Protein AF-A0A940CXB2-F1 (afdb_monomer)

Structure (mmCIF, N/CA/C/O backbone):
data_AF-A0A940CXB2-F1
#
_entry.id   AF-A0A940CXB2-F1
#
loop_
_atom_site.group_PDB
_atom_site.id
_atom_site.type_symbol
_atom_site.label_atom_id
_atom_site.label_alt_id
_atom_site.label_comp_id
_atom_site.label_asym_id
_atom_site.label_entity_id
_atom_site.label_seq_id
_atom_site.pdbx_PDB_ins_code
_atom_site.Cartn_x
_atom_site.Cartn_y
_atom_site.Cartn_z
_atom_site.occupancy
_atom_site.B_iso_or_equiv
_atom_site.auth_seq_id
_atom_site.auth_comp_id
_atom_site.auth_asym_id
_atom_site.auth_atom_id
_atom_site.pdbx_PDB_model_num
ATOM 1 N N . MET A 1 1 ? -5.722 -6.955 66.204 1.00 62.66 1 MET A N 1
ATOM 2 C CA . MET A 1 1 ? -5.801 -5.580 65.653 1.00 62.66 1 MET A CA 1
ATOM 3 C C . MET A 1 1 ? -4.793 -5.291 64.531 1.00 62.66 1 MET A C 1
ATOM 5 O O . MET A 1 1 ? -5.230 -4.769 63.517 1.00 62.66 1 MET A O 1
ATOM 9 N N . ARG A 1 2 ? -3.502 -5.668 64.618 1.00 74.69 2 ARG A N 1
ATOM 10 C CA . ARG A 1 2 ? -2.506 -5.392 63.546 1.00 74.69 2 ARG A CA 1
ATOM 11 C C . ARG A 1 2 ? -2.869 -5.951 62.154 1.00 74.69 2 ARG A C 1
ATOM 13 O O . ARG A 1 2 ? -2.711 -5.250 61.165 1.00 74.69 2 ARG A O 1
ATOM 20 N N . HIS A 1 3 ? -3.425 -7.162 62.069 1.00 78.12 3 HIS A N 1
ATOM 21 C CA . HIS A 1 3 ? -3.799 -7.771 60.779 1.00 78.12 3 HIS A CA 1
ATOM 22 C C . HIS A 1 3 ? -4.937 -7.045 60.042 1.00 78.12 3 HIS A C 1
ATOM 24 O O . HIS A 1 3 ? -4.891 -6.946 58.821 1.00 78.12 3 HIS A O 1
ATOM 30 N N . LEU A 1 4 ? -5.921 -6.492 60.763 1.00 83.00 4 LEU A N 1
ATOM 31 C CA . LEU A 1 4 ? -7.011 -5.709 60.159 1.00 83.00 4 LEU A CA 1
ATOM 32 C C . LEU A 1 4 ? -6.478 -4.431 59.501 1.00 83.00 4 LEU A C 1
ATOM 34 O O . LEU A 1 4 ? -6.892 -4.098 58.396 1.00 83.00 4 LEU A O 1
ATOM 38 N N . PHE A 1 5 ? -5.505 -3.775 60.137 1.00 85.31 5 PHE A N 1
ATOM 39 C CA . PHE A 1 5 ? -4.831 -2.605 59.576 1.00 85.31 5 PHE A CA 1
ATOM 40 C C . PHE A 1 5 ? -4.071 -2.938 58.280 1.00 85.31 5 PHE A C 1
ATOM 42 O O . PHE A 1 5 ? -4.180 -2.205 57.299 1.00 85.31 5 PHE A O 1
ATOM 49 N N . TYR A 1 6 ? -3.345 -4.065 58.235 1.00 89.94 6 TYR A N 1
ATOM 50 C CA . TYR A 1 6 ? -2.649 -4.500 57.016 1.00 89.94 6 TYR A CA 1
ATOM 51 C C . TYR A 1 6 ? -3.613 -4.865 55.881 1.00 89.94 6 TYR A C 1
ATOM 53 O O . TYR A 1 6 ? -3.378 -4.472 54.741 1.00 89.94 6 TYR A O 1
ATOM 61 N N . LEU A 1 7 ? -4.712 -5.563 56.184 1.00 87.81 7 LEU A N 1
ATOM 62 C CA . LEU A 1 7 ? -5.734 -5.904 55.189 1.00 87.81 7 LEU A CA 1
ATOM 63 C C . LEU A 1 7 ? -6.426 -4.655 54.641 1.00 87.81 7 LEU A C 1
ATOM 65 O O . LEU A 1 7 ? -6.597 -4.541 53.431 1.00 87.81 7 LEU A O 1
ATOM 69 N N . GLN A 1 8 ? -6.761 -3.694 55.503 1.00 86.00 8 GLN A N 1
ATOM 70 C CA . GLN A 1 8 ? -7.335 -2.423 55.073 1.00 86.00 8 GLN A CA 1
ATOM 71 C C . GLN A 1 8 ? -6.387 -1.683 54.122 1.00 86.00 8 GLN A C 1
ATOM 73 O O . GLN A 1 8 ? -6.802 -1.281 53.040 1.00 86.00 8 GLN A O 1
ATOM 78 N N . GLN A 1 9 ? -5.100 -1.567 54.469 1.00 88.69 9 GLN A N 1
ATOM 79 C CA . GLN A 1 9 ? -4.114 -0.947 53.577 1.00 88.69 9 GLN A CA 1
ATOM 80 C C . GLN A 1 9 ? -3.954 -1.697 52.252 1.00 88.69 9 GLN A C 1
ATOM 82 O O . GLN A 1 9 ? -3.803 -1.058 51.214 1.00 88.69 9 GLN A O 1
ATOM 87 N N . PHE A 1 10 ? -3.997 -3.029 52.271 1.00 89.38 10 PHE A N 1
ATOM 88 C CA . PHE A 1 10 ? -3.920 -3.837 51.058 1.00 89.38 10 PHE A CA 1
ATOM 89 C C . PHE A 1 10 ? -5.104 -3.570 50.120 1.00 89.38 10 PHE A C 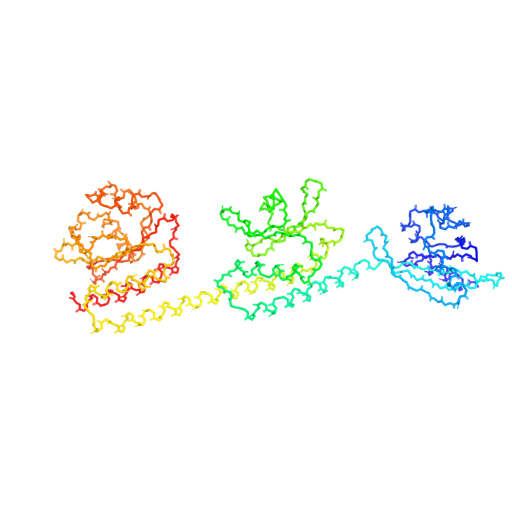1
ATOM 91 O O . PHE A 1 10 ? -4.895 -3.309 48.939 1.00 89.38 10 PHE A O 1
ATOM 98 N N . PHE A 1 11 ? -6.334 -3.574 50.642 1.00 87.50 11 PHE A N 1
ATOM 99 C CA . PHE A 1 11 ? -7.540 -3.332 49.845 1.00 87.50 11 PHE A CA 1
ATOM 100 C C . PHE A 1 11 ? -7.643 -1.888 49.334 1.00 87.50 11 PHE A C 1
ATOM 102 O O . PHE A 1 11 ? -8.032 -1.671 48.187 1.00 87.50 11 PHE A O 1
ATOM 109 N N . GLU A 1 12 ? -7.238 -0.908 50.143 1.00 86.25 12 GLU A N 1
ATOM 110 C CA . GLU A 1 12 ? -7.175 0.503 49.740 1.00 86.25 12 GLU A CA 1
ATOM 111 C C . GLU A 1 12 ? -6.142 0.758 48.634 1.00 86.25 12 GLU A C 1
ATOM 113 O O . GLU A 1 12 ? -6.354 1.608 47.771 1.00 86.25 12 GLU A O 1
ATOM 118 N N . ARG A 1 13 ? -5.021 0.025 48.649 1.00 89.50 13 ARG A N 1
ATOM 119 C CA . ARG A 1 13 ? -3.949 0.135 47.644 1.00 89.50 13 ARG A CA 1
ATOM 120 C C . ARG A 1 13 ? -4.089 -0.850 46.488 1.00 89.50 13 ARG A C 1
ATOM 122 O O . ARG A 1 13 ? -3.227 -0.868 45.611 1.00 89.50 13 ARG A O 1
ATOM 129 N N . PHE A 1 14 ? -5.131 -1.677 46.484 1.00 92.25 14 PHE A N 1
ATOM 130 C CA . PHE A 1 14 ? -5.362 -2.630 45.412 1.00 92.25 14 PHE A CA 1
ATOM 131 C C . PHE A 1 14 ? -5.543 -1.864 44.087 1.00 92.25 14 PHE A C 1
ATOM 133 O O . PHE A 1 14 ? -6.437 -1.018 44.010 1.00 92.25 14 PHE A O 1
ATOM 140 N N . PRO A 1 15 ? -4.716 -2.118 43.052 1.00 92.25 15 PRO A N 1
ATOM 141 C CA . PRO A 1 15 ? -4.610 -1.267 41.862 1.00 92.25 15 PRO A CA 1
ATOM 142 C C . PRO A 1 15 ? -5.721 -1.546 40.837 1.00 92.25 15 PRO A C 1
ATOM 144 O O . PRO A 1 15 ? -5.482 -1.604 39.634 1.00 92.25 15 PRO A O 1
ATOM 147 N N . ALA A 1 16 ? -6.938 -1.784 41.315 1.00 94.88 16 ALA A N 1
ATOM 148 C CA . ALA A 1 16 ? -8.101 -2.056 40.491 1.00 94.88 16 ALA A CA 1
ATOM 149 C C . ALA A 1 16 ? -9.388 -1.704 41.251 1.00 94.88 16 ALA A C 1
ATOM 151 O O . ALA A 1 16 ? -9.435 -1.874 42.474 1.00 94.88 16 ALA A O 1
ATOM 152 N N . PRO A 1 17 ? -10.446 -1.246 40.557 1.00 95.88 17 PRO A N 1
ATOM 153 C CA . PRO A 1 17 ? -11.760 -1.041 41.152 1.00 95.88 17 PRO A CA 1
ATOM 154 C C . PRO A 1 17 ? -12.232 -2.284 41.890 1.00 95.88 17 PRO A C 1
ATOM 156 O O . PRO A 1 17 ? -12.399 -3.333 41.272 1.00 95.88 17 PRO A O 1
ATOM 159 N N . ALA A 1 18 ? -12.473 -2.164 43.190 1.00 96.75 18 ALA A N 1
ATOM 160 C CA . ALA A 1 18 ? -12.935 -3.251 44.040 1.00 96.75 18 ALA A CA 1
ATOM 161 C C . ALA A 1 18 ? -14.154 -2.821 44.853 1.00 96.75 18 ALA A C 1
ATOM 163 O O . ALA A 1 18 ? -14.315 -1.649 45.194 1.00 96.75 18 ALA A O 1
ATOM 164 N N . PHE A 1 19 ? -15.031 -3.778 45.142 1.00 96.38 19 PHE A N 1
ATOM 165 C CA . PHE A 1 19 ? -16.272 -3.534 45.861 1.00 96.38 19 PHE A CA 1
ATOM 166 C C . PHE A 1 19 ? -16.722 -4.753 46.661 1.00 96.38 19 PHE A C 1
ATOM 168 O O . PHE A 1 19 ? -16.377 -5.894 46.348 1.00 96.38 19 PHE A O 1
ATOM 175 N N . ILE A 1 20 ? -17.568 -4.503 47.656 1.00 96.38 20 ILE A N 1
ATOM 176 C CA . ILE A 1 20 ? -18.360 -5.515 48.351 1.00 96.38 20 ILE A CA 1
ATOM 177 C C . ILE A 1 20 ? -19.818 -5.062 48.354 1.00 96.38 20 ILE A C 1
ATOM 179 O O . ILE A 1 20 ? -20.127 -3.900 48.627 1.00 96.38 20 ILE A O 1
ATOM 183 N N . LYS A 1 21 ? -20.721 -5.997 48.066 1.00 97.19 21 LYS A N 1
ATOM 184 C CA . LYS A 1 21 ? -22.170 -5.841 48.156 1.00 97.19 21 LYS A CA 1
ATOM 185 C C . LYS A 1 21 ? -22.759 -6.813 49.171 1.00 97.19 21 LYS A C 1
ATOM 187 O O . LYS A 1 21 ? -22.278 -7.940 49.295 1.00 97.19 21 LYS A O 1
ATOM 192 N N . ASP A 1 22 ? -23.818 -6.394 49.854 1.00 97.19 22 ASP A N 1
ATOM 193 C CA . ASP A 1 22 ? -24.572 -7.253 50.769 1.00 97.19 22 ASP A CA 1
ATOM 194 C C . ASP A 1 22 ? -25.518 -8.238 50.046 1.00 97.19 22 ASP A C 1
ATOM 196 O O . ASP A 1 22 ? -25.587 -8.289 48.816 1.00 97.19 22 ASP A O 1
ATOM 200 N N . ASN A 1 23 ? -26.276 -9.022 50.818 1.00 95.31 23 ASN A N 1
ATOM 201 C CA . ASN A 1 23 ? -27.275 -9.976 50.318 1.00 95.31 23 ASN A CA 1
ATOM 202 C C . ASN A 1 23 ? -28.460 -9.328 49.569 1.00 95.31 23 ASN A C 1
ATOM 204 O O . ASN A 1 23 ? -29.196 -10.020 48.868 1.00 95.31 23 ASN A O 1
ATOM 208 N N . LYS A 1 24 ? -28.643 -8.008 49.699 1.00 95.19 24 LYS A N 1
ATOM 209 C CA . LYS A 1 24 ? -29.615 -7.191 48.953 1.00 95.19 24 LYS A CA 1
ATOM 210 C C . LYS A 1 24 ? -28.949 -6.418 47.808 1.00 95.19 24 LYS A C 1
ATOM 212 O O . LYS A 1 24 ? -29.565 -5.517 47.238 1.00 95.19 24 LYS A O 1
ATOM 217 N N . LEU A 1 25 ? -27.704 -6.764 47.475 1.00 96.06 25 LEU A N 1
ATOM 218 C CA . LEU A 1 25 ? -26.891 -6.176 46.410 1.00 96.06 25 LEU A CA 1
ATOM 219 C C . LEU A 1 25 ? -26.628 -4.673 46.575 1.00 96.06 25 LEU A C 1
ATOM 221 O O . LEU A 1 25 ? -26.382 -3.959 45.596 1.00 96.06 25 LEU A O 1
ATOM 225 N N . ARG A 1 26 ? -26.666 -4.184 47.817 1.00 96.81 26 ARG A N 1
ATOM 226 C CA . ARG A 1 26 ? -26.281 -2.816 48.167 1.00 96.81 26 ARG A CA 1
ATOM 227 C C . ARG A 1 26 ? -24.780 -2.769 48.403 1.00 96.81 26 ARG A C 1
ATOM 229 O O . ARG A 1 26 ? -24.252 -3.637 49.092 1.00 96.81 26 ARG A O 1
ATOM 236 N N . TYR A 1 27 ? -24.101 -1.757 47.873 1.00 97.38 27 TYR A N 1
ATOM 237 C CA . TYR A 1 27 ? -22.681 -1.543 48.150 1.00 97.38 27 TYR A CA 1
ATOM 238 C C . TYR A 1 27 ? -22.463 -1.305 49.646 1.00 97.38 27 TYR A C 1
ATOM 240 O O . TYR A 1 27 ? -23.099 -0.430 50.231 1.00 97.38 27 TYR A O 1
ATOM 248 N N . VAL A 1 28 ? -21.574 -2.080 50.260 1.00 95.88 28 VAL A N 1
ATOM 249 C CA . VAL A 1 28 ? -21.166 -1.920 51.667 1.00 95.88 28 VAL A CA 1
ATOM 250 C C . VAL A 1 28 ? -19.721 -1.463 51.803 1.00 95.88 28 VAL A C 1
ATOM 252 O O . VAL A 1 28 ? -19.350 -0.954 52.852 1.00 95.88 28 VAL A O 1
ATOM 255 N N . TRP A 1 29 ? -18.925 -1.619 50.745 1.00 94.81 29 TRP A N 1
ATOM 256 C CA . TRP A 1 29 ? -17.562 -1.114 50.670 1.00 94.81 29 TRP A CA 1
ATOM 257 C C . TRP A 1 29 ? -17.136 -0.963 49.206 1.00 94.81 29 TRP A C 1
ATOM 259 O O . TRP A 1 29 ? -17.552 -1.759 48.356 1.00 94.81 29 TRP A O 1
ATOM 269 N N . ILE A 1 30 ? -16.302 0.033 48.924 1.00 96.69 30 ILE A N 1
ATOM 270 C CA . ILE A 1 30 ? -15.584 0.226 47.660 1.00 96.69 30 ILE A CA 1
ATOM 271 C C . ILE A 1 30 ? -14.177 0.755 47.964 1.00 96.69 30 ILE A C 1
ATOM 273 O O . ILE A 1 30 ? -13.980 1.361 49.012 1.00 96.69 30 ILE A O 1
ATOM 277 N N . ASN A 1 31 ? -13.211 0.570 47.061 1.00 95.94 31 ASN A N 1
ATOM 278 C CA . ASN A 1 31 ? -11.912 1.246 47.172 1.00 95.94 31 ASN A CA 1
ATOM 279 C C . ASN A 1 31 ? -11.850 2.542 46.347 1.00 95.94 31 ASN A C 1
ATOM 281 O O . ASN A 1 31 ? -12.713 2.825 45.513 1.00 95.94 31 ASN A O 1
ATOM 285 N N . LYS A 1 32 ? -10.763 3.301 46.519 1.00 94.31 32 LYS A N 1
ATOM 286 C CA . LYS A 1 32 ? -10.505 4.538 45.762 1.00 94.31 32 LYS A CA 1
ATOM 287 C C . LYS A 1 32 ? -10.438 4.339 44.249 1.00 94.31 32 LYS A C 1
ATOM 289 O O . LYS A 1 32 ? -10.840 5.224 43.499 1.00 94.31 32 LYS A O 1
ATOM 294 N N . GLU A 1 33 ? -9.933 3.200 43.777 1.00 95.69 33 GLU A N 1
ATOM 295 C CA . GLU A 1 33 ? -9.890 2.922 42.336 1.00 95.69 33 GLU A CA 1
ATOM 296 C C . GLU A 1 33 ? -11.296 2.765 41.746 1.00 95.69 33 GLU A C 1
ATOM 298 O O . GLU A 1 33 ? -11.537 3.187 40.617 1.00 95.69 33 GLU A O 1
ATOM 303 N N . TRP A 1 34 ? -12.260 2.257 42.520 1.00 95.69 34 TRP A N 1
ATOM 304 C CA . TRP A 1 34 ? -13.665 2.232 42.116 1.00 95.69 34 TRP A CA 1
ATOM 305 C C . TRP A 1 34 ? -14.231 3.645 41.966 1.00 95.69 34 TRP A C 1
ATOM 307 O O . TRP A 1 34 ? -14.871 3.939 40.954 1.00 95.69 34 TRP A O 1
ATOM 317 N N . GLU A 1 35 ? -13.954 4.542 42.920 1.00 94.88 35 GLU A N 1
ATOM 318 C CA . GLU A 1 35 ? -14.388 5.944 42.835 1.00 94.88 35 GLU A CA 1
ATOM 319 C C . GLU A 1 35 ? -13.820 6.636 41.594 1.00 94.88 35 GLU A C 1
ATOM 321 O O . GLU A 1 35 ? -14.559 7.306 40.874 1.00 94.88 35 GLU A O 1
ATOM 326 N N . LYS A 1 36 ? -12.522 6.446 41.316 1.00 94.00 36 LYS A N 1
ATOM 327 C CA . LYS A 1 36 ? -11.858 6.998 40.126 1.00 94.00 36 LYS A CA 1
ATOM 328 C C . LYS A 1 36 ? -12.455 6.451 38.835 1.00 94.00 36 LYS A C 1
ATOM 330 O O . LYS A 1 36 ? -12.652 7.208 37.891 1.00 94.00 36 LYS A O 1
ATOM 335 N N . PHE A 1 37 ? -12.738 5.150 38.793 1.00 92.69 37 PHE A N 1
ATOM 336 C CA . PHE A 1 37 ? -13.241 4.484 37.596 1.00 92.69 37 PHE A CA 1
ATOM 337 C C . PHE A 1 37 ? -14.667 4.915 37.240 1.00 92.69 37 PHE A C 1
ATOM 339 O O . PHE A 1 37 ? -14.946 5.173 36.073 1.00 92.69 37 PHE A O 1
ATOM 346 N N . PHE A 1 38 ? -15.564 5.017 38.227 1.00 91.88 38 PHE A N 1
ATOM 347 C CA . PHE A 1 38 ? -16.961 5.406 37.993 1.00 91.88 38 PHE A CA 1
ATOM 348 C C . PHE A 1 38 ? -17.227 6.910 38.159 1.00 91.88 38 PHE A C 1
ATOM 350 O O . PHE A 1 38 ? -18.305 7.377 37.802 1.00 91.88 38 PHE A O 1
ATOM 357 N N . GLY A 1 39 ? -16.285 7.673 38.719 1.00 94.38 39 GLY A N 1
ATOM 358 C CA . GLY A 1 39 ? -16.444 9.103 39.000 1.00 94.38 39 GLY A CA 1
ATOM 359 C C . GLY A 1 39 ? -17.440 9.413 40.125 1.00 94.38 39 GLY A C 1
ATOM 360 O O . GLY A 1 39 ? -17.957 10.529 40.205 1.00 94.38 39 GLY A O 1
ATOM 361 N N . ILE A 1 40 ? -17.750 8.440 40.991 1.00 95.56 40 ILE A N 1
ATOM 362 C CA . ILE A 1 40 ? -18.729 8.581 42.077 1.00 95.56 40 ILE A CA 1
ATOM 363 C C . ILE A 1 40 ? -18.044 8.317 43.415 1.00 95.56 40 ILE A C 1
ATOM 365 O O . ILE A 1 40 ? -17.521 7.234 43.650 1.00 95.56 40 ILE A O 1
ATOM 369 N N . ILE A 1 41 ? -18.120 9.300 44.310 1.00 95.56 41 ILE A N 1
ATOM 370 C CA . ILE A 1 41 ? -17.567 9.213 45.665 1.00 95.56 41 ILE A CA 1
ATOM 371 C C . ILE A 1 41 ? -18.341 8.239 46.565 1.00 95.56 41 ILE A C 1
ATOM 373 O O . ILE A 1 41 ? -19.573 8.175 46.511 1.00 95.56 41 ILE A O 1
ATOM 377 N N . GLU A 1 42 ? -17.637 7.577 47.477 1.00 94.69 42 GLU A N 1
ATOM 378 C CA . GLU A 1 42 ? -18.114 6.510 48.360 1.00 94.69 42 GLU A CA 1
ATOM 379 C C . GLU A 1 42 ? -19.395 6.881 49.106 1.00 94.69 42 GLU A C 1
ATOM 381 O O . GLU A 1 42 ? -20.376 6.137 49.058 1.00 94.69 42 GLU A O 1
ATOM 386 N N . ARG A 1 43 ? -19.462 8.078 49.707 1.00 95.06 43 ARG A N 1
ATOM 387 C CA . ARG A 1 43 ? -20.658 8.538 50.445 1.00 95.06 43 ARG A CA 1
ATOM 388 C C . ARG A 1 43 ? -21.946 8.530 49.612 1.00 95.06 43 ARG A C 1
ATOM 390 O O . ARG A 1 43 ? -23.041 8.516 50.165 1.00 95.06 43 ARG A O 1
ATOM 397 N N . LYS A 1 44 ? -21.841 8.587 48.278 1.00 96.38 44 LYS A N 1
ATOM 398 C CA . LYS A 1 44 ? -22.984 8.515 47.356 1.00 96.38 44 LYS A CA 1
ATOM 399 C C . LYS A 1 44 ? -23.287 7.086 46.895 1.00 96.38 44 LYS A C 1
ATOM 401 O O . LYS A 1 44 ? -24.342 6.907 46.288 1.00 96.38 44 LYS A O 1
ATOM 406 N N . VAL A 1 45 ? -22.408 6.122 47.162 1.00 97.00 45 VAL A N 1
ATOM 407 C CA . VAL A 1 45 ? -22.445 4.727 46.688 1.00 97.00 45 VAL A CA 1
ATOM 408 C C . VAL A 1 45 ? -22.942 3.780 47.774 1.00 97.00 45 VAL A C 1
ATOM 410 O O . VAL A 1 45 ? -23.820 2.957 47.505 1.00 97.00 45 VAL A O 1
ATOM 413 N N . ILE A 1 46 ? -22.424 3.911 48.998 1.00 97.62 46 ILE A N 1
ATOM 414 C CA . ILE A 1 46 ? -22.738 2.994 50.100 1.00 97.62 46 ILE A CA 1
ATOM 415 C C . ILE A 1 46 ? -24.248 2.963 50.385 1.00 97.62 46 ILE A C 1
ATOM 417 O O . ILE A 1 46 ? -24.940 3.982 50.375 1.00 97.62 46 ILE A O 1
ATOM 421 N N . GLY A 1 47 ? -24.780 1.756 50.582 1.00 96.94 47 GLY A N 1
ATOM 422 C CA . GLY A 1 47 ? -26.200 1.475 50.797 1.00 96.94 47 GLY A CA 1
ATOM 423 C C . GLY A 1 47 ? -27.065 1.482 49.529 1.00 96.94 47 GLY A C 1
ATOM 424 O O . GLY A 1 47 ? -28.254 1.154 49.605 1.00 96.94 47 GLY A O 1
ATOM 425 N N . LYS A 1 48 ? -26.513 1.824 48.357 1.00 97.25 48 LYS A N 1
ATOM 426 C CA . LYS A 1 48 ? -27.249 1.843 47.083 1.00 97.25 48 LYS A CA 1
ATOM 427 C C . LYS A 1 48 ? -26.981 0.596 46.249 1.00 97.25 48 LYS A C 1
ATOM 429 O O . LYS A 1 48 ? -25.952 -0.052 46.387 1.00 97.25 48 LYS A O 1
ATOM 434 N N . THR A 1 49 ? -27.923 0.269 45.371 1.00 95.94 49 THR A N 1
ATOM 435 C CA . THR A 1 49 ? -27.775 -0.779 44.353 1.00 95.94 49 THR A CA 1
ATOM 436 C C . THR A 1 49 ? -27.297 -0.168 43.035 1.00 95.94 49 THR A C 1
ATOM 438 O O . THR A 1 49 ? -27.450 1.037 42.818 1.00 95.94 49 THR A O 1
ATOM 441 N N . ASN A 1 50 ? -26.794 -0.992 42.112 1.00 93.62 50 ASN A N 1
ATOM 442 C CA . ASN A 1 50 ? -26.467 -0.549 40.749 1.00 93.62 50 ASN A CA 1
ATOM 443 C C . ASN A 1 50 ? -27.652 0.149 40.073 1.00 93.62 50 ASN A C 1
ATOM 445 O O . ASN A 1 50 ? -27.470 1.214 39.499 1.00 93.62 50 ASN A O 1
ATOM 449 N N . LYS A 1 51 ? -28.876 -0.381 40.211 1.00 93.50 51 LYS A N 1
ATOM 450 C CA . LYS A 1 51 ? -30.088 0.242 39.654 1.00 93.50 51 LYS A CA 1
ATOM 451 C C . LYS A 1 51 ? -30.290 1.682 40.143 1.00 93.50 51 LYS A C 1
ATOM 453 O O . LYS A 1 51 ? -30.693 2.534 39.362 1.00 93.50 51 LYS A O 1
ATOM 458 N N . LYS A 1 52 ? -29.981 1.975 41.412 1.00 93.81 52 LYS A N 1
ATOM 459 C CA . LYS A 1 52 ? -30.059 3.340 41.965 1.00 93.81 52 LYS A CA 1
ATOM 460 C C . LYS A 1 52 ? -28.923 4.256 41.498 1.00 93.81 52 LYS A C 1
ATOM 462 O O . LYS A 1 52 ? -29.107 5.466 41.510 1.00 93.81 52 LYS A O 1
ATOM 467 N N . LEU A 1 53 ? -27.759 3.705 41.153 1.00 92.69 53 LEU A N 1
ATOM 468 C CA . LEU A 1 53 ? -26.581 4.475 40.734 1.00 92.69 53 LEU A CA 1
ATOM 469 C C . LEU A 1 53 ? -26.544 4.724 39.223 1.00 92.69 53 LEU A C 1
ATOM 471 O O . LEU A 1 53 ? -26.208 5.819 38.793 1.00 92.69 53 LEU A O 1
ATOM 475 N N . PHE A 1 54 ? -26.915 3.718 38.436 1.00 90.19 54 PHE A N 1
ATOM 476 C CA . PHE A 1 54 ? -26.734 3.675 36.984 1.00 90.19 54 PHE A CA 1
ATOM 477 C C . PHE A 1 54 ? -28.059 3.494 36.222 1.00 90.19 54 PHE A C 1
ATOM 479 O O . PHE A 1 54 ? -28.054 3.263 35.016 1.00 90.19 54 PHE A O 1
ATOM 486 N N . GLY A 1 55 ? -29.205 3.522 36.915 1.00 90.12 55 GLY A N 1
ATOM 487 C CA . GLY A 1 55 ? -30.552 3.362 36.340 1.00 90.12 55 GLY A CA 1
ATOM 488 C C . GLY A 1 55 ? -30.924 1.926 35.948 1.00 90.12 55 GLY A C 1
ATOM 489 O O . GLY A 1 55 ? -32.101 1.572 35.912 1.00 90.12 55 GLY A O 1
ATOM 490 N N . LYS A 1 56 ? -29.929 1.068 35.714 1.00 88.06 56 LYS A N 1
ATOM 491 C CA . LYS A 1 56 ? -30.076 -0.351 35.372 1.00 88.06 56 LYS A CA 1
ATOM 492 C C . LYS A 1 56 ? -29.075 -1.201 36.147 1.00 88.06 56 LYS A C 1
ATOM 494 O O . LYS A 1 56 ? -28.014 -0.717 36.535 1.00 88.06 56 LYS A O 1
ATOM 499 N N . ASP A 1 57 ? -29.397 -2.476 36.343 1.00 85.94 57 ASP A N 1
ATOM 500 C CA . ASP A 1 57 ? -28.450 -3.460 36.871 1.00 85.94 57 ASP A CA 1
ATOM 501 C C . ASP A 1 57 ? -28.363 -4.668 35.942 1.00 85.94 57 ASP A C 1
ATOM 503 O O . ASP A 1 57 ? -29.015 -5.689 36.130 1.00 85.94 57 ASP A O 1
ATOM 507 N N . ILE A 1 58 ? -27.526 -4.543 34.915 1.00 83.44 58 ILE A N 1
ATOM 508 C CA . ILE A 1 58 ? -27.269 -5.625 33.955 1.00 83.44 58 ILE A CA 1
ATOM 509 C C . ILE A 1 58 ? -26.474 -6.792 34.568 1.00 83.44 58 ILE A C 1
ATOM 511 O O . ILE A 1 58 ? -26.203 -7.779 33.891 1.00 83.44 58 ILE A O 1
ATOM 515 N N . HIS A 1 59 ? -26.067 -6.684 35.837 1.00 87.19 59 HIS A N 1
ATOM 516 C CA . HIS A 1 59 ? -25.242 -7.675 36.518 1.00 87.19 59 HIS A CA 1
ATOM 517 C C . HIS A 1 59 ? -25.933 -8.326 37.723 1.00 87.19 59 HIS A C 1
ATOM 519 O O . HIS A 1 59 ? -25.317 -9.175 38.372 1.00 87.19 59 HIS A O 1
ATOM 525 N N . GLU A 1 60 ? -27.190 -7.968 38.000 1.00 91.88 60 GLU A N 1
ATOM 526 C CA . GLU A 1 60 ? -27.960 -8.449 39.152 1.00 91.88 60 GLU A CA 1
ATOM 527 C C . GLU A 1 60 ? -28.050 -9.982 39.182 1.00 91.88 60 GLU A C 1
ATOM 529 O O . GLU A 1 60 ? -27.772 -10.613 40.200 1.00 91.88 60 GLU A O 1
ATOM 534 N N . GLU A 1 61 ? -28.361 -10.596 38.040 1.00 94.12 61 GLU A N 1
ATOM 535 C CA . GLU A 1 61 ? -28.485 -12.053 37.922 1.00 94.12 61 GLU A CA 1
ATOM 536 C C . GLU A 1 61 ? -27.150 -12.778 38.144 1.00 94.12 61 GLU A C 1
ATOM 538 O O . GLU A 1 61 ? -27.113 -13.866 38.720 1.00 94.12 61 GLU A O 1
ATOM 543 N N . ILE A 1 62 ? -26.030 -12.155 37.763 1.00 94.31 62 ILE A N 1
ATOM 544 C CA . ILE A 1 62 ? -24.695 -12.696 38.041 1.00 94.31 62 ILE A CA 1
ATOM 545 C C . ILE A 1 62 ? -24.411 -12.628 39.544 1.00 94.31 62 ILE A C 1
ATOM 547 O O . ILE A 1 62 ? -23.941 -13.612 40.114 1.00 94.31 62 ILE A O 1
ATOM 551 N N . ASP A 1 63 ? -24.724 -11.505 40.195 1.00 95.81 63 ASP A N 1
ATOM 552 C CA . ASP A 1 63 ? -24.519 -11.341 41.638 1.00 95.81 63 ASP A CA 1
ATOM 553 C C . ASP A 1 63 ? -25.365 -12.351 42.437 1.00 95.81 63 ASP A C 1
ATOM 555 O O . ASP A 1 63 ? -24.844 -13.055 43.307 1.00 95.81 63 ASP A O 1
ATOM 559 N N . LYS A 1 64 ? -26.649 -12.513 42.084 1.00 95.12 64 LYS A N 1
ATOM 560 C CA . LYS A 1 64 ? -27.531 -13.537 42.672 1.00 95.12 64 LYS A CA 1
ATOM 561 C C . LYS A 1 64 ? -26.988 -14.947 42.469 1.00 95.12 64 LYS A C 1
ATOM 563 O O . LYS A 1 64 ? -27.019 -15.755 43.399 1.00 95.12 64 LYS A O 1
ATOM 568 N N . LYS A 1 65 ? -26.474 -15.253 41.273 1.00 95.69 65 LYS A N 1
ATOM 569 C CA . LYS A 1 65 ? -25.866 -16.554 40.970 1.00 95.69 65 LYS A CA 1
ATOM 570 C C . LYS A 1 65 ? -24.655 -16.816 41.863 1.00 95.69 65 LYS A C 1
ATOM 572 O O . LYS A 1 65 ? -24.604 -17.882 42.464 1.00 95.69 65 LYS A O 1
ATOM 577 N N . VAL A 1 66 ? -23.742 -15.852 42.005 1.00 96.94 66 VAL A N 1
ATOM 578 C CA . VAL A 1 66 ? -22.548 -15.964 42.868 1.00 96.94 66 VAL A CA 1
ATOM 579 C C . VAL A 1 66 ? -22.939 -16.280 44.313 1.00 96.94 66 VAL A C 1
ATOM 581 O O . VAL A 1 66 ? -22.394 -17.219 44.899 1.00 96.94 66 VAL A O 1
ATOM 584 N N . ILE A 1 67 ? -23.922 -15.557 44.866 1.00 96.19 67 ILE A N 1
ATOM 585 C CA . ILE A 1 67 ? -24.439 -15.791 46.225 1.00 96.19 67 ILE A CA 1
ATOM 586 C C . ILE A 1 67 ? -25.048 -17.194 46.337 1.00 96.19 67 ILE A C 1
ATOM 588 O O . ILE A 1 67 ? -24.692 -17.955 47.238 1.00 96.19 67 ILE A O 1
ATOM 592 N N . LYS A 1 68 ? -25.946 -17.559 45.411 1.00 96.06 68 LYS A N 1
ATOM 593 C CA . LYS A 1 68 ? -26.683 -18.831 45.443 1.00 96.06 68 LYS A CA 1
ATOM 594 C C . LYS A 1 68 ? -25.758 -20.038 45.307 1.00 96.06 68 LYS A C 1
ATOM 596 O O . LYS A 1 68 ? -25.906 -21.007 46.046 1.00 96.06 68 LYS A O 1
ATOM 601 N N . THR A 1 69 ? -24.823 -20.003 44.358 1.00 96.25 69 THR A N 1
ATOM 602 C CA . THR A 1 69 ? -23.941 -21.144 44.079 1.00 96.25 69 THR A CA 1
ATOM 603 C C . THR A 1 69 ? -22.723 -21.184 44.987 1.00 96.25 69 THR A C 1
ATOM 605 O O . THR A 1 69 ? -22.045 -22.208 45.008 1.00 96.25 69 THR A O 1
ATOM 608 N N . LYS A 1 70 ? -22.410 -20.088 45.694 1.00 95.88 70 LYS A N 1
ATOM 609 C CA . LYS A 1 70 ? -21.172 -19.921 46.471 1.00 95.88 70 LYS A CA 1
ATOM 610 C C . LYS A 1 70 ? -19.924 -20.242 45.640 1.00 95.88 70 LYS A C 1
ATOM 612 O O . LYS A 1 70 ? -18.962 -20.823 46.134 1.00 95.88 70 LYS A O 1
ATOM 617 N N . LYS A 1 71 ? -19.943 -19.862 44.362 1.00 96.00 71 LYS A N 1
ATOM 618 C CA . LYS A 1 71 ? -18.828 -20.054 43.425 1.00 96.00 71 LYS A CA 1
ATOM 619 C C . LYS A 1 71 ? -18.440 -18.716 42.823 1.00 96.00 71 LYS A C 1
ATOM 621 O O . LYS A 1 71 ? -19.309 -17.884 42.567 1.00 96.00 71 LYS A O 1
ATOM 626 N N . ALA A 1 72 ? -17.143 -18.535 42.605 1.00 96.56 72 ALA A N 1
ATOM 627 C CA . ALA A 1 72 ? -16.628 -17.381 41.891 1.00 96.56 72 ALA A CA 1
ATOM 628 C C . ALA A 1 72 ? -17.117 -17.379 40.436 1.00 96.56 72 ALA A C 1
ATOM 630 O O . ALA A 1 72 ? -17.300 -18.437 39.828 1.00 96.56 72 ALA A O 1
ATOM 631 N N . VAL A 1 73 ? -17.319 -16.187 39.885 1.00 97.44 73 VAL A N 1
ATOM 632 C CA . VAL A 1 73 ? -17.644 -15.966 38.478 1.00 97.44 73 VAL A CA 1
ATOM 633 C C . VAL A 1 73 ? -16.721 -14.883 37.939 1.00 97.44 73 VAL A C 1
ATOM 635 O O . VAL A 1 73 ? -16.627 -13.796 38.510 1.00 97.44 73 VAL A O 1
ATOM 638 N N . THR A 1 74 ? -16.091 -15.177 36.808 1.00 96.31 74 THR A N 1
ATOM 639 C CA . THR A 1 74 ? -15.253 -14.242 36.059 1.00 96.31 74 THR A CA 1
ATOM 640 C C . THR A 1 74 ? -15.808 -14.118 34.650 1.00 96.31 74 THR A C 1
ATOM 642 O O . THR A 1 74 ? -16.146 -15.126 34.030 1.00 96.31 74 THR A O 1
ATOM 645 N N . TYR A 1 75 ? -15.937 -12.895 34.143 1.00 94.31 75 TYR A N 1
ATOM 646 C CA . TYR A 1 75 ? -16.450 -12.654 32.796 1.00 94.31 75 TYR A CA 1
ATOM 647 C C . TYR A 1 75 ? -15.850 -11.391 32.181 1.00 94.31 75 TYR A C 1
ATOM 649 O O . TYR A 1 75 ? -15.439 -10.470 32.889 1.00 94.31 75 TYR A O 1
ATOM 657 N N . LYS A 1 76 ? -15.814 -11.356 30.846 1.00 94.00 76 LYS A N 1
ATOM 658 C CA . LYS A 1 76 ? -15.393 -10.182 30.078 1.00 94.00 76 LYS A CA 1
ATOM 659 C C . LYS A 1 76 ? -16.576 -9.234 29.874 1.00 94.00 76 LYS A C 1
ATOM 661 O O . LYS A 1 76 ? -17.699 -9.683 29.654 1.00 94.00 76 LYS A O 1
ATOM 666 N N . ALA A 1 77 ? -16.321 -7.934 29.937 1.00 91.94 77 ALA A N 1
ATOM 667 C CA . ALA A 1 77 ? -17.296 -6.884 29.671 1.00 91.94 77 ALA A CA 1
ATOM 668 C C . ALA A 1 77 ? -16.651 -5.741 28.879 1.00 91.94 77 ALA A C 1
ATOM 670 O O . ALA A 1 77 ? -15.431 -5.581 28.889 1.00 91.94 77 ALA A O 1
ATOM 671 N N . THR A 1 78 ? -17.475 -4.928 28.223 1.00 89.31 78 THR A N 1
ATOM 672 C CA . THR A 1 78 ? -17.024 -3.721 27.525 1.00 89.31 78 THR A CA 1
ATOM 673 C C . THR A 1 78 ? -17.760 -2.510 28.079 1.00 89.31 78 THR A C 1
ATOM 675 O O . THR A 1 78 ? -18.986 -2.528 28.186 1.00 89.31 78 THR A O 1
ATOM 678 N N . LEU A 1 79 ? -17.012 -1.468 28.435 1.00 87.94 79 LEU A N 1
ATOM 679 C CA . LEU A 1 79 ? -17.545 -0.186 28.898 1.00 87.94 79 LEU A CA 1
ATOM 680 C C . LEU A 1 79 ? -16.661 0.933 28.348 1.00 87.94 79 LEU A C 1
ATOM 682 O O . LEU A 1 79 ? -15.451 0.882 28.532 1.00 87.94 79 LEU A O 1
ATOM 686 N N . ASP A 1 80 ? -17.246 1.911 27.656 1.00 85.19 80 ASP A N 1
ATOM 687 C CA . ASP A 1 80 ? -16.541 3.086 27.117 1.00 85.19 80 ASP A CA 1
ATOM 688 C C . ASP A 1 80 ? -15.244 2.746 26.352 1.00 85.19 80 ASP A C 1
ATOM 690 O O . ASP A 1 80 ? -14.194 3.354 26.550 1.00 85.19 80 ASP A O 1
ATOM 694 N N . ASN A 1 81 ? -15.312 1.742 25.466 1.00 83.25 81 ASN A N 1
ATOM 695 C CA . ASN A 1 81 ? -14.191 1.198 24.675 1.00 83.25 81 ASN A CA 1
ATOM 696 C C . ASN A 1 81 ? -13.075 0.511 25.480 1.00 83.25 81 ASN A C 1
ATOM 698 O O . ASN A 1 81 ? -12.032 0.172 24.910 1.00 83.25 81 ASN A O 1
ATOM 702 N N . LYS A 1 82 ? -13.291 0.281 26.776 1.00 88.69 82 LYS A N 1
ATOM 703 C CA . LYS A 1 82 ? -12.423 -0.544 27.610 1.00 88.69 82 LYS A CA 1
ATOM 704 C C . LYS A 1 82 ? -12.877 -1.991 27.589 1.00 88.69 82 LYS A C 1
ATOM 706 O O . LYS A 1 82 ? -14.075 -2.270 27.657 1.00 88.69 82 LYS A O 1
ATOM 711 N N . HIS A 1 83 ? -11.917 -2.904 27.548 1.00 91.62 83 HIS A N 1
ATOM 712 C CA . HIS A 1 83 ? -12.150 -4.332 27.714 1.00 91.62 83 HIS A CA 1
ATOM 713 C C . HIS A 1 83 ? -11.821 -4.709 29.150 1.00 91.62 83 HIS A C 1
ATOM 715 O O . HIS A 1 83 ? -10.684 -4.583 29.593 1.00 91.62 83 HIS A O 1
ATOM 721 N N . LEU A 1 84 ? -12.841 -5.126 29.888 1.00 94.56 84 LEU A N 1
ATOM 722 C CA . LEU A 1 84 ? -12.769 -5.344 31.323 1.00 94.56 84 LEU A CA 1
ATOM 723 C C . LEU A 1 84 ? -12.888 -6.829 31.641 1.00 94.56 84 LEU A C 1
ATOM 725 O O . LEU A 1 84 ? -13.738 -7.518 31.074 1.00 94.56 84 LEU A O 1
ATOM 729 N N . LEU A 1 85 ? -12.110 -7.294 32.612 1.00 95.31 85 LEU A N 1
ATOM 730 C CA . LEU A 1 85 ? -12.296 -8.593 33.244 1.00 95.31 85 LEU A CA 1
ATOM 731 C C . LEU A 1 85 ? -12.889 -8.380 34.636 1.00 95.31 85 LEU A C 1
ATOM 733 O O . LEU A 1 85 ? -12.230 -7.873 35.545 1.00 95.31 85 LEU A O 1
ATOM 737 N N . VAL A 1 86 ? -14.153 -8.758 34.803 1.00 95.81 86 VAL A N 1
ATOM 738 C CA . VAL A 1 86 ? -14.871 -8.606 36.068 1.00 95.81 86 VAL A CA 1
ATOM 739 C C . VAL A 1 86 ? -14.809 -9.920 36.826 1.00 95.81 86 VAL A C 1
ATOM 741 O O . VAL A 1 86 ? -15.262 -10.952 36.331 1.00 95.81 86 VAL A O 1
ATOM 744 N N . ASN A 1 87 ? -14.277 -9.870 38.042 1.00 97.31 87 ASN A N 1
ATOM 745 C CA . ASN A 1 87 ? -14.196 -11.003 38.953 1.00 97.31 87 ASN A CA 1
ATOM 746 C C . ASN A 1 87 ? -15.157 -10.789 40.114 1.00 97.31 87 ASN A C 1
ATOM 748 O O . ASN A 1 87 ? -15.193 -9.711 40.706 1.00 97.31 87 ASN A O 1
ATOM 752 N N . LYS A 1 88 ? -15.931 -11.821 40.446 1.00 97.62 88 LYS A N 1
ATOM 753 C CA . LYS A 1 88 ? -16.897 -11.798 41.543 1.00 97.62 88 LYS A CA 1
ATOM 754 C C . LYS A 1 88 ? -16.791 -13.072 42.353 1.00 97.62 88 LYS A C 1
ATOM 756 O O . LYS A 1 88 ? -16.837 -14.167 41.801 1.00 97.62 88 LYS A O 1
ATOM 761 N N . ILE A 1 89 ? -16.682 -12.925 43.662 1.00 97.50 89 ILE A N 1
ATOM 762 C CA . ILE A 1 89 ? -16.559 -14.020 44.614 1.00 97.50 89 ILE A CA 1
ATOM 763 C C . ILE A 1 89 ? -17.644 -13.894 45.688 1.00 97.50 89 ILE A C 1
ATOM 765 O O . ILE A 1 89 ? -18.014 -12.779 46.069 1.00 97.50 89 ILE A O 1
ATOM 769 N N . PRO A 1 90 ? -18.171 -15.018 46.195 1.00 97.31 90 PRO A N 1
ATOM 770 C CA . PRO A 1 90 ? -19.056 -14.981 47.347 1.00 97.31 90 PRO A CA 1
ATOM 771 C C . PRO A 1 90 ? -18.250 -14.571 48.583 1.00 97.31 90 PRO A C 1
ATOM 773 O O . PRO A 1 90 ? -17.139 -15.057 48.795 1.00 97.31 90 PRO A O 1
ATOM 776 N N . ILE A 1 91 ? -18.820 -13.718 49.428 1.00 96.25 91 ILE A N 1
ATOM 777 C CA . ILE A 1 91 ? -18.212 -13.352 50.710 1.00 96.25 91 ILE A CA 1
ATOM 778 C C . ILE A 1 91 ? -19.220 -13.550 51.835 1.00 96.25 91 ILE A C 1
ATOM 780 O O . ILE A 1 91 ? -20.386 -13.179 51.704 1.00 96.25 91 ILE A O 1
ATOM 784 N N . ARG A 1 92 ? -18.784 -14.170 52.935 1.00 95.56 92 ARG A N 1
ATOM 785 C CA . ARG A 1 92 ? -19.614 -14.313 54.133 1.00 95.56 92 ARG A CA 1
ATOM 786 C C . ARG A 1 92 ? -19.606 -12.992 54.897 1.00 95.56 92 ARG A C 1
ATOM 788 O O . ARG A 1 92 ? -18.539 -12.462 55.196 1.00 95.56 92 ARG A O 1
ATOM 795 N N . LEU A 1 93 ? -20.788 -12.471 55.187 1.00 92.50 93 LEU A N 1
ATOM 796 C CA . LEU A 1 93 ? -20.987 -11.227 55.919 1.00 92.50 93 LEU A CA 1
ATOM 797 C C . LEU A 1 93 ? -21.019 -11.498 57.430 1.00 92.50 93 LEU A C 1
ATOM 799 O O . LEU A 1 93 ? -21.173 -12.640 57.871 1.00 92.50 93 LEU A O 1
ATOM 803 N N . GLY A 1 94 ? -20.876 -10.439 58.231 1.00 86.12 94 GLY A N 1
ATOM 804 C CA . GLY A 1 94 ? -20.856 -10.539 59.696 1.00 86.12 94 GLY A CA 1
ATOM 805 C C . GLY A 1 94 ? -22.152 -11.085 60.311 1.00 86.12 94 GLY A C 1
ATOM 806 O O . GLY A 1 94 ? -22.114 -11.643 61.400 1.00 86.12 94 GLY A O 1
ATOM 807 N N . ASP A 1 95 ? -23.276 -10.991 59.595 1.00 88.12 95 ASP A N 1
ATOM 808 C CA . ASP A 1 95 ? -24.579 -11.550 59.986 1.00 88.12 95 ASP A CA 1
ATOM 809 C C . ASP A 1 95 ? -24.757 -13.032 59.590 1.00 88.12 95 ASP A C 1
ATOM 811 O O . ASP A 1 95 ? -25.820 -13.619 59.782 1.00 88.12 95 ASP A O 1
ATOM 815 N N . GLY A 1 96 ? -23.723 -13.648 59.010 1.00 89.12 96 GLY A N 1
ATOM 816 C CA . GLY A 1 96 ? -23.739 -15.031 58.543 1.00 89.12 96 GLY A CA 1
ATOM 817 C C . GLY A 1 96 ? -24.344 -15.233 57.152 1.00 89.12 96 GLY A C 1
ATOM 818 O O . GLY A 1 96 ? -24.216 -16.337 56.614 1.00 89.12 96 GLY A O 1
ATOM 819 N N . THR A 1 97 ? -24.938 -14.201 56.545 1.00 94.31 97 THR A N 1
ATOM 820 C CA . THR A 1 97 ? -25.436 -14.250 55.164 1.00 94.31 97 THR A CA 1
ATOM 821 C C . THR A 1 97 ? -24.295 -14.112 54.151 1.00 94.31 97 THR A C 1
ATOM 823 O O . THR A 1 97 ? -23.137 -13.889 54.510 1.00 94.31 97 THR A O 1
ATOM 826 N N . TYR A 1 98 ? -24.597 -14.299 52.864 1.00 95.69 98 TYR A N 1
ATOM 827 C CA . TYR A 1 98 ? -23.623 -14.155 51.783 1.00 95.69 98 TYR A CA 1
ATOM 828 C C . TYR A 1 98 ? -23.907 -12.906 50.950 1.00 95.69 98 TYR A C 1
ATOM 830 O O . TYR A 1 98 ? -25.043 -12.662 50.546 1.00 95.69 98 TYR A O 1
ATOM 838 N N . GLY A 1 99 ? -22.844 -12.160 50.669 1.00 97.00 99 GLY A N 1
ATOM 839 C CA . GLY A 1 99 ? -22.801 -11.074 49.699 1.00 97.00 99 GLY A CA 1
ATOM 840 C C . GLY A 1 99 ? -21.871 -11.399 48.529 1.00 97.00 99 GLY A C 1
ATOM 841 O O . GLY A 1 99 ? -21.442 -12.544 48.346 1.00 97.00 99 GLY A O 1
ATOM 842 N N . VAL A 1 100 ? -21.520 -10.369 47.760 1.00 97.75 100 VAL A N 1
ATOM 843 C CA . VAL A 1 100 ? -20.590 -10.467 46.624 1.00 97.75 100 VAL A CA 1
ATOM 844 C C . VAL A 1 100 ? -19.453 -9.480 46.815 1.00 97.75 100 VAL A C 1
ATOM 846 O O . VAL A 1 100 ? -19.693 -8.281 46.905 1.00 97.75 100 VAL A O 1
ATOM 849 N N . ALA A 1 101 ? -18.221 -9.971 46.824 1.00 96.88 101 ALA A N 1
ATOM 850 C CA . ALA A 1 101 ? -17.041 -9.138 46.637 1.00 96.88 101 ALA A CA 1
ATOM 851 C C . ALA A 1 101 ? -16.588 -9.244 45.181 1.00 96.88 101 ALA A C 1
ATOM 853 O O . ALA A 1 101 ? -16.740 -10.294 44.556 1.00 96.88 101 ALA A O 1
ATOM 854 N N . GLY A 1 102 ? -16.033 -8.182 44.621 1.00 96.25 102 GLY A N 1
ATOM 855 C CA . GLY A 1 102 ? -15.542 -8.232 43.255 1.00 96.25 102 GLY A CA 1
ATOM 856 C C . GLY A 1 102 ? -14.544 -7.144 42.939 1.00 96.25 102 GLY A C 1
ATOM 857 O O . GLY A 1 102 ? -14.410 -6.169 43.675 1.00 96.25 102 GLY A O 1
ATOM 858 N N . PHE A 1 103 ? -13.850 -7.333 41.826 1.00 96.31 103 PHE A N 1
ATOM 859 C CA . PHE A 1 103 ? -12.963 -6.333 41.263 1.00 96.31 103 PHE A CA 1
ATOM 860 C C . PHE A 1 103 ? -13.002 -6.343 39.736 1.00 96.31 103 PHE A C 1
ATOM 862 O O . PHE A 1 103 ? -13.460 -7.306 39.115 1.00 96.31 103 PHE A O 1
ATOM 869 N N . ILE A 1 104 ? -12.539 -5.252 39.138 1.00 95.94 104 ILE A N 1
ATOM 870 C CA . ILE A 1 104 ? -12.545 -5.021 37.694 1.00 95.94 104 ILE A CA 1
ATOM 871 C C . ILE A 1 104 ? -11.103 -4.793 37.250 1.00 95.94 104 ILE A C 1
ATOM 873 O O . ILE A 1 104 ? -10.463 -3.864 37.726 1.00 95.94 104 ILE A O 1
ATOM 877 N N . LEU A 1 105 ? -10.592 -5.616 36.338 1.00 94.75 105 LEU A N 1
ATOM 878 C CA . LEU A 1 105 ? -9.307 -5.367 35.685 1.00 94.75 105 LEU A CA 1
ATOM 879 C C . LEU A 1 105 ? -9.548 -4.724 34.322 1.00 94.75 105 LEU A C 1
ATOM 881 O O . LEU A 1 105 ? -10.393 -5.197 33.563 1.00 94.75 105 LEU A O 1
ATOM 885 N N . ASP A 1 106 ? -8.808 -3.662 34.016 1.00 93.38 106 ASP A N 1
ATOM 886 C CA . ASP A 1 106 ? -8.758 -3.083 32.674 1.00 93.38 106 ASP A CA 1
ATOM 887 C C . ASP A 1 106 ? -7.737 -3.874 31.844 1.00 93.38 106 ASP A C 1
ATOM 889 O O . ASP A 1 106 ? -6.530 -3.741 32.027 1.00 93.38 106 ASP A O 1
ATOM 893 N N . GLU A 1 107 ? -8.227 -4.742 30.961 1.00 93.62 107 GLU A N 1
ATOM 894 C CA . GLU A 1 107 ? -7.409 -5.564 30.064 1.00 93.62 107 GLU A CA 1
ATOM 895 C C . GLU A 1 107 ? -7.371 -4.989 28.642 1.00 93.62 107 GLU A C 1
ATOM 897 O O . GLU A 1 107 ? -7.060 -5.704 27.689 1.00 93.62 107 GLU A O 1
ATOM 902 N N . THR A 1 108 ? -7.684 -3.700 28.466 1.00 92.31 108 THR A N 1
ATOM 903 C CA . THR A 1 108 ? -7.778 -3.088 27.134 1.00 92.31 108 THR A CA 1
ATOM 904 C C . THR A 1 108 ? -6.478 -3.225 26.352 1.00 92.31 108 THR A C 1
ATOM 906 O O . THR A 1 108 ? -6.504 -3.701 25.223 1.00 92.31 108 THR A O 1
ATOM 909 N N . GLU A 1 109 ? -5.332 -2.866 26.933 1.00 91.00 109 GLU A N 1
ATOM 910 C CA . GLU A 1 109 ? -4.046 -2.959 26.225 1.00 91.00 109 GLU A CA 1
ATOM 911 C C . GLU A 1 109 ? -3.702 -4.396 25.836 1.00 91.00 109 GLU A C 1
ATOM 913 O O . GLU A 1 109 ? -3.331 -4.650 24.689 1.00 91.00 109 GLU A O 1
ATOM 918 N N . ARG A 1 110 ? -3.908 -5.344 26.757 1.00 91.69 110 ARG A N 1
ATOM 919 C CA . ARG A 1 110 ? -3.700 -6.771 26.500 1.00 91.69 110 ARG A CA 1
ATOM 920 C C . ARG A 1 110 ? -4.586 -7.264 25.359 1.00 91.69 110 ARG A C 1
ATOM 922 O O . ARG A 1 110 ? -4.090 -7.907 24.441 1.00 91.69 110 ARG A O 1
ATOM 929 N N . TYR A 1 111 ? -5.872 -6.930 25.391 1.00 90.75 111 TYR A N 1
ATOM 930 C CA . TYR A 1 111 ? -6.823 -7.307 24.351 1.00 90.75 111 TYR A CA 1
ATOM 931 C C . TYR A 1 111 ? -6.435 -6.733 22.980 1.00 90.75 111 TYR A C 1
ATOM 933 O O . TYR A 1 111 ? -6.446 -7.448 21.981 1.00 90.75 111 TYR A O 1
ATOM 941 N N . LEU A 1 112 ? -6.036 -5.458 22.919 1.00 91.50 112 LEU A N 1
ATOM 942 C CA . LEU A 1 112 ? -5.592 -4.835 21.668 1.00 91.50 112 LEU A CA 1
ATOM 943 C C . LEU A 1 112 ? -4.290 -5.449 21.145 1.00 91.50 112 LEU A C 1
ATOM 945 O O . LEU A 1 112 ? -4.122 -5.579 19.932 1.00 91.50 112 LEU A O 1
ATOM 949 N N . TYR A 1 113 ? -3.379 -5.844 22.035 1.00 91.44 113 TYR A N 1
ATOM 950 C CA . TYR A 1 113 ? -2.164 -6.560 21.660 1.00 91.44 113 TYR A CA 1
ATOM 951 C C . TYR A 1 113 ? -2.481 -7.952 21.096 1.00 91.44 113 TYR A C 1
ATOM 953 O O . TYR A 1 113 ? -1.993 -8.293 20.021 1.00 91.44 113 TYR A O 1
ATOM 961 N N . GLU A 1 114 ? -3.365 -8.716 21.746 1.00 92.06 114 GLU A N 1
ATOM 962 C CA . GLU A 1 114 ? -3.844 -10.016 21.250 1.00 92.06 114 GLU A CA 1
ATOM 963 C C . GLU A 1 114 ? -4.487 -9.888 19.855 1.00 92.06 114 GLU A C 1
ATOM 965 O O . GLU A 1 114 ? -4.155 -10.659 18.953 1.00 92.06 114 GLU A O 1
ATOM 970 N N . LEU A 1 115 ? -5.324 -8.867 19.630 1.00 90.94 115 LEU A N 1
ATOM 971 C CA . LEU A 1 115 ? -5.884 -8.573 18.304 1.00 90.94 115 LEU A CA 1
ATOM 972 C C . LEU A 1 115 ? -4.814 -8.193 17.273 1.00 90.94 115 LEU A C 1
ATOM 974 O O . LEU A 1 115 ? -4.902 -8.598 16.115 1.00 90.94 115 LEU A O 1
ATOM 978 N N . SER A 1 116 ? -3.795 -7.434 17.682 1.00 92.75 116 SER A N 1
ATOM 979 C CA . SER A 1 116 ? -2.672 -7.084 16.804 1.00 92.75 116 SER A CA 1
ATOM 980 C C . SER A 1 116 ? -1.914 -8.349 16.384 1.00 92.75 116 SER A C 1
ATOM 982 O O . SER A 1 116 ? -1.632 -8.540 15.207 1.00 92.75 116 SER A O 1
ATOM 984 N N . LEU A 1 117 ? -1.653 -9.284 17.301 1.00 93.19 117 LEU A N 1
ATOM 985 C CA . LEU A 1 117 ? -1.017 -10.558 16.950 1.00 93.19 117 LEU A CA 1
ATOM 986 C C . LEU A 1 117 ? -1.866 -11.383 15.973 1.00 93.19 117 LEU A C 1
ATOM 988 O O . LEU A 1 117 ? -1.333 -11.903 14.993 1.00 93.19 117 LEU A O 1
ATOM 992 N N . GLN A 1 118 ? -3.181 -11.460 16.189 1.00 92.19 118 GLN A N 1
ATOM 993 C CA . GLN A 1 118 ? -4.096 -12.139 15.264 1.00 92.19 118 GLN A CA 1
ATOM 994 C C . GLN A 1 118 ? -4.094 -11.493 13.872 1.00 92.19 118 GLN A C 1
ATOM 996 O O . GLN A 1 118 ? -4.030 -12.200 12.865 1.00 92.19 118 GLN A O 1
ATOM 1001 N N . GLY A 1 119 ? -4.096 -10.158 13.802 1.00 92.81 119 GLY A N 1
ATOM 1002 C CA . GLY A 1 119 ? -3.975 -9.425 12.542 1.00 92.81 119 GLY A CA 1
ATOM 1003 C C . GLY A 1 119 ? -2.669 -9.740 11.811 1.00 92.81 119 GLY A C 1
ATOM 1004 O O . GLY A 1 119 ? -2.679 -9.989 10.607 1.00 92.81 119 GLY A O 1
ATOM 1005 N N . LEU A 1 120 ? -1.551 -9.814 12.538 1.00 93.81 120 LEU A N 1
ATOM 1006 C CA . LEU A 1 120 ? -0.250 -10.143 11.958 1.00 93.81 120 LEU A CA 1
ATOM 1007 C C . LEU A 1 120 ? -0.195 -11.585 11.439 1.00 93.81 120 LEU A C 1
ATOM 1009 O O . LEU A 1 120 ? 0.380 -11.825 10.378 1.00 93.81 120 LEU A O 1
ATOM 1013 N N . ILE A 1 121 ? -0.793 -12.540 12.159 1.00 94.12 121 ILE A N 1
ATOM 1014 C CA . ILE A 1 121 ? -0.944 -13.922 11.680 1.00 94.12 121 ILE A CA 1
ATOM 1015 C C . ILE A 1 121 ? -1.708 -13.915 10.358 1.00 94.12 121 ILE A C 1
ATOM 1017 O O . ILE A 1 121 ? -1.239 -14.511 9.390 1.00 94.12 121 ILE A O 1
ATOM 1021 N N . LYS A 1 122 ? -2.815 -13.167 10.278 1.00 94.38 122 LYS A N 1
ATOM 1022 C CA . LYS A 1 122 ? -3.626 -13.125 9.062 1.00 94.38 122 LYS A CA 1
ATOM 1023 C C . LYS A 1 122 ? -2.894 -12.523 7.867 1.00 94.38 122 LYS A C 1
ATOM 1025 O O . LYS A 1 122 ? -2.979 -13.052 6.763 1.00 94.38 122 LYS A O 1
ATOM 1030 N N . ILE A 1 123 ? -2.139 -11.454 8.102 1.00 94.94 123 ILE A N 1
ATOM 1031 C CA . ILE A 1 123 ? -1.253 -10.851 7.103 1.00 94.94 123 ILE A CA 1
ATOM 1032 C C . ILE A 1 123 ? -0.235 -11.881 6.602 1.00 94.94 123 ILE A C 1
ATOM 1034 O O . ILE A 1 123 ? -0.066 -12.028 5.396 1.00 94.94 123 ILE A O 1
ATOM 1038 N N . ASN A 1 124 ? 0.404 -12.634 7.504 1.00 94.38 124 ASN A N 1
ATOM 1039 C CA . ASN A 1 124 ? 1.392 -13.644 7.115 1.00 94.38 124 ASN A CA 1
ATOM 1040 C C . ASN A 1 124 ? 0.775 -14.805 6.325 1.00 94.38 124 ASN A C 1
ATOM 1042 O O . ASN A 1 124 ? 1.417 -15.299 5.405 1.00 94.38 124 ASN A O 1
ATOM 1046 N N . GLU A 1 125 ? -0.437 -15.246 6.674 1.00 94.19 125 GLU A N 1
ATOM 1047 C CA . GLU A 1 125 ? -1.167 -16.264 5.907 1.00 94.19 125 GLU A CA 1
ATOM 1048 C C . GLU A 1 125 ? -1.391 -15.803 4.466 1.00 94.19 125 GLU A C 1
ATOM 1050 O O . GLU A 1 125 ? -1.038 -16.518 3.534 1.00 94.19 125 GLU A O 1
ATOM 1055 N N . VAL A 1 126 ? -1.914 -14.585 4.283 1.00 95.38 126 VAL A N 1
ATOM 1056 C CA . VAL A 1 126 ? -2.159 -14.037 2.942 1.00 95.38 126 VAL A CA 1
ATOM 1057 C C . VAL A 1 126 ? -0.848 -13.866 2.176 1.00 95.38 126 VAL A C 1
ATOM 1059 O O . VAL A 1 126 ? -0.765 -14.295 1.032 1.00 95.38 126 VAL A O 1
ATOM 1062 N N . LEU A 1 127 ? 0.196 -13.306 2.800 1.00 95.19 127 LEU A N 1
ATOM 1063 C CA . LEU A 1 127 ? 1.506 -13.178 2.152 1.00 95.19 127 LEU A CA 1
ATOM 1064 C C . LEU A 1 127 ? 2.047 -14.537 1.700 1.00 95.19 127 LEU A C 1
ATOM 1066 O O . LEU A 1 127 ? 2.544 -14.651 0.587 1.00 95.19 127 LEU A O 1
ATOM 1070 N N . ARG A 1 128 ? 1.944 -15.573 2.540 1.00 93.19 128 ARG A N 1
ATOM 1071 C CA . ARG A 1 128 ? 2.442 -16.913 2.212 1.00 93.19 128 ARG A CA 1
ATOM 1072 C C . ARG A 1 128 ? 1.742 -17.508 0.994 1.00 93.19 128 ARG A C 1
ATOM 1074 O O . ARG A 1 128 ? 2.420 -18.119 0.174 1.00 93.19 128 ARG A O 1
ATOM 1081 N N . ASP A 1 129 ? 0.430 -17.337 0.890 1.00 91.94 129 ASP A N 1
ATOM 1082 C CA . ASP A 1 129 ? -0.340 -17.854 -0.242 1.00 91.94 129 ASP A CA 1
ATOM 1083 C C . ASP A 1 129 ? 0.066 -17.151 -1.543 1.00 91.94 129 ASP A C 1
ATOM 1085 O O . ASP A 1 129 ? 0.334 -17.811 -2.544 1.00 91.94 129 ASP A O 1
ATOM 1089 N N . LEU A 1 130 ? 0.194 -15.821 -1.507 1.00 92.25 130 LEU A N 1
ATOM 1090 C CA . LEU A 1 130 ? 0.527 -15.030 -2.694 1.00 92.25 130 LEU A CA 1
ATOM 1091 C C . LEU A 1 130 ? 1.998 -15.146 -3.108 1.00 92.25 130 LEU A C 1
ATOM 1093 O O . LEU A 1 130 ? 2.324 -14.950 -4.272 1.00 92.25 130 LEU A O 1
ATOM 1097 N N . LEU A 1 131 ? 2.901 -15.522 -2.197 1.00 87.94 131 LEU A N 1
ATOM 1098 C CA . LEU A 1 131 ? 4.299 -15.815 -2.543 1.00 87.94 131 LEU A CA 1
ATOM 1099 C C . LEU A 1 131 ? 4.455 -17.013 -3.496 1.00 87.94 131 LEU A C 1
ATOM 1101 O O . LEU A 1 131 ? 5.520 -17.174 -4.090 1.00 87.94 131 LEU A O 1
ATOM 1105 N N . LEU A 1 132 ? 3.426 -17.856 -3.634 1.00 86.00 132 LEU A N 1
ATOM 1106 C CA . LEU A 1 132 ? 3.405 -18.961 -4.596 1.00 86.00 132 LEU A CA 1
ATOM 1107 C C . LEU A 1 132 ? 2.979 -18.512 -6.002 1.00 86.00 132 LEU A C 1
ATOM 1109 O O . LEU A 1 132 ? 3.138 -19.269 -6.960 1.00 86.00 132 LEU A O 1
ATOM 1113 N N . GLU A 1 133 ? 2.442 -17.302 -6.135 1.00 89.00 133 GLU A N 1
ATOM 1114 C CA . GLU A 1 133 ? 1.971 -16.755 -7.400 1.00 89.00 133 GLU A CA 1
ATOM 1115 C C . GLU A 1 133 ? 3.086 -15.986 -8.127 1.00 89.00 133 GLU A C 1
ATOM 1117 O O . GLU A 1 133 ? 4.035 -15.467 -7.532 1.00 89.00 133 GLU A O 1
ATOM 1122 N N . ASN A 1 134 ? 2.987 -15.916 -9.456 1.00 86.69 134 ASN A N 1
ATOM 1123 C CA . ASN A 1 134 ? 3.910 -15.141 -10.279 1.00 86.69 134 ASN A CA 1
ATOM 1124 C C . ASN A 1 134 ? 3.281 -13.791 -10.623 1.00 86.69 134 ASN A C 1
ATOM 1126 O O . ASN A 1 134 ? 2.454 -13.705 -11.526 1.00 86.69 134 ASN A O 1
ATOM 1130 N N . TYR A 1 135 ? 3.717 -12.744 -9.927 1.00 91.88 135 TYR A 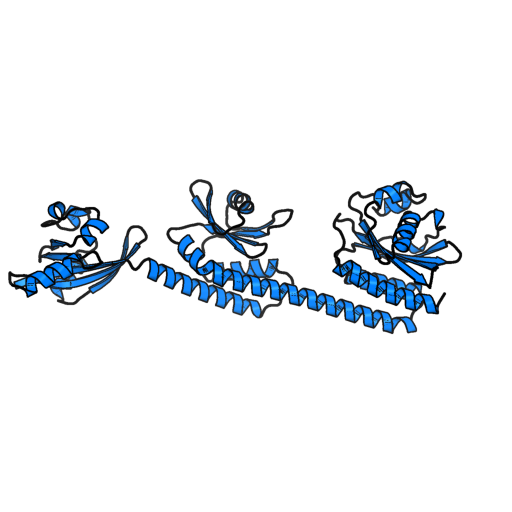N 1
ATOM 1131 C CA . TYR A 1 135 ? 3.336 -11.370 -10.238 1.00 91.88 135 TYR A CA 1
ATOM 1132 C C . TYR A 1 135 ? 4.291 -10.749 -11.256 1.00 91.88 135 TYR A C 1
ATOM 1134 O O . TYR A 1 135 ? 5.512 -10.818 -11.095 1.00 91.88 135 TYR A O 1
ATOM 1142 N N . ASN A 1 136 ? 3.714 -10.121 -12.283 1.00 87.94 136 ASN A N 1
ATOM 1143 C CA . ASN A 1 136 ? 4.452 -9.409 -13.330 1.00 87.94 136 ASN A CA 1
ATOM 1144 C C . ASN A 1 136 ? 4.664 -7.921 -13.004 1.00 87.94 136 ASN A C 1
ATOM 1146 O O . ASN A 1 136 ? 5.400 -7.234 -13.707 1.00 87.94 136 ASN A O 1
ATOM 1150 N N . ASP A 1 137 ? 4.027 -7.424 -11.945 1.00 92.00 137 ASP A N 1
ATOM 1151 C CA . ASP A 1 137 ? 4.124 -6.047 -11.482 1.00 92.00 137 ASP A CA 1
ATOM 1152 C C . ASP A 1 137 ? 3.728 -5.935 -9.994 1.00 92.00 137 ASP A C 1
ATOM 1154 O O . ASP A 1 137 ? 3.116 -6.839 -9.419 1.00 92.00 137 ASP A O 1
ATOM 1158 N N . ARG A 1 138 ? 4.106 -4.817 -9.361 1.00 94.81 138 ARG A N 1
ATOM 1159 C CA . ARG A 1 138 ? 3.847 -4.533 -7.938 1.00 94.81 138 ARG A CA 1
ATOM 1160 C C . ARG A 1 138 ? 2.378 -4.166 -7.657 1.00 94.81 138 ARG A C 1
ATOM 1162 O O . ARG A 1 138 ? 1.884 -4.456 -6.565 1.00 94.81 138 ARG A O 1
ATOM 1169 N N . ASP A 1 139 ? 1.677 -3.565 -8.623 1.00 96.06 139 ASP A N 1
ATOM 1170 C CA . ASP A 1 139 ? 0.306 -3.066 -8.449 1.00 96.06 139 ASP A CA 1
ATOM 1171 C C . ASP A 1 139 ? -0.687 -4.233 -8.350 1.00 96.06 139 ASP A C 1
ATOM 1173 O O . ASP A 1 139 ? -1.539 -4.254 -7.461 1.00 96.06 139 ASP A O 1
ATOM 1177 N N . SER A 1 140 ? -0.536 -5.245 -9.203 1.00 96.25 140 SER A N 1
ATOM 1178 C CA . SER A 1 140 ? -1.329 -6.475 -9.159 1.00 96.25 140 SER A CA 1
ATOM 1179 C C . SER A 1 140 ? -1.184 -7.174 -7.803 1.00 96.25 140 SER A C 1
ATOM 1181 O O . SER A 1 140 ? -2.184 -7.493 -7.161 1.00 96.25 140 SER A O 1
ATOM 1183 N N . PHE A 1 141 ? 0.050 -7.307 -7.301 1.00 97.19 141 PHE A N 1
ATOM 1184 C CA . PHE A 1 141 ? 0.304 -7.907 -5.989 1.00 97.19 141 PHE A CA 1
ATOM 1185 C C . PHE A 1 141 ? -0.372 -7.141 -4.851 1.00 97.19 141 PHE A C 1
ATOM 1187 O O . PHE A 1 141 ? -1.031 -7.752 -4.010 1.00 97.19 141 PHE A O 1
ATOM 1194 N N . ILE A 1 142 ? -0.224 -5.811 -4.790 1.00 97.38 142 ILE A N 1
ATOM 1195 C CA . ILE A 1 142 ? -0.775 -5.045 -3.665 1.00 97.38 142 ILE A CA 1
ATOM 1196 C C . ILE A 1 142 ? -2.310 -5.079 -3.663 1.00 97.38 142 ILE A C 1
ATOM 1198 O O . ILE A 1 142 ? -2.927 -5.139 -2.594 1.00 97.38 142 ILE A O 1
ATOM 1202 N N . ILE A 1 143 ? -2.929 -5.090 -4.850 1.00 97.25 143 ILE A N 1
ATOM 1203 C CA . ILE A 1 143 ? -4.378 -5.226 -5.011 1.00 97.25 143 ILE A CA 1
ATOM 1204 C C . ILE A 1 143 ? -4.836 -6.594 -4.505 1.00 97.25 143 ILE A C 1
ATOM 1206 O O . ILE A 1 143 ? -5.712 -6.647 -3.636 1.00 97.25 143 ILE A O 1
ATOM 1210 N N . ASP A 1 144 ? -4.226 -7.678 -4.985 1.00 96.81 144 ASP A N 1
ATOM 1211 C CA . ASP A 1 144 ? -4.606 -9.044 -4.611 1.00 96.81 144 ASP A CA 1
ATOM 1212 C C . ASP A 1 144 ? -4.333 -9.339 -3.135 1.00 96.81 144 ASP A C 1
ATOM 1214 O O . ASP A 1 144 ? -5.145 -9.995 -2.469 1.00 96.81 144 ASP A O 1
ATOM 1218 N N . PHE A 1 145 ? -3.250 -8.787 -2.583 1.00 97.31 145 PHE A N 1
ATOM 1219 C CA . PHE A 1 145 ? -2.926 -8.862 -1.162 1.00 97.31 145 PHE A CA 1
ATOM 1220 C C . PHE A 1 145 ? -4.044 -8.285 -0.295 1.00 97.31 145 PHE A C 1
ATOM 1222 O O . PHE A 1 145 ? -4.582 -8.980 0.575 1.00 97.31 145 PHE A O 1
ATOM 1229 N N . PHE A 1 146 ? -4.441 -7.035 -0.537 1.00 97.06 146 PHE A N 1
ATOM 1230 C CA . PHE A 1 146 ? -5.484 -6.410 0.273 1.00 97.06 146 PHE A CA 1
ATOM 1231 C C . PHE A 1 146 ? -6.879 -6.956 -0.019 1.00 97.06 146 PHE A C 1
ATOM 1233 O O . PHE A 1 146 ? -7.695 -7.011 0.897 1.00 97.06 146 PHE A O 1
ATOM 1240 N N . GLU A 1 147 ? -7.147 -7.436 -1.233 1.00 95.38 147 GLU A N 1
ATOM 1241 C CA . GLU A 1 147 ? -8.393 -8.140 -1.548 1.00 95.38 147 GLU A CA 1
ATOM 1242 C C . GLU A 1 147 ? -8.530 -9.445 -0.766 1.00 95.38 147 GLU A C 1
ATOM 1244 O O . GLU A 1 147 ? -9.576 -9.719 -0.171 1.00 95.38 147 GLU A O 1
ATOM 1249 N N . ASN A 1 148 ? -7.468 -10.250 -0.723 1.00 95.25 148 ASN A N 1
ATOM 1250 C CA . ASN A 1 148 ? -7.456 -11.469 0.076 1.00 95.25 148 ASN A CA 1
ATOM 1251 C C . ASN A 1 148 ? -7.552 -11.153 1.570 1.00 95.25 148 ASN A C 1
ATOM 1253 O O . ASN A 1 148 ? -8.282 -11.836 2.292 1.00 95.25 148 ASN A O 1
ATOM 1257 N N . LEU A 1 149 ? -6.865 -10.109 2.039 1.00 94.56 149 LEU A N 1
ATOM 1258 C CA . LEU A 1 149 ? -6.958 -9.687 3.431 1.00 94.56 149 LEU A CA 1
ATOM 1259 C C . LEU A 1 149 ? -8.382 -9.238 3.779 1.00 94.56 149 LEU A C 1
ATOM 1261 O O . LEU A 1 149 ? -8.919 -9.678 4.792 1.00 94.56 149 LEU A O 1
ATOM 1265 N N . TYR A 1 150 ? -9.021 -8.442 2.924 1.00 93.56 150 TYR A N 1
ATOM 1266 C CA . TYR A 1 150 ? -10.396 -7.978 3.100 1.00 93.56 150 TYR A CA 1
ATOM 1267 C C . TYR A 1 150 ? -11.400 -9.133 3.142 1.00 93.56 150 TYR A C 1
ATOM 1269 O O . TYR A 1 150 ? -12.211 -9.206 4.059 1.00 93.56 150 TYR A O 1
ATOM 1277 N N . LYS A 1 151 ? -11.298 -10.097 2.219 1.00 91.50 151 LYS A N 1
ATOM 1278 C CA . LYS A 1 151 ? -12.202 -11.263 2.165 1.00 91.50 151 LYS A CA 1
ATOM 1279 C C . LYS A 1 151 ? -12.056 -12.202 3.359 1.00 91.50 151 LYS A C 1
ATOM 1281 O O . LYS A 1 151 ? -13.015 -12.865 3.744 1.00 91.50 151 LYS A O 1
ATOM 1286 N N . ARG A 1 152 ? -10.846 -12.318 3.912 1.00 87.88 152 ARG A N 1
ATOM 1287 C CA . ARG A 1 152 ? -10.522 -13.318 4.940 1.00 87.88 152 ARG A CA 1
ATOM 1288 C C . ARG A 1 152 ? -10.455 -12.741 6.355 1.00 87.88 152 ARG A C 1
ATOM 1290 O O . ARG A 1 152 ? -10.228 -13.498 7.297 1.00 87.88 152 ARG A O 1
ATOM 1297 N N . SER A 1 153 ? -10.604 -11.431 6.522 1.00 83.62 153 SER A N 1
ATOM 1298 C CA . SER A 1 153 ? -10.545 -10.758 7.822 1.00 83.62 153 SER A CA 1
ATOM 1299 C C . SER A 1 153 ? -11.794 -9.913 8.069 1.00 83.62 153 SER A C 1
ATOM 1301 O O . SER A 1 153 ? -12.631 -9.740 7.193 1.00 83.62 153 SER A O 1
ATOM 1303 N N . GLN A 1 154 ? -11.929 -9.368 9.279 1.00 79.75 154 GLN A N 1
ATOM 1304 C CA . GLN A 1 154 ? -12.996 -8.415 9.620 1.00 79.75 154 GLN A CA 1
ATOM 1305 C C . GLN A 1 154 ? -12.616 -6.966 9.264 1.00 79.75 154 GLN A C 1
ATOM 1307 O O . GLN A 1 154 ? -13.069 -6.010 9.897 1.00 79.75 154 GLN A O 1
ATOM 1312 N N . MET A 1 155 ? -11.734 -6.799 8.279 1.00 84.06 155 MET A N 1
ATOM 1313 C CA . MET A 1 155 ? -11.328 -5.495 7.778 1.00 84.06 155 MET A CA 1
ATOM 1314 C C . MET A 1 155 ? -12.534 -4.794 7.145 1.00 84.06 155 MET A C 1
ATOM 1316 O O . MET A 1 155 ? -13.293 -5.384 6.379 1.00 84.06 155 MET A O 1
ATOM 1320 N N . GLY A 1 156 ? -12.736 -3.525 7.501 1.00 87.06 156 GLY A N 1
ATOM 1321 C CA . GLY A 1 156 ? -13.784 -2.704 6.898 1.00 87.06 156 GLY A CA 1
ATOM 1322 C C . GLY A 1 156 ? -13.466 -2.324 5.445 1.00 87.06 156 GLY A C 1
ATOM 1323 O O . GLY A 1 156 ? -12.390 -2.652 4.942 1.00 87.06 156 GLY A O 1
ATOM 1324 N N . PRO A 1 157 ? -14.377 -1.597 4.771 1.00 93.31 157 PRO A N 1
ATOM 1325 C CA . PRO A 1 157 ? -14.112 -1.016 3.457 1.00 93.31 157 PRO A CA 1
ATOM 1326 C C . PRO A 1 157 ? -12.788 -0.245 3.437 1.00 93.31 157 PRO A C 1
ATOM 1328 O O . PRO A 1 157 ? -12.443 0.433 4.411 1.00 93.31 157 PRO A O 1
ATOM 1331 N N . TYR A 1 158 ? -12.066 -0.343 2.324 1.00 96.94 158 TYR A N 1
ATOM 1332 C CA . TYR A 1 158 ? -10.724 0.213 2.189 1.00 96.94 158 TYR A CA 1
ATOM 1333 C C . TYR A 1 158 ? -10.482 0.839 0.817 1.00 96.94 158 TYR A C 1
ATOM 1335 O O . TYR A 1 158 ? -11.274 0.668 -0.109 1.00 96.94 158 TYR A O 1
ATOM 1343 N N . ALA A 1 159 ? -9.376 1.563 0.687 1.00 98.00 159 ALA A N 1
ATOM 1344 C CA . ALA A 1 159 ? -8.861 2.001 -0.604 1.00 98.00 159 ALA A CA 1
ATOM 1345 C C . ALA A 1 159 ? -7.342 1.826 -0.671 1.00 98.00 159 ALA A C 1
ATOM 1347 O O . ALA A 1 159 ? -6.667 1.917 0.354 1.00 98.00 159 ALA A O 1
ATOM 1348 N N . ILE A 1 160 ? -6.826 1.584 -1.873 1.00 98.25 160 ILE A N 1
ATOM 1349 C CA . ILE A 1 160 ? -5.403 1.514 -2.196 1.00 98.25 160 ILE A CA 1
ATOM 1350 C C . ILE A 1 160 ? -5.100 2.652 -3.158 1.00 98.25 160 ILE A C 1
ATOM 1352 O O . ILE A 1 160 ? -5.700 2.758 -4.232 1.00 98.25 160 ILE A O 1
ATOM 1356 N N . LEU A 1 161 ? -4.150 3.486 -2.770 1.00 97.69 161 LEU A N 1
ATOM 1357 C CA . LEU A 1 161 ? -3.647 4.585 -3.577 1.00 97.69 161 LEU A CA 1
ATOM 1358 C C . LEU A 1 161 ? -2.194 4.310 -3.951 1.00 97.69 161 LEU A C 1
ATOM 1360 O O . LEU A 1 161 ? -1.476 3.683 -3.174 1.00 97.69 161 LEU A O 1
ATOM 1364 N N . LYS A 1 162 ? -1.762 4.824 -5.099 1.00 96.38 162 LYS A N 1
ATOM 1365 C CA . LYS A 1 162 ? -0.372 4.822 -5.555 1.00 96.38 162 LYS A CA 1
ATOM 1366 C C . LYS A 1 162 ? 0.107 6.258 -5.702 1.00 96.38 162 LYS A C 1
ATOM 1368 O O . LYS A 1 162 ? -0.477 7.048 -6.444 1.00 96.38 162 LYS A O 1
ATOM 1373 N N . GLU A 1 163 ? 1.163 6.590 -4.977 1.00 89.19 163 GLU A N 1
ATOM 1374 C CA . GLU A 1 163 ? 1.829 7.880 -5.044 1.00 89.19 163 GLU A CA 1
ATOM 1375 C C . GLU A 1 163 ? 2.793 7.892 -6.230 1.00 89.19 163 GLU A C 1
ATOM 1377 O O . GLU A 1 163 ? 3.810 7.204 -6.267 1.00 89.19 163 GLU A O 1
ATOM 1382 N N . ASN A 1 164 ? 2.435 8.673 -7.240 1.00 84.81 164 ASN A N 1
ATOM 1383 C CA . ASN A 1 164 ? 3.269 8.976 -8.392 1.00 84.81 164 ASN A CA 1
ATOM 1384 C C . ASN A 1 164 ? 2.951 10.411 -8.850 1.00 84.81 164 ASN A C 1
ATOM 1386 O O . ASN A 1 164 ? 2.192 11.121 -8.191 1.00 84.81 164 ASN A O 1
ATOM 1390 N N . LYS A 1 165 ? 3.507 10.856 -9.983 1.00 78.19 165 LYS A N 1
ATOM 1391 C CA . LYS A 1 165 ? 3.263 12.219 -10.496 1.00 78.19 165 LYS A CA 1
ATOM 1392 C C . LYS A 1 165 ? 1.776 12.543 -10.714 1.00 78.19 165 LYS A C 1
ATOM 1394 O O . LYS A 1 165 ? 1.410 13.711 -10.656 1.00 78.19 165 LYS A O 1
ATOM 1399 N N . GLU A 1 166 ? 0.943 11.532 -10.951 1.00 82.44 166 GLU A N 1
ATOM 1400 C CA . GLU A 1 166 ? -0.481 11.678 -11.272 1.00 82.44 166 GLU A CA 1
ATOM 1401 C C . GLU A 1 166 ? -1.408 11.321 -10.102 1.00 82.44 166 GLU A C 1
ATOM 1403 O O . GLU A 1 166 ? -2.590 11.634 -10.170 1.00 82.44 166 GLU A O 1
ATOM 1408 N N . ASN A 1 167 ? -0.881 10.730 -9.022 1.00 87.88 167 ASN A N 1
ATOM 1409 C CA . ASN A 1 167 ? -1.626 10.235 -7.862 1.00 87.88 167 ASN A CA 1
ATOM 1410 C C . ASN A 1 167 ? -2.815 9.339 -8.247 1.00 87.88 167 ASN A C 1
ATOM 1412 O O . ASN A 1 167 ? -3.943 9.791 -8.437 1.00 87.88 167 ASN A O 1
ATOM 1416 N N . ILE A 1 168 ? -2.580 8.030 -8.306 1.00 95.12 168 ILE A N 1
ATOM 1417 C CA . ILE A 1 168 ? -3.551 7.072 -8.843 1.00 95.12 168 ILE A CA 1
ATOM 1418 C C . ILE A 1 168 ? -4.335 6.398 -7.714 1.00 95.12 168 ILE A C 1
ATOM 1420 O O . ILE A 1 168 ? -3.769 5.956 -6.713 1.00 95.12 168 ILE A O 1
ATOM 1424 N N . ILE A 1 169 ? -5.651 6.268 -7.887 1.00 96.69 169 ILE A N 1
ATOM 1425 C CA . ILE A 1 169 ? -6.495 5.398 -7.059 1.00 96.69 169 ILE A CA 1
ATOM 1426 C C . ILE A 1 169 ? -6.517 4.020 -7.724 1.00 96.69 169 ILE A C 1
ATOM 1428 O O . ILE A 1 169 ? -7.181 3.839 -8.739 1.00 96.69 169 ILE A O 1
ATOM 1432 N N . LEU A 1 170 ? -5.793 3.049 -7.164 1.00 96.56 170 LEU A N 1
ATOM 1433 C CA . LEU A 1 170 ? -5.746 1.690 -7.716 1.00 96.56 170 LEU A CA 1
ATOM 1434 C C . LEU A 1 170 ? -7.045 0.931 -7.452 1.00 96.56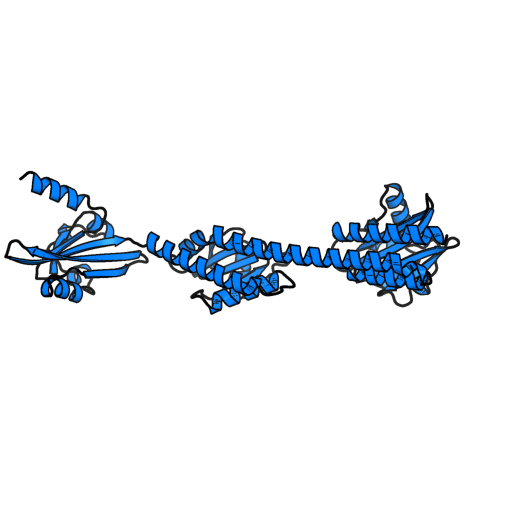 170 LEU A C 1
ATOM 1436 O O . LEU A 1 170 ? -7.546 0.209 -8.311 1.00 96.56 170 LEU A O 1
ATOM 1440 N N . LYS A 1 171 ? -7.596 1.091 -6.245 1.00 96.94 171 LYS A N 1
ATOM 1441 C CA . LYS A 1 171 ? -8.863 0.478 -5.845 1.00 96.94 171 LYS A CA 1
ATOM 1442 C C . LYS A 1 171 ? -9.507 1.257 -4.712 1.00 96.94 171 LYS A C 1
ATOM 1444 O O . LYS A 1 171 ? -8.803 1.726 -3.824 1.00 96.94 171 LYS A O 1
ATOM 1449 N N . SER A 1 172 ? -10.833 1.369 -4.694 1.00 96.88 172 SER A N 1
ATOM 1450 C CA . SER A 1 172 ? -11.531 2.031 -3.591 1.00 96.88 172 SER A CA 1
ATOM 1451 C C . SER A 1 172 ? -12.931 1.478 -3.350 1.00 96.88 172 SER A C 1
ATOM 1453 O O . SER A 1 172 ? -13.731 1.359 -4.273 1.00 96.88 172 SER A O 1
ATOM 1455 N N . TYR A 1 173 ? -13.232 1.229 -2.078 1.00 95.88 173 TYR A N 1
ATOM 1456 C CA . TYR A 1 173 ? -14.577 1.068 -1.522 1.00 95.88 173 TYR A CA 1
ATOM 1457 C C . TYR A 1 173 ? -15.001 2.302 -0.701 1.00 95.88 173 TYR A C 1
ATOM 1459 O O . TYR A 1 173 ? -15.989 2.264 0.032 1.00 95.88 173 TYR A O 1
ATOM 1467 N N . LEU A 1 174 ? -14.215 3.382 -0.768 1.00 95.56 174 LEU A N 1
ATOM 1468 C CA . LEU A 1 174 ? -14.362 4.602 0.022 1.00 95.56 174 LEU A CA 1
ATOM 1469 C C . LEU A 1 174 ? -14.733 5.804 -0.863 1.00 95.56 174 LEU A C 1
ATOM 1471 O O . LEU A 1 174 ? -14.403 5.815 -2.052 1.00 95.56 174 LEU A O 1
ATOM 1475 N N . PRO A 1 175 ? -15.356 6.858 -0.298 1.00 95.19 175 PRO A N 1
ATOM 1476 C CA . PRO A 1 175 ? -15.652 8.076 -1.045 1.00 95.19 175 PRO A CA 1
ATOM 1477 C C . PRO A 1 175 ? -14.384 8.724 -1.618 1.00 95.19 175 PRO A C 1
ATOM 1479 O O . PRO A 1 175 ? -13.378 8.866 -0.921 1.00 95.19 175 PRO A O 1
ATOM 1482 N N . GLU A 1 176 ? -14.451 9.196 -2.863 1.00 95.12 176 GLU A N 1
ATOM 1483 C CA . GLU A 1 176 ? -13.294 9.741 -3.589 1.00 95.12 176 GLU A CA 1
ATOM 1484 C C . GLU A 1 176 ? -12.616 10.910 -2.852 1.00 95.12 176 GLU A C 1
ATOM 1486 O O . GLU A 1 176 ? -11.393 10.957 -2.737 1.00 95.12 176 GLU A O 1
ATOM 1491 N N . LYS A 1 177 ? -13.403 11.794 -2.226 1.00 95.25 177 LYS A N 1
ATOM 1492 C CA . LYS A 1 177 ? -12.912 12.897 -1.376 1.00 95.25 177 LYS A CA 1
ATOM 1493 C C . LYS A 1 177 ? -11.969 12.449 -0.251 1.00 95.25 177 LYS A C 1
ATOM 1495 O O . LYS A 1 177 ? -11.049 13.180 0.116 1.00 95.25 177 LYS A O 1
ATOM 1500 N N . VAL A 1 178 ? -12.182 11.252 0.306 1.00 95.94 178 VAL A N 1
ATOM 1501 C CA . VAL A 1 178 ? -11.314 10.679 1.346 1.00 95.94 178 VAL A CA 1
ATOM 1502 C C . VAL A 1 178 ? -9.977 10.273 0.728 1.00 95.94 178 VAL A C 1
ATOM 1504 O O . VAL A 1 178 ? -8.927 10.591 1.287 1.00 95.94 178 VAL A O 1
ATOM 1507 N N . CYS A 1 179 ? -10.022 9.648 -0.451 1.00 96.00 179 CYS A N 1
ATOM 1508 C CA . CYS A 1 179 ? -8.844 9.240 -1.216 1.00 96.00 179 CYS A CA 1
ATOM 1509 C C . CYS A 1 179 ? -7.992 10.451 -1.617 1.00 96.00 179 CYS A C 1
ATOM 1511 O O . CYS A 1 179 ? -6.797 10.490 -1.335 1.00 96.00 179 CYS A O 1
ATOM 1513 N N . GLN A 1 180 ? -8.620 11.494 -2.166 1.00 94.19 180 GLN A N 1
ATOM 1514 C CA . GLN A 1 180 ? -7.936 12.726 -2.562 1.00 94.19 180 GLN A CA 1
ATOM 1515 C C . GLN A 1 180 ? -7.215 13.390 -1.378 1.00 94.19 180 GLN A C 1
ATOM 1517 O O . GLN A 1 180 ? -6.047 13.770 -1.469 1.00 94.19 180 GLN A O 1
ATOM 1522 N N . ARG A 1 181 ? -7.877 13.477 -0.215 1.00 94.25 181 ARG A N 1
ATOM 1523 C CA . ARG A 1 181 ? -7.282 14.082 0.985 1.00 94.25 181 ARG A CA 1
ATOM 1524 C C . ARG A 1 181 ? -6.110 13.273 1.543 1.00 94.25 181 ARG A C 1
ATOM 1526 O O . ARG A 1 181 ? -5.216 13.857 2.169 1.00 94.25 181 ARG A O 1
ATOM 1533 N N . ALA A 1 182 ? -6.102 11.964 1.317 1.00 94.94 182 ALA A N 1
ATOM 1534 C CA . ALA A 1 182 ? -5.047 11.079 1.778 1.00 94.94 182 ALA A CA 1
ATOM 1535 C C . ALA A 1 182 ? -3.722 11.232 1.023 1.00 94.94 182 ALA A C 1
ATOM 1537 O O . ALA A 1 182 ? -2.682 11.020 1.640 1.00 94.94 182 ALA A O 1
ATOM 1538 N N . PHE A 1 183 ? -3.715 11.656 -0.249 1.00 93.50 183 PHE A N 1
ATOM 1539 C CA . PHE A 1 183 ? -2.456 11.846 -0.989 1.00 93.50 183 PHE A CA 1
ATOM 1540 C C . PHE A 1 183 ? -1.499 12.806 -0.271 1.00 93.50 183 PHE A C 1
ATOM 1542 O O . PHE A 1 183 ? -0.313 12.516 -0.163 1.00 93.50 183 PHE A O 1
ATOM 1549 N N . SER A 1 184 ? -2.027 13.864 0.360 1.00 91.06 184 SER A N 1
ATOM 1550 C CA . SER A 1 184 ? -1.248 14.828 1.161 1.00 91.06 184 SER A CA 1
ATOM 1551 C C . SER A 1 184 ? -0.648 14.268 2.468 1.00 91.06 184 SER A C 1
ATOM 1553 O O . SER A 1 184 ? -0.139 15.029 3.296 1.00 91.06 184 SER A O 1
ATOM 1555 N N . LYS A 1 185 ? -0.809 12.970 2.758 1.00 92.94 185 LYS A N 1
ATOM 1556 C CA . LYS A 1 185 ? -0.390 12.339 4.016 1.00 92.94 185 LYS A CA 1
ATOM 1557 C C . LYS A 1 185 ? 0.760 11.368 3.742 1.00 92.94 185 LYS A C 1
ATOM 1559 O O . LYS A 1 185 ? 0.551 10.343 3.109 1.00 92.94 185 LYS A O 1
ATOM 1564 N N . SER A 1 186 ? 1.943 11.685 4.262 1.00 91.00 186 SER A N 1
ATOM 1565 C CA . SER A 1 186 ? 3.169 10.886 4.109 1.00 9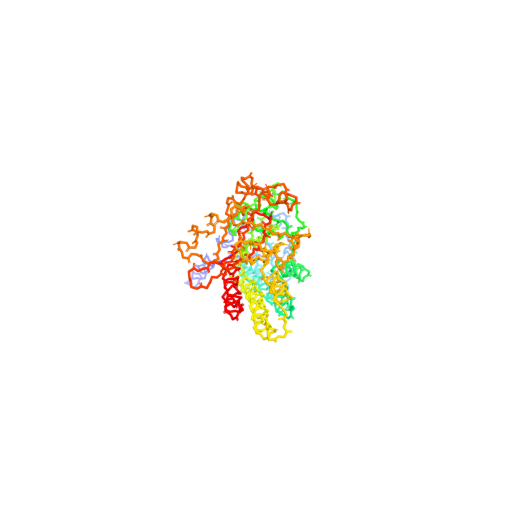1.00 186 SER A CA 1
ATOM 1566 C C . SER A 1 186 ? 3.403 9.865 5.226 1.00 91.00 186 SER A C 1
ATOM 1568 O O . SER A 1 186 ? 4.218 8.967 5.075 1.00 91.00 186 SER A O 1
ATOM 1570 N N . GLU A 1 187 ? 2.704 9.992 6.354 1.00 94.75 187 GLU A N 1
ATOM 1571 C CA . GLU A 1 187 ? 2.928 9.184 7.556 1.00 94.75 187 GLU A CA 1
ATOM 1572 C C . GLU A 1 187 ? 1.650 8.474 7.995 1.00 94.75 187 GLU A C 1
ATOM 1574 O O . GLU A 1 187 ? 0.541 8.945 7.710 1.00 94.75 187 GLU A O 1
ATOM 1579 N N . LEU A 1 188 ? 1.815 7.381 8.752 1.00 97.00 188 LEU A N 1
ATOM 1580 C CA . LEU A 1 188 ? 0.718 6.712 9.442 1.00 97.00 188 LEU A CA 1
ATOM 1581 C C . LEU A 1 188 ? 0.005 7.700 10.369 1.00 97.00 188 LEU A C 1
ATOM 1583 O O . LEU A 1 188 ? 0.582 8.157 11.357 1.00 97.00 188 LEU A O 1
ATOM 1587 N N . LYS A 1 189 ? -1.265 7.999 10.084 1.00 96.25 189 LYS A N 1
ATOM 1588 C CA . LYS A 1 189 ? -2.073 8.867 10.948 1.00 96.25 189 LYS A CA 1
ATOM 1589 C C . LYS A 1 189 ? -3.568 8.702 10.765 1.00 96.25 189 LYS A C 1
ATOM 1591 O O . LYS A 1 189 ? -4.047 8.224 9.739 1.00 96.25 189 LYS A O 1
ATOM 1596 N N . GLU A 1 190 ? -4.297 9.198 11.758 1.00 96.50 190 GLU A N 1
ATOM 1597 C CA . GLU A 1 190 ? -5.723 9.473 11.641 1.00 96.50 190 GLU A CA 1
ATOM 1598 C C . GLU A 1 190 ? -5.980 10.870 11.066 1.00 96.50 190 GLU A C 1
ATOM 1600 O O . GLU A 1 190 ? -5.287 11.837 11.386 1.00 96.50 190 GLU A O 1
ATOM 1605 N N . PHE A 1 191 ? -7.015 10.994 10.241 1.00 95.75 191 PHE A N 1
ATOM 1606 C CA . PHE A 1 191 ? -7.515 12.267 9.734 1.00 95.75 191 PHE A CA 1
ATOM 1607 C C . PHE A 1 191 ? -9.038 12.238 9.606 1.00 95.75 191 PHE A C 1
ATOM 1609 O O . PHE A 1 191 ? -9.641 11.170 9.536 1.00 95.75 191 PHE A O 1
ATOM 1616 N N . SER A 1 192 ? -9.664 13.416 9.571 1.00 95.44 192 SER A N 1
ATOM 1617 C CA . SER A 1 192 ? -11.122 13.533 9.490 1.00 95.44 192 SER A CA 1
ATOM 1618 C C . SER A 1 192 ? -11.591 14.053 8.137 1.00 95.44 192 SER A C 1
ATOM 1620 O O . SER A 1 192 ? -11.003 14.991 7.587 1.00 95.44 192 SER A O 1
ATOM 1622 N N . VAL A 1 193 ? -12.686 13.477 7.644 1.00 95.62 193 VAL A N 1
ATOM 1623 C CA . VAL A 1 193 ? -13.447 13.929 6.472 1.00 95.62 193 VAL A CA 1
ATOM 1624 C C . VAL A 1 193 ? -14.926 13.780 6.813 1.00 95.62 193 VAL A C 1
ATOM 1626 O O . VAL A 1 193 ? -15.338 12.698 7.218 1.00 95.62 193 VAL A O 1
ATOM 1629 N N . ASP A 1 194 ? -15.699 14.862 6.706 1.00 92.81 194 ASP A N 1
ATOM 1630 C CA . ASP A 1 194 ? -17.143 14.898 7.006 1.00 92.81 194 ASP A CA 1
ATOM 1631 C C . ASP A 1 194 ? -17.523 14.306 8.368 1.00 92.81 194 ASP A C 1
ATOM 1633 O O . ASP A 1 194 ? -18.429 13.487 8.485 1.00 92.81 194 ASP A O 1
ATOM 1637 N N . ASN A 1 195 ? -16.796 14.711 9.413 1.00 91.88 195 ASN A N 1
ATOM 1638 C CA . ASN A 1 195 ? -16.942 14.224 10.791 1.00 91.88 195 ASN A CA 1
ATOM 1639 C C . ASN A 1 195 ? -16.676 12.721 10.996 1.00 91.88 195 ASN A C 1
ATOM 1641 O O . ASN A 1 195 ? -16.772 12.240 12.125 1.00 91.88 195 ASN A O 1
ATOM 1645 N N . GLU A 1 196 ? -16.256 11.992 9.962 1.00 93.94 196 GLU A N 1
ATOM 1646 C CA . GLU A 1 196 ? -15.754 10.627 10.086 1.00 93.94 196 GLU A CA 1
ATOM 1647 C C . GLU A 1 196 ? -14.228 10.615 10.168 1.00 93.94 196 GLU A C 1
ATOM 1649 O O . GLU A 1 196 ? -13.548 11.433 9.542 1.00 93.94 196 GLU A O 1
ATOM 1654 N N . LYS A 1 197 ? -13.680 9.676 10.945 1.00 95.12 197 LYS A N 1
ATOM 1655 C CA . LYS A 1 197 ? -12.236 9.469 11.073 1.00 95.12 197 LYS A CA 1
ATOM 1656 C C . LYS A 1 197 ? -11.768 8.337 10.168 1.00 95.12 197 LYS A C 1
ATOM 1658 O O . LYS A 1 197 ? -12.404 7.289 10.083 1.00 95.12 197 LYS A O 1
ATOM 1663 N N . TRP A 1 198 ? -10.606 8.534 9.566 1.00 96.44 198 TRP A N 1
ATOM 1664 C CA . TRP A 1 198 ? -9.962 7.633 8.618 1.00 96.44 198 TRP A CA 1
ATOM 1665 C C . TRP A 1 198 ? -8.498 7.458 8.998 1.00 96.44 198 TRP A C 1
ATOM 1667 O O . TRP A 1 198 ? -7.892 8.374 9.550 1.00 96.44 198 TRP A O 1
ATOM 1677 N N . ILE A 1 199 ? -7.930 6.298 8.696 1.00 97.19 199 ILE A N 1
ATOM 1678 C CA . ILE A 1 199 ? -6.519 5.976 8.896 1.00 97.19 199 ILE A CA 1
ATOM 1679 C C . ILE A 1 199 ? -5.876 5.880 7.520 1.00 97.19 199 ILE A C 1
ATOM 1681 O O . ILE A 1 199 ? -6.407 5.202 6.641 1.00 97.19 199 ILE A O 1
ATOM 1685 N N . VAL A 1 200 ? -4.734 6.539 7.351 1.00 97.50 200 VAL A N 1
ATOM 1686 C CA . VAL A 1 200 ? -3.850 6.351 6.198 1.00 97.50 200 VAL A CA 1
ATOM 1687 C C . VAL A 1 200 ? -2.602 5.611 6.631 1.00 97.50 200 VAL A C 1
ATOM 1689 O O . VAL A 1 200 ? -2.002 5.964 7.642 1.00 97.50 200 VAL A O 1
ATOM 1692 N N . ILE A 1 201 ? -2.245 4.578 5.876 1.00 97.50 201 ILE A N 1
ATOM 1693 C CA . ILE A 1 201 ? -1.131 3.677 6.148 1.00 97.50 201 ILE A CA 1
ATOM 1694 C C . ILE A 1 201 ? -0.208 3.685 4.922 1.00 97.50 201 ILE A C 1
ATOM 1696 O O . ILE A 1 201 ? -0.561 3.078 3.910 1.00 97.50 201 ILE A O 1
ATOM 1700 N N . PRO A 1 202 ? 0.936 4.384 4.978 1.00 97.25 202 PRO A N 1
ATOM 1701 C CA . PRO A 1 202 ? 1.944 4.344 3.918 1.00 97.25 202 PRO A CA 1
ATOM 1702 C C . PRO A 1 202 ? 2.629 2.972 3.841 1.00 97.25 202 PRO A C 1
ATOM 1704 O O . PRO A 1 202 ? 2.903 2.369 4.878 1.00 97.25 202 PRO A O 1
ATOM 1707 N N . ILE A 1 203 ? 2.876 2.477 2.626 1.00 97.06 203 ILE A N 1
ATOM 1708 C CA . ILE A 1 203 ? 3.533 1.192 2.336 1.00 97.06 203 ILE A CA 1
ATOM 1709 C C . ILE A 1 203 ? 4.321 1.361 1.033 1.00 97.06 203 ILE A C 1
ATOM 1711 O O . ILE A 1 203 ? 3.714 1.332 -0.036 1.00 97.06 203 ILE A O 1
ATOM 1715 N N . ALA A 1 204 ? 5.642 1.547 1.099 1.00 94.56 204 ALA A N 1
ATOM 1716 C CA . ALA A 1 204 ? 6.453 1.970 -0.048 1.00 94.56 204 ALA A CA 1
ATOM 1717 C C . ALA A 1 204 ? 5.815 3.160 -0.814 1.00 94.56 204 ALA A C 1
ATOM 1719 O O . ALA A 1 204 ? 5.563 4.210 -0.224 1.00 94.56 204 ALA A O 1
ATOM 1720 N N . GLU A 1 205 ? 5.528 3.010 -2.110 1.00 94.62 205 GLU A N 1
ATOM 1721 C CA . GLU A 1 205 ? 4.838 3.990 -2.962 1.00 94.62 205 GLU A CA 1
ATOM 1722 C C . GLU A 1 205 ? 3.304 3.949 -2.851 1.00 94.62 205 GLU A C 1
ATOM 1724 O O . GLU A 1 205 ? 2.606 4.698 -3.536 1.00 94.62 205 GLU A O 1
ATOM 1729 N N . TYR A 1 206 ? 2.750 3.073 -2.014 1.00 97.69 206 TYR A N 1
ATOM 1730 C CA . TYR A 1 206 ? 1.313 2.893 -1.842 1.00 97.69 206 TYR A CA 1
ATOM 1731 C C . TYR A 1 206 ? 0.798 3.495 -0.535 1.00 97.69 206 TYR A C 1
ATOM 1733 O O . TYR A 1 206 ? 1.525 3.695 0.439 1.00 97.69 206 TYR A O 1
ATOM 1741 N N . LYS A 1 207 ? -0.513 3.745 -0.487 1.00 97.62 207 LYS A N 1
ATOM 1742 C CA . LYS A 1 207 ? -1.233 4.122 0.736 1.00 97.62 207 LYS A CA 1
ATOM 1743 C C . LYS A 1 207 ? -2.491 3.277 0.868 1.00 97.62 207 LYS A C 1
ATOM 1745 O O . LYS A 1 207 ? -3.339 3.288 -0.023 1.00 97.62 207 LYS A O 1
ATOM 1750 N N . LEU A 1 208 ? -2.635 2.588 1.997 1.00 97.75 208 LEU A N 1
ATOM 1751 C CA . LEU A 1 208 ? -3.876 1.918 2.377 1.00 97.75 208 LEU A CA 1
ATOM 1752 C C . LEU A 1 208 ? -4.729 2.856 3.234 1.00 97.75 208 LEU A C 1
ATOM 1754 O O . LEU A 1 208 ? -4.240 3.466 4.188 1.00 97.75 208 LEU A O 1
ATOM 1758 N N . LEU A 1 209 ? -6.017 2.943 2.913 1.00 97.31 209 LEU A N 1
ATOM 1759 C CA . LEU A 1 209 ? -7.001 3.716 3.663 1.00 97.31 209 LEU A CA 1
ATOM 1760 C C . LEU A 1 209 ? -8.024 2.827 4.337 1.00 97.31 209 LEU A C 1
ATOM 1762 O O . LEU A 1 209 ? -8.571 1.928 3.707 1.00 97.31 209 LEU A O 1
ATOM 1766 N N . LEU A 1 210 ? -8.323 3.135 5.598 1.00 95.62 210 LEU A N 1
ATOM 1767 C CA . LEU A 1 210 ? -9.313 2.427 6.404 1.00 95.62 210 LEU A CA 1
ATOM 1768 C C . LEU A 1 210 ? -10.178 3.404 7.187 1.00 95.62 210 LEU A C 1
ATOM 1770 O O . LEU A 1 210 ? -9.714 4.465 7.607 1.00 95.62 210 LEU A O 1
ATOM 1774 N N . LYS A 1 211 ? -11.429 3.028 7.451 1.00 93.94 211 LYS A N 1
ATOM 1775 C CA . LYS A 1 211 ? -12.261 3.754 8.416 1.00 93.94 211 LYS A CA 1
ATOM 1776 C C . LYS A 1 211 ? -11.712 3.553 9.827 1.00 93.94 211 LYS A C 1
ATOM 1778 O O . LYS A 1 211 ? -11.450 2.423 10.235 1.00 93.94 211 LYS A O 1
ATOM 1783 N N . SER A 1 212 ? -11.566 4.635 10.586 1.00 92.31 212 SER A N 1
ATOM 1784 C CA . SER A 1 212 ? -11.162 4.537 11.986 1.00 92.31 212 SER A CA 1
ATOM 1785 C C . SER A 1 212 ? -12.373 4.275 12.875 1.00 92.31 212 SER A C 1
ATOM 1787 O O . SER A 1 212 ? -13.331 5.051 12.894 1.00 92.31 212 SER A O 1
ATOM 1789 N N . THR A 1 213 ? -12.318 3.193 13.645 1.00 85.94 213 THR A N 1
ATOM 1790 C CA . THR A 1 213 ? -13.263 2.900 14.732 1.00 85.94 213 THR A CA 1
ATOM 1791 C C . THR A 1 213 ? -12.526 2.950 16.074 1.00 85.94 213 THR A C 1
ATOM 1793 O O . THR A 1 213 ? -11.291 3.012 16.098 1.00 85.94 213 THR A O 1
ATOM 1796 N N . PRO A 1 214 ? -13.231 2.928 17.223 1.00 84.94 214 PRO A N 1
ATOM 1797 C CA . PRO A 1 214 ? -12.566 2.939 18.519 1.00 84.94 214 PRO A CA 1
ATOM 1798 C C . PRO A 1 214 ? -11.488 1.856 18.616 1.00 84.94 214 PRO A C 1
ATOM 1800 O O . PRO A 1 214 ? -11.710 0.706 18.248 1.00 84.94 214 PRO A O 1
ATOM 1803 N N . ASN A 1 215 ? -10.309 2.254 19.094 1.00 85.38 215 ASN A N 1
ATOM 1804 C CA . ASN A 1 215 ? -9.102 1.435 19.221 1.00 85.38 215 ASN A CA 1
ATOM 1805 C C . ASN A 1 215 ? -8.458 0.919 17.915 1.00 85.38 215 ASN A C 1
ATOM 1807 O O . ASN A 1 215 ? -7.336 0.416 17.996 1.00 85.38 215 ASN A O 1
ATOM 1811 N N . TYR A 1 216 ? -9.059 1.094 16.729 1.00 88.50 216 TYR A N 1
ATOM 1812 C CA . TYR A 1 216 ? -8.487 0.566 15.479 1.00 88.50 216 TYR A CA 1
ATOM 1813 C C . TYR A 1 216 ? -7.104 1.150 15.195 1.00 88.50 216 TYR A C 1
ATOM 1815 O O . TYR A 1 216 ? -6.163 0.411 14.923 1.00 88.50 216 TYR A O 1
ATOM 1823 N N . TYR A 1 217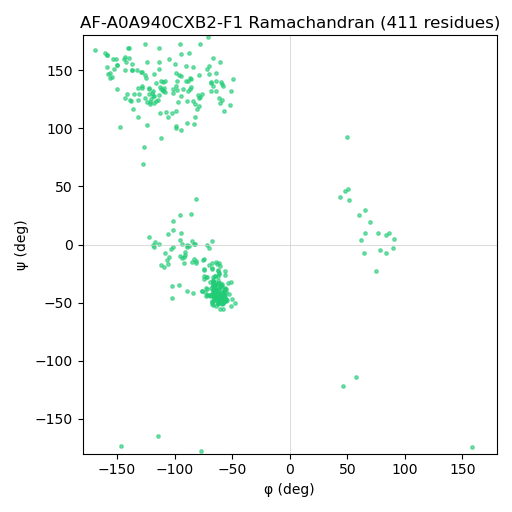 ? -6.946 2.467 15.352 1.00 91.75 217 TYR A N 1
ATOM 1824 C CA . TYR A 1 217 ? -5.654 3.120 15.151 1.00 91.75 217 TYR A CA 1
ATOM 1825 C C . TYR A 1 217 ? -4.561 2.590 16.089 1.00 91.75 217 TYR A C 1
ATOM 1827 O O . TYR A 1 217 ? -3.418 2.445 15.670 1.00 91.75 217 TYR A O 1
ATOM 1835 N N . LYS A 1 218 ? -4.902 2.224 17.335 1.00 92.06 218 LYS A N 1
ATOM 1836 C CA . LYS A 1 218 ? -3.943 1.605 18.266 1.00 92.06 218 LYS A CA 1
ATOM 1837 C C . LYS A 1 218 ? -3.494 0.228 17.772 1.00 92.06 218 LYS A C 1
ATOM 1839 O O . LYS A 1 218 ? -2.304 -0.061 17.806 1.00 92.06 218 LYS A O 1
ATOM 1844 N N . ILE A 1 219 ? -4.430 -0.588 17.280 1.00 92.12 219 ILE A N 1
ATOM 1845 C CA . ILE A 1 219 ? -4.132 -1.907 16.699 1.00 92.12 219 ILE A CA 1
ATOM 1846 C C . ILE A 1 219 ? -3.230 -1.744 15.470 1.00 92.12 219 ILE A C 1
ATOM 1848 O O . ILE A 1 219 ? -2.174 -2.365 15.389 1.00 92.12 219 ILE A O 1
ATOM 1852 N N . ILE A 1 220 ? -3.601 -0.855 14.544 1.00 93.56 220 ILE A N 1
ATOM 1853 C CA . ILE A 1 220 ? -2.808 -0.575 13.341 1.00 93.56 220 ILE A CA 1
ATOM 1854 C C . ILE A 1 220 ? -1.412 -0.073 13.709 1.00 93.56 220 ILE A C 1
ATOM 1856 O O . ILE A 1 220 ? -0.436 -0.553 13.148 1.00 93.56 220 ILE A O 1
ATOM 1860 N N . LYS A 1 221 ? -1.287 0.835 14.681 1.00 94.12 221 LYS A N 1
ATOM 1861 C CA . LYS A 1 221 ? 0.011 1.350 15.133 1.00 94.12 221 LYS A CA 1
ATOM 1862 C C . LYS A 1 221 ? 0.928 0.245 15.670 1.00 94.12 221 LYS A C 1
ATOM 1864 O O . LYS A 1 221 ? 2.130 0.306 15.436 1.00 94.12 221 LYS A O 1
ATOM 1869 N N . ASN A 1 222 ? 0.374 -0.766 16.341 1.00 93.38 222 ASN A N 1
ATOM 1870 C CA . ASN A 1 222 ? 1.137 -1.924 16.815 1.00 93.38 222 ASN A CA 1
ATOM 1871 C C . ASN A 1 222 ? 1.547 -2.863 15.669 1.00 93.38 222 ASN A C 1
ATOM 1873 O O . ASN A 1 222 ? 2.641 -3.418 15.687 1.00 93.38 222 ASN A O 1
ATOM 1877 N N . LEU A 1 223 ? 0.671 -3.042 14.678 1.00 92.88 223 LEU A N 1
ATOM 1878 C CA . LEU A 1 223 ? 0.911 -3.881 13.501 1.00 92.88 223 LEU A CA 1
ATOM 1879 C C . LEU A 1 223 ? 1.918 -3.271 12.525 1.00 92.88 223 LEU A C 1
ATOM 1881 O O . LEU A 1 223 ? 2.706 -3.995 11.918 1.00 92.88 223 LEU A O 1
ATOM 1885 N N . TYR A 1 224 ? 1.853 -1.951 12.359 1.00 94.38 224 TYR A N 1
ATOM 1886 C CA . TYR A 1 224 ? 2.457 -1.211 11.259 1.00 94.38 224 TYR A CA 1
ATOM 1887 C C . TYR A 1 224 ? 3.938 -1.532 11.030 1.00 94.38 224 TYR A C 1
ATOM 1889 O O . TYR A 1 224 ? 4.256 -1.950 9.918 1.00 94.38 224 TYR A O 1
ATOM 1897 N N . PRO A 1 225 ? 4.837 -1.452 12.034 1.00 94.25 225 PRO A N 1
ATOM 1898 C CA . PRO A 1 225 ? 6.268 -1.628 11.784 1.00 94.25 225 PRO A CA 1
ATOM 1899 C C . PRO A 1 225 ? 6.604 -3.015 11.225 1.00 94.25 225 PRO A C 1
ATOM 1901 O O . PRO A 1 225 ? 7.447 -3.153 10.345 1.00 94.25 225 PRO A O 1
ATOM 1904 N N . THR A 1 226 ? 5.930 -4.057 11.720 1.00 95.00 226 THR A N 1
ATOM 1905 C CA . THR A 1 226 ? 6.195 -5.441 11.309 1.00 95.00 226 THR A CA 1
ATOM 1906 C C . THR A 1 226 ? 5.450 -5.814 10.032 1.00 95.00 226 THR A C 1
ATOM 1908 O O . THR A 1 226 ? 6.007 -6.501 9.179 1.00 95.00 226 THR A O 1
ATOM 1911 N N . ALA A 1 227 ? 4.191 -5.397 9.901 1.00 95.12 227 ALA A N 1
ATOM 1912 C CA . ALA A 1 227 ? 3.370 -5.711 8.739 1.00 95.12 227 ALA A CA 1
ATOM 1913 C C . ALA A 1 227 ? 3.897 -5.024 7.476 1.00 95.12 227 ALA A C 1
ATOM 1915 O O . ALA A 1 227 ? 4.085 -5.692 6.462 1.00 95.12 227 ALA A O 1
ATOM 1916 N N . VAL A 1 228 ? 4.176 -3.719 7.551 1.00 96.25 228 VAL A N 1
ATOM 1917 C CA . VAL A 1 228 ? 4.618 -2.931 6.393 1.00 96.25 228 VAL A CA 1
ATOM 1918 C C . VAL A 1 228 ? 5.968 -3.418 5.892 1.00 96.25 228 VAL A C 1
ATOM 1920 O O . VAL A 1 228 ? 6.068 -3.762 4.722 1.00 96.25 228 VAL A O 1
ATOM 1923 N N . SER A 1 229 ? 6.946 -3.614 6.782 1.00 96.00 229 SER A N 1
ATOM 1924 C CA . SER A 1 229 ? 8.259 -4.144 6.390 1.00 96.00 229 SER A CA 1
ATOM 1925 C C . SER A 1 229 ? 8.160 -5.491 5.658 1.00 96.00 229 SER A C 1
ATOM 1927 O O . SER A 1 229 ? 8.879 -5.737 4.693 1.00 96.00 229 SER A O 1
ATOM 1929 N N . LYS A 1 230 ? 7.248 -6.382 6.069 1.00 96.19 230 LYS A N 1
ATOM 1930 C CA . LYS A 1 230 ? 7.037 -7.659 5.371 1.00 96.19 230 LYS A CA 1
ATOM 1931 C C . LYS A 1 230 ? 6.445 -7.476 3.978 1.00 96.19 230 LYS A C 1
ATOM 1933 O O . LYS A 1 230 ? 6.895 -8.151 3.060 1.00 96.19 230 LYS A O 1
ATOM 1938 N N . ILE A 1 231 ? 5.464 -6.591 3.826 1.00 97.31 231 ILE A N 1
ATOM 1939 C CA . ILE A 1 231 ? 4.843 -6.299 2.528 1.00 97.31 231 ILE A CA 1
ATOM 1940 C C . ILE A 1 231 ? 5.877 -5.663 1.587 1.00 97.31 231 ILE A C 1
ATOM 1942 O O . ILE A 1 231 ? 6.024 -6.111 0.454 1.00 97.31 231 ILE A O 1
ATOM 1946 N N . GLU A 1 232 ? 6.651 -4.693 2.078 1.00 96.44 232 GLU A N 1
ATOM 1947 C CA . GLU A 1 232 ? 7.721 -4.024 1.326 1.00 96.44 232 GLU A CA 1
ATOM 1948 C C . GLU A 1 232 ? 8.796 -5.009 0.854 1.00 96.44 232 GLU A C 1
ATOM 1950 O O . GLU A 1 232 ? 9.159 -5.009 -0.317 1.00 96.44 232 GLU A O 1
ATOM 1955 N N . ASN A 1 233 ? 9.222 -5.941 1.711 1.00 95.31 233 ASN A N 1
ATOM 1956 C CA . ASN A 1 233 ? 10.180 -6.977 1.317 1.00 95.31 233 ASN A CA 1
ATOM 1957 C C . ASN A 1 233 ? 9.680 -7.852 0.153 1.00 95.31 233 ASN A C 1
ATOM 1959 O O . ASN A 1 233 ? 10.483 -8.284 -0.681 1.00 95.31 233 ASN A O 1
ATOM 1963 N N . VAL A 1 234 ? 8.374 -8.137 0.095 1.00 95.62 234 VAL A N 1
ATOM 1964 C CA . VAL A 1 234 ? 7.780 -8.896 -1.015 1.00 95.62 234 VAL A CA 1
ATOM 1965 C C . VAL A 1 234 ? 7.723 -8.046 -2.280 1.00 95.62 234 VAL A C 1
ATOM 1967 O O . VAL A 1 234 ? 8.140 -8.526 -3.333 1.00 95.62 234 VAL A O 1
ATOM 1970 N N . LEU A 1 235 ? 7.300 -6.783 -2.175 1.00 96.00 235 LEU A N 1
ATOM 1971 C CA . LEU A 1 235 ? 7.312 -5.831 -3.291 1.00 96.00 235 LEU A CA 1
ATOM 1972 C C . LEU A 1 235 ? 8.713 -5.701 -3.910 1.00 96.00 235 LEU A C 1
ATOM 1974 O O . LEU A 1 235 ? 8.873 -5.837 -5.124 1.00 96.00 235 LEU A O 1
ATOM 1978 N N . ASP A 1 236 ? 9.740 -5.549 -3.075 1.00 94.38 236 ASP A N 1
ATOM 1979 C CA . ASP A 1 236 ? 11.133 -5.481 -3.520 1.00 94.38 236 ASP A CA 1
ATOM 1980 C C . ASP A 1 236 ? 11.600 -6.796 -4.156 1.00 94.38 236 ASP A C 1
ATOM 1982 O O . ASP A 1 236 ? 12.398 -6.802 -5.095 1.00 94.38 236 ASP A O 1
ATOM 1986 N N . SER A 1 237 ? 11.120 -7.939 -3.659 1.00 93.00 237 SER A N 1
ATOM 1987 C CA . SER A 1 237 ? 11.426 -9.241 -4.254 1.00 93.00 237 SER A CA 1
ATOM 1988 C C . SER A 1 237 ? 10.814 -9.401 -5.643 1.00 93.00 237 SER A C 1
ATOM 1990 O O . SER A 1 237 ? 11.473 -9.952 -6.528 1.00 93.00 237 SER A O 1
ATOM 1992 N N . ILE A 1 238 ? 9.585 -8.921 -5.843 1.00 93.31 238 ILE A N 1
ATOM 1993 C CA . ILE A 1 238 ? 8.926 -8.898 -7.154 1.00 93.31 238 ILE A CA 1
ATOM 1994 C C . ILE A 1 238 ? 9.740 -8.023 -8.109 1.00 93.31 238 ILE A C 1
ATOM 1996 O O . ILE A 1 238 ? 10.123 -8.479 -9.184 1.00 93.31 238 ILE A O 1
ATOM 2000 N N . GLU A 1 239 ? 10.106 -6.810 -7.691 1.00 90.50 239 GLU A N 1
ATOM 2001 C CA . GLU A 1 239 ? 10.894 -5.897 -8.523 1.00 90.50 239 GLU A CA 1
ATOM 2002 C C . GLU A 1 239 ? 12.265 -6.475 -8.902 1.00 90.50 239 GLU A C 1
ATOM 2004 O O . GLU A 1 239 ? 12.662 -6.428 -10.069 1.00 90.50 239 GLU A O 1
ATOM 2009 N N . ARG A 1 240 ? 12.982 -7.076 -7.943 1.00 90.75 240 ARG A N 1
ATOM 2010 C CA . ARG A 1 240 ? 14.265 -7.744 -8.214 1.00 90.75 240 ARG A CA 1
ATOM 2011 C C . ARG A 1 240 ? 14.115 -8.871 -9.231 1.00 90.75 240 ARG A C 1
ATOM 2013 O O . ARG A 1 240 ? 14.954 -8.981 -10.121 1.00 90.75 240 ARG A O 1
ATOM 2020 N N . LYS A 1 241 ? 13.062 -9.686 -9.122 1.00 90.62 241 LYS A N 1
ATOM 2021 C CA . LYS A 1 241 ? 12.793 -10.785 -10.060 1.00 90.62 241 LYS A CA 1
ATOM 2022 C C . LYS A 1 241 ? 12.517 -10.263 -11.471 1.00 90.62 241 LYS A C 1
ATOM 2024 O O . LYS A 1 241 ? 13.084 -10.794 -12.421 1.00 90.62 241 LYS A O 1
ATOM 2029 N N . LEU A 1 242 ? 11.715 -9.206 -11.606 1.00 87.62 242 LEU A N 1
ATOM 2030 C CA . LEU A 1 242 ? 11.428 -8.574 -12.899 1.00 87.62 242 LEU A CA 1
ATOM 2031 C C . LEU A 1 242 ? 12.693 -7.992 -13.534 1.00 87.62 242 LEU A C 1
ATOM 2033 O O . LEU A 1 242 ? 12.982 -8.258 -14.700 1.00 87.62 242 LEU A O 1
ATOM 2037 N N . LYS A 1 243 ? 13.506 -7.277 -12.747 1.00 86.31 243 LYS A N 1
ATOM 2038 C CA . LYS A 1 243 ? 14.817 -6.782 -13.194 1.00 86.31 243 LYS A CA 1
ATOM 2039 C C . LYS A 1 243 ? 15.724 -7.929 -13.636 1.00 86.31 243 LYS A C 1
ATOM 2041 O O . LYS A 1 243 ? 16.333 -7.852 -14.696 1.00 86.31 243 LYS A O 1
ATOM 2046 N N . GLN A 1 244 ? 15.790 -9.014 -12.865 1.00 88.94 244 GLN A N 1
ATOM 2047 C CA . GLN A 1 244 ? 16.593 -10.187 -13.209 1.00 88.94 244 GLN A CA 1
ATOM 2048 C C . GLN A 1 244 ? 16.135 -10.842 -14.522 1.00 88.94 244 GLN A C 1
ATOM 2050 O O . GLN A 1 244 ? 16.975 -11.179 -15.352 1.00 88.94 244 GLN A O 1
ATOM 2055 N N . GLN A 1 245 ? 14.826 -10.993 -14.737 1.00 87.56 245 GLN A N 1
ATOM 2056 C CA . GLN A 1 245 ? 14.278 -11.508 -15.996 1.00 87.56 245 GLN A CA 1
ATOM 2057 C C . GLN A 1 245 ? 14.641 -10.610 -17.182 1.00 87.56 245 GLN A C 1
ATOM 2059 O O . GLN A 1 245 ? 15.059 -11.119 -18.222 1.00 87.56 245 GLN A O 1
ATOM 2064 N N . LEU A 1 246 ? 14.554 -9.287 -17.012 1.00 84.75 246 LEU A N 1
ATOM 2065 C CA . LEU A 1 246 ? 14.971 -8.329 -18.033 1.00 84.75 246 LEU A CA 1
ATOM 2066 C C . LEU A 1 246 ? 16.468 -8.461 -18.357 1.00 84.75 246 LEU A C 1
ATOM 2068 O O . LEU A 1 246 ? 16.830 -8.499 -19.530 1.00 84.75 246 LEU A O 1
ATOM 2072 N N . TYR A 1 247 ? 17.332 -8.604 -17.346 1.00 86.19 247 TYR A N 1
ATOM 2073 C CA . TYR A 1 247 ? 18.769 -8.821 -17.555 1.00 86.19 247 TYR A CA 1
ATOM 2074 C C . TYR A 1 247 ? 19.071 -10.129 -18.290 1.00 86.19 247 TYR A C 1
ATOM 2076 O O . TYR A 1 247 ? 19.900 -10.129 -19.199 1.00 86.19 247 TYR A O 1
ATOM 2084 N N . TYR A 1 248 ? 18.407 -11.233 -17.931 1.00 89.44 248 TYR A N 1
ATOM 2085 C CA . TYR A 1 248 ? 18.574 -12.504 -18.642 1.00 89.44 248 TYR A CA 1
ATOM 2086 C C . TYR A 1 248 ? 18.148 -12.392 -20.100 1.00 89.44 248 TYR A C 1
ATOM 2088 O O . TYR A 1 248 ? 18.900 -12.808 -20.977 1.00 89.44 248 TYR A O 1
ATOM 2096 N N . LYS A 1 249 ? 16.993 -11.774 -20.357 1.00 88.06 249 LYS A N 1
ATOM 2097 C CA . LYS A 1 249 ? 16.507 -11.524 -21.713 1.00 88.06 249 LYS A CA 1
ATOM 2098 C C . LYS A 1 249 ? 17.498 -10.671 -22.506 1.00 88.06 249 LYS A C 1
ATOM 2100 O O . LYS A 1 249 ? 17.845 -11.022 -23.625 1.00 88.06 249 LYS A O 1
ATOM 2105 N N . ALA A 1 250 ? 18.008 -9.588 -21.920 1.00 87.25 250 ALA A N 1
ATOM 2106 C CA . ALA A 1 250 ? 19.015 -8.749 -22.562 1.00 87.25 250 ALA A CA 1
ATOM 2107 C C . ALA A 1 250 ? 20.299 -9.530 -22.893 1.00 87.25 250 ALA A C 1
ATOM 2109 O O . ALA A 1 250 ? 20.830 -9.389 -23.992 1.00 87.25 250 ALA A O 1
ATOM 2110 N N . LEU A 1 251 ? 20.775 -10.381 -21.978 1.00 89.19 251 LEU A N 1
ATOM 2111 C CA . LEU A 1 251 ? 21.950 -11.224 -22.204 1.00 89.19 251 LEU A CA 1
ATOM 2112 C C . LEU A 1 251 ? 21.717 -12.249 -23.323 1.00 89.19 251 LEU A C 1
ATOM 2114 O O . LEU A 1 251 ? 22.568 -12.390 -24.196 1.00 89.19 251 LEU A O 1
ATOM 2118 N N . GLU A 1 252 ? 20.575 -12.938 -23.315 1.00 91.12 252 GLU A N 1
ATOM 2119 C CA . GLU A 1 252 ? 20.178 -13.887 -24.362 1.00 91.12 252 GLU A CA 1
ATOM 2120 C C . GLU A 1 252 ? 20.168 -13.205 -25.734 1.00 91.12 252 GLU A C 1
ATOM 2122 O O . GLU A 1 252 ? 20.832 -13.670 -26.660 1.00 91.12 252 GLU A O 1
ATOM 2127 N N . LYS A 1 253 ? 19.531 -12.030 -25.831 1.00 88.62 253 LYS A N 1
ATOM 2128 C CA . LYS A 1 253 ? 19.521 -11.212 -27.049 1.00 88.62 253 LYS A CA 1
ATOM 2129 C C . LYS A 1 253 ? 20.925 -10.794 -27.483 1.00 88.62 253 LYS A C 1
ATOM 2131 O O . LYS A 1 253 ? 21.230 -10.876 -28.666 1.00 88.62 253 LYS A O 1
ATOM 2136 N N . MET A 1 254 ? 21.804 -10.389 -26.562 1.00 87.38 254 MET A N 1
ATOM 2137 C CA . MET A 1 254 ? 23.196 -10.053 -26.895 1.00 87.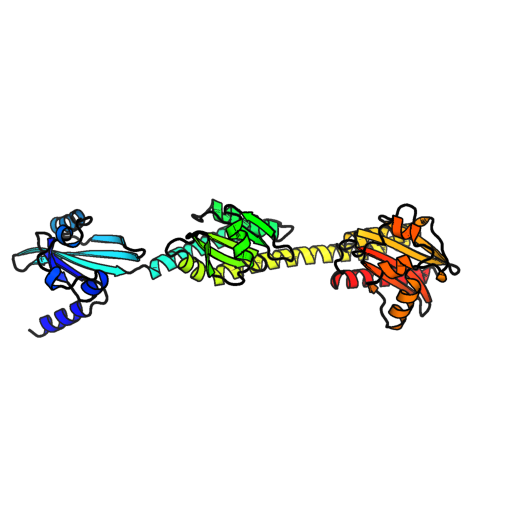38 254 MET A CA 1
ATOM 2138 C C . MET A 1 254 ? 23.980 -11.261 -27.426 1.00 87.38 254 MET A C 1
ATOM 2140 O O . MET A 1 254 ? 24.741 -11.119 -28.381 1.00 87.38 254 MET A O 1
ATOM 2144 N N . VAL A 1 255 ? 23.804 -12.447 -26.838 1.00 88.31 255 VAL A N 1
ATOM 2145 C CA . VAL A 1 255 ? 24.461 -13.676 -27.309 1.00 88.31 255 VAL A CA 1
ATOM 2146 C C . VAL A 1 255 ? 23.947 -14.056 -28.696 1.00 88.31 255 VAL A C 1
ATOM 2148 O O . VAL A 1 255 ? 24.749 -14.262 -29.608 1.00 88.31 255 VAL A O 1
ATOM 2151 N N . ASP A 1 256 ? 22.629 -14.074 -28.888 1.00 85.25 256 ASP A N 1
ATOM 2152 C CA . ASP A 1 256 ? 21.994 -14.321 -30.185 1.00 85.25 256 ASP A CA 1
ATOM 2153 C C . ASP A 1 256 ? 22.457 -13.325 -31.246 1.00 85.25 256 ASP A C 1
ATOM 2155 O O . ASP A 1 256 ? 22.694 -13.684 -32.406 1.00 85.25 256 ASP A O 1
ATOM 2159 N N . PHE A 1 257 ? 22.597 -12.065 -30.844 1.00 83.62 257 PHE A N 1
ATOM 2160 C CA . PHE A 1 257 ? 23.103 -10.998 -31.680 1.00 83.62 257 PHE A CA 1
ATOM 2161 C C . PHE A 1 257 ? 24.532 -11.314 -32.145 1.00 83.62 257 PHE A C 1
ATOM 2163 O O . PHE A 1 257 ? 24.753 -11.464 -33.346 1.00 83.62 257 PHE A O 1
ATOM 2170 N N . VAL A 1 258 ? 25.462 -11.570 -31.219 1.00 85.75 258 VAL A N 1
ATOM 2171 C CA . VAL A 1 258 ? 26.861 -11.924 -31.530 1.00 85.75 258 VAL A CA 1
ATOM 2172 C C . VAL A 1 258 ? 26.979 -13.209 -32.354 1.00 85.75 258 VAL A C 1
ATOM 2174 O O . VAL A 1 258 ? 27.839 -13.299 -33.220 1.00 85.75 258 VAL A O 1
ATOM 2177 N N . VAL A 1 259 ? 26.147 -14.227 -32.129 1.00 84.56 259 VAL A N 1
ATOM 2178 C CA . VAL A 1 259 ? 26.247 -15.497 -32.873 1.00 84.56 259 VAL A CA 1
ATOM 2179 C C . VAL A 1 259 ? 25.675 -15.366 -34.288 1.00 84.56 259 VAL A C 1
ATOM 2181 O O . VAL A 1 259 ? 26.251 -15.887 -35.248 1.00 84.56 259 VAL A O 1
ATOM 2184 N N . SER A 1 260 ? 24.562 -14.646 -34.450 1.00 80.81 260 SER A N 1
ATOM 2185 C CA . SER A 1 260 ? 23.833 -14.586 -35.725 1.00 80.81 260 SER A CA 1
ATOM 2186 C C . SER A 1 260 ? 24.559 -13.818 -36.837 1.00 80.81 260 SER A C 1
ATOM 2188 O O . SER A 1 260 ? 24.259 -14.025 -38.019 1.00 80.81 260 SER A O 1
ATOM 2190 N N . TRP A 1 261 ? 25.556 -13.000 -36.491 1.00 76.56 261 TRP A N 1
ATOM 2191 C CA . TRP A 1 261 ? 26.280 -12.133 -37.426 1.00 76.56 261 TRP A CA 1
ATOM 2192 C C . TRP A 1 261 ? 27.030 -12.872 -38.550 1.00 76.56 261 TRP A C 1
ATOM 2194 O O . TRP A 1 261 ? 27.200 -12.322 -39.635 1.00 76.56 261 TRP A O 1
ATOM 2204 N N . ARG A 1 262 ? 27.400 -14.150 -38.352 1.00 70.62 262 ARG A N 1
ATOM 2205 C CA . ARG A 1 262 ? 28.126 -14.963 -39.350 1.00 70.62 262 ARG A CA 1
ATOM 2206 C C . ARG A 1 262 ? 27.243 -15.426 -40.509 1.00 70.62 262 ARG A C 1
ATOM 2208 O O . ARG A 1 262 ? 27.758 -15.940 -41.494 1.00 70.62 262 ARG A O 1
ATOM 2215 N N . SER A 1 263 ? 25.925 -15.283 -40.381 1.00 65.06 263 SER A N 1
ATOM 2216 C CA . SER A 1 263 ? 24.940 -15.892 -41.286 1.00 65.06 263 SER A CA 1
ATOM 2217 C C . SER A 1 263 ? 24.049 -14.888 -42.024 1.00 65.06 263 SER A C 1
ATOM 2219 O O . SER A 1 263 ? 23.186 -15.306 -42.792 1.00 65.06 263 SER A O 1
ATOM 2221 N N . LYS A 1 264 ? 24.223 -13.577 -41.797 1.00 69.31 264 LYS A N 1
ATOM 2222 C CA . LYS A 1 264 ? 23.302 -12.537 -42.286 1.00 69.31 264 LYS A CA 1
ATOM 2223 C C . LYS A 1 264 ? 24.004 -11.413 -43.047 1.00 69.31 264 LYS A C 1
ATOM 2225 O O . LYS A 1 264 ? 25.128 -11.019 -42.727 1.00 69.31 264 LYS A O 1
ATOM 2230 N N . ASP A 1 265 ? 23.301 -10.847 -44.028 1.00 85.38 265 ASP A N 1
ATOM 2231 C CA . ASP A 1 265 ? 23.686 -9.577 -44.644 1.00 85.38 265 ASP A CA 1
ATOM 2232 C C . ASP A 1 265 ? 23.571 -8.414 -43.634 1.00 85.38 265 ASP A C 1
ATOM 2234 O O . ASP A 1 265 ? 22.902 -8.521 -42.604 1.00 85.38 265 ASP A O 1
ATOM 2238 N N . LEU A 1 266 ? 24.259 -7.299 -43.912 1.00 86.06 266 LEU A N 1
ATOM 2239 C CA . LEU A 1 266 ? 24.347 -6.152 -42.997 1.00 86.06 266 LEU A CA 1
ATOM 2240 C C . LEU A 1 266 ? 22.969 -5.569 -42.647 1.00 86.06 266 LEU A C 1
ATOM 2242 O O . LEU A 1 266 ? 22.721 -5.250 -41.485 1.00 86.06 266 LEU A O 1
ATOM 2246 N N . LYS A 1 267 ? 22.076 -5.462 -43.634 1.00 88.62 267 LYS A N 1
ATOM 2247 C CA . LYS A 1 267 ? 20.755 -4.855 -43.470 1.00 88.62 267 LYS A CA 1
ATOM 2248 C C . LYS A 1 267 ? 19.894 -5.715 -42.547 1.00 88.62 267 LYS A C 1
ATOM 2250 O O . LYS A 1 267 ? 19.405 -5.243 -41.523 1.00 88.62 267 LYS A O 1
ATOM 2255 N N . SER A 1 268 ? 19.804 -7.010 -42.849 1.00 88.50 268 SER A N 1
ATOM 2256 C CA . SER A 1 268 ? 19.059 -7.976 -42.035 1.00 88.50 268 SER A CA 1
ATOM 2257 C C . SER A 1 268 ? 19.626 -8.121 -40.620 1.00 88.50 268 SER A C 1
ATOM 2259 O O . SER A 1 268 ? 18.876 -8.356 -39.670 1.00 88.50 268 SER A O 1
ATOM 2261 N N . TYR A 1 269 ? 20.945 -7.987 -40.462 1.00 88.19 269 TYR A N 1
ATOM 2262 C CA . TYR A 1 269 ? 21.593 -8.016 -39.154 1.00 88.19 269 TYR A CA 1
ATOM 2263 C C . TYR A 1 269 ? 21.229 -6.794 -38.305 1.00 88.19 269 TYR A C 1
ATOM 2265 O O . TYR A 1 269 ? 20.772 -6.954 -37.175 1.00 88.19 269 TYR A O 1
ATOM 2273 N N . CYS A 1 270 ? 21.369 -5.583 -38.852 1.00 90.31 270 CYS A N 1
ATOM 2274 C CA . CYS A 1 270 ? 21.034 -4.350 -38.139 1.00 90.31 270 CYS A CA 1
ATOM 2275 C C . CYS A 1 270 ? 19.537 -4.221 -37.854 1.00 90.31 270 CYS A C 1
ATOM 2277 O O . CYS A 1 270 ? 19.175 -3.704 -36.801 1.00 90.31 270 CYS A O 1
ATOM 2279 N N . LYS A 1 271 ? 18.674 -4.741 -38.735 1.00 91.69 271 LYS A N 1
ATOM 2280 C CA . LYS A 1 271 ? 17.235 -4.815 -38.473 1.00 91.69 271 LYS A CA 1
ATOM 2281 C C . LYS A 1 271 ? 16.918 -5.699 -37.274 1.00 91.69 271 LYS A C 1
ATOM 2283 O O . LYS A 1 271 ? 16.261 -5.229 -36.353 1.00 91.69 271 LYS A O 1
ATOM 2288 N N . LYS A 1 272 ? 17.465 -6.920 -37.227 1.00 90.06 272 LYS A N 1
ATOM 2289 C CA . LYS A 1 272 ? 17.312 -7.786 -36.047 1.00 90.06 272 LYS A CA 1
ATOM 2290 C C . LYS A 1 272 ? 17.875 -7.118 -34.785 1.00 90.06 272 LYS A C 1
ATOM 2292 O O . LYS A 1 272 ? 17.241 -7.182 -33.741 1.00 90.06 272 LYS A O 1
ATOM 2297 N N . ALA A 1 273 ? 19.030 -6.453 -34.882 1.00 90.19 273 ALA A N 1
ATOM 2298 C CA . ALA A 1 273 ? 19.614 -5.711 -33.761 1.00 90.19 273 ALA A CA 1
ATOM 2299 C C . ALA A 1 273 ? 18.634 -4.676 -33.203 1.00 90.19 273 ALA A C 1
ATOM 2301 O O . ALA A 1 273 ? 18.419 -4.604 -32.000 1.00 90.19 273 ALA A O 1
ATOM 2302 N N . LEU A 1 274 ? 18.041 -3.878 -34.093 1.00 93.94 274 LEU A N 1
ATOM 2303 C CA . LEU A 1 274 ? 17.094 -2.837 -33.731 1.00 93.94 274 LEU A CA 1
ATOM 2304 C C . LEU A 1 274 ? 15.832 -3.431 -33.088 1.00 93.94 274 LEU A C 1
ATOM 2306 O O . LEU A 1 274 ? 15.402 -2.929 -32.055 1.00 93.94 274 LEU A O 1
ATOM 2310 N N . GLU A 1 275 ? 15.291 -4.518 -33.647 1.00 92.62 275 GLU A N 1
ATOM 2311 C CA . GLU A 1 275 ? 14.149 -5.256 -33.083 1.00 92.62 275 GLU A CA 1
ATOM 2312 C C . GLU A 1 275 ? 14.456 -5.763 -31.665 1.00 92.62 275 GLU A C 1
ATOM 2314 O O . GLU A 1 275 ? 13.694 -5.501 -30.735 1.00 92.62 275 GLU A O 1
ATOM 2319 N N . ASP A 1 276 ? 15.604 -6.422 -31.480 1.00 91.62 276 ASP A N 1
ATOM 2320 C CA . ASP A 1 276 ? 16.023 -6.974 -30.190 1.00 91.62 276 ASP A CA 1
ATOM 2321 C C . ASP A 1 276 ? 16.254 -5.871 -29.141 1.00 91.62 276 ASP A C 1
ATOM 2323 O O . ASP A 1 276 ? 15.855 -6.029 -27.988 1.00 91.62 276 ASP A O 1
ATOM 2327 N N . ILE A 1 277 ? 16.859 -4.744 -29.535 1.00 93.06 277 ILE A N 1
ATOM 2328 C CA . ILE A 1 277 ? 17.103 -3.584 -28.664 1.00 93.06 277 ILE A CA 1
ATOM 2329 C C . ILE A 1 277 ? 15.786 -2.917 -28.249 1.00 93.06 277 ILE A C 1
ATOM 2331 O O . ILE A 1 277 ? 15.608 -2.588 -27.075 1.00 93.06 277 ILE A O 1
ATOM 2335 N N . MET A 1 278 ? 14.851 -2.733 -29.185 1.00 92.94 278 MET A N 1
ATOM 2336 C CA . MET A 1 278 ? 13.536 -2.161 -28.883 1.00 92.94 278 MET A CA 1
ATOM 2337 C C . MET A 1 278 ? 12.706 -3.058 -27.959 1.00 92.94 278 MET A C 1
ATOM 2339 O O . MET A 1 278 ? 11.894 -2.561 -27.187 1.00 92.94 278 MET A O 1
ATOM 2343 N N . GLU A 1 279 ? 12.934 -4.372 -27.976 1.00 91.12 279 GLU A N 1
ATOM 2344 C CA . GLU A 1 279 ? 12.247 -5.308 -27.083 1.00 91.12 279 GLU A CA 1
ATOM 2345 C C . GLU A 1 279 ? 12.746 -5.256 -25.623 1.00 91.12 279 GLU A C 1
ATOM 2347 O O . GLU A 1 279 ? 12.047 -5.714 -24.712 1.00 91.12 279 GLU A O 1
ATOM 2352 N N . ILE A 1 280 ? 13.964 -4.753 -25.388 1.00 90.75 280 ILE A N 1
ATOM 2353 C CA . ILE A 1 280 ? 14.610 -4.721 -24.061 1.00 90.75 280 ILE A CA 1
ATOM 2354 C C . ILE A 1 280 ? 14.716 -3.313 -23.464 1.00 90.75 280 ILE A C 1
ATOM 2356 O O . ILE A 1 280 ? 14.896 -3.200 -22.253 1.00 90.75 280 ILE A O 1
ATOM 2360 N N . ILE A 1 281 ? 14.617 -2.259 -24.280 1.00 92.12 281 ILE A N 1
ATOM 2361 C CA . ILE A 1 281 ? 14.601 -0.863 -23.827 1.00 92.12 281 ILE A CA 1
ATOM 2362 C C . ILE A 1 281 ? 13.142 -0.389 -23.791 1.00 92.12 281 ILE A C 1
ATOM 2364 O O . ILE A 1 281 ? 12.588 -0.051 -24.835 1.00 92.12 281 ILE A O 1
ATOM 2368 N N . PRO A 1 282 ? 12.498 -0.364 -22.608 1.00 89.69 282 PRO A N 1
ATOM 2369 C CA . PRO A 1 282 ? 11.058 -0.132 -22.497 1.00 89.69 282 PRO A CA 1
ATOM 2370 C C . PRO A 1 282 ? 10.630 1.286 -22.890 1.00 89.69 282 PRO A C 1
ATOM 2372 O O . PRO A 1 282 ? 9.459 1.504 -23.187 1.00 89.69 282 PRO A O 1
ATOM 2375 N N . GLU A 1 283 ? 11.544 2.259 -22.862 1.00 94.25 283 GLU A N 1
ATOM 2376 C CA . GLU A 1 283 ? 11.259 3.644 -23.243 1.00 94.25 283 GLU A CA 1
ATOM 2377 C C . GLU A 1 283 ? 11.295 3.880 -24.765 1.00 94.25 283 GLU A C 1
ATOM 2379 O O . GLU A 1 283 ? 10.850 4.933 -25.219 1.00 94.25 283 GLU A O 1
ATOM 2384 N N . ALA A 1 284 ? 11.837 2.944 -25.555 1.00 95.19 284 ALA A N 1
ATOM 2385 C CA . ALA A 1 284 ? 11.954 3.090 -27.003 1.00 95.19 284 ALA A CA 1
ATOM 2386 C C . ALA A 1 284 ? 10.620 2.767 -27.696 1.00 95.19 284 ALA A C 1
ATOM 2388 O O . ALA A 1 284 ? 10.152 1.632 -27.669 1.00 95.19 284 ALA A O 1
ATOM 2389 N N . GLU A 1 285 ? 10.024 3.755 -28.362 1.00 95.50 285 GLU A N 1
ATOM 2390 C CA . GLU A 1 285 ? 8.768 3.585 -29.107 1.00 95.50 285 GLU A CA 1
ATOM 2391 C C . GLU A 1 285 ? 9.014 3.332 -30.597 1.00 95.50 285 GLU A C 1
ATOM 2393 O O . GLU A 1 285 ? 8.273 2.597 -31.251 1.00 95.50 285 GLU A O 1
ATOM 2398 N N . LYS A 1 286 ? 10.060 3.957 -31.142 1.00 96.31 286 LYS A N 1
ATOM 2399 C CA . LYS A 1 28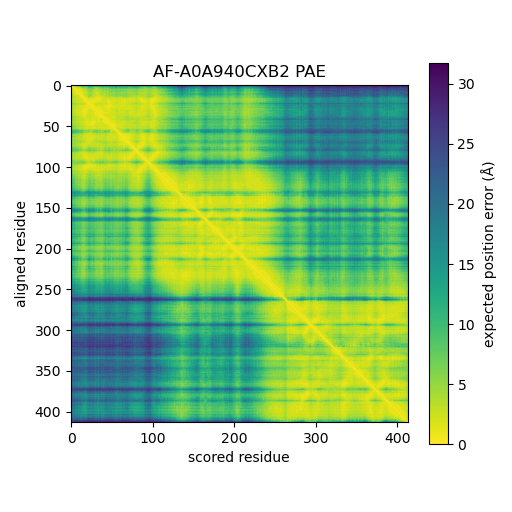6 ? 10.500 3.823 -32.533 1.00 96.31 286 LYS A CA 1
ATOM 2400 C C . LYS A 1 286 ? 12.021 3.770 -32.590 1.00 96.31 286 LYS A C 1
ATOM 2402 O O . LYS A 1 286 ? 12.696 4.067 -31.604 1.00 96.31 286 LYS A O 1
ATOM 2407 N N . GLY A 1 287 ? 12.576 3.424 -33.743 1.00 96.62 287 GLY A N 1
ATOM 2408 C CA . GLY A 1 287 ? 14.019 3.494 -33.906 1.00 96.62 287 GLY A CA 1
ATOM 2409 C C . GLY A 1 287 ? 14.499 3.325 -35.334 1.00 96.62 287 GLY A C 1
ATOM 2410 O O . GLY A 1 287 ? 13.757 2.934 -36.236 1.00 96.62 287 GLY A O 1
ATOM 2411 N N . SER A 1 288 ? 15.768 3.651 -35.545 1.00 96.12 288 SER A N 1
ATOM 2412 C CA . SER A 1 288 ? 16.413 3.547 -36.851 1.00 96.12 288 SER A CA 1
ATOM 2413 C C . SER A 1 288 ? 17.918 3.324 -36.737 1.00 96.12 288 SER A C 1
ATOM 2415 O O . SER A 1 288 ? 18.559 3.765 -35.785 1.00 96.12 288 SER A O 1
ATOM 2417 N N . VAL A 1 289 ? 18.498 2.648 -37.728 1.00 96.00 289 VAL A N 1
ATOM 2418 C CA . VAL A 1 289 ? 19.946 2.456 -37.868 1.00 96.00 289 VAL A CA 1
ATOM 2419 C C . VAL A 1 289 ? 20.404 3.093 -39.171 1.00 96.00 289 VAL A C 1
ATOM 2421 O O . VAL A 1 289 ? 19.869 2.802 -40.243 1.00 96.00 289 VAL A O 1
ATOM 2424 N N . TRP A 1 290 ? 21.423 3.937 -39.071 1.00 94.19 290 TRP A N 1
ATOM 2425 C CA . TRP A 1 290 ? 21.993 4.703 -40.169 1.00 94.19 290 TRP A CA 1
ATOM 2426 C C . TRP A 1 290 ? 23.475 4.385 -40.320 1.00 94.19 290 TRP A C 1
ATOM 2428 O O . TRP A 1 290 ? 24.211 4.377 -39.333 1.00 94.19 290 TRP A O 1
ATOM 2438 N N . ILE A 1 291 ? 23.927 4.169 -41.552 1.00 93.38 291 ILE A N 1
ATOM 2439 C CA . ILE A 1 291 ? 25.339 3.961 -41.893 1.00 93.38 291 ILE A CA 1
ATOM 2440 C C . ILE A 1 291 ? 25.817 5.099 -42.783 1.00 93.38 291 ILE A C 1
ATOM 2442 O O . ILE A 1 291 ? 25.097 5.549 -43.667 1.00 93.38 291 ILE A O 1
ATOM 2446 N N . LEU A 1 292 ? 27.035 5.575 -42.535 1.00 90.00 292 LEU A N 1
ATOM 2447 C CA . LEU A 1 292 ? 27.685 6.612 -43.322 1.00 90.00 292 LEU A CA 1
ATOM 2448 C C . LEU A 1 292 ? 28.578 5.966 -44.389 1.00 90.00 292 LEU A C 1
ATOM 2450 O O . LEU A 1 292 ? 29.721 5.601 -44.105 1.00 90.00 292 LEU A O 1
ATOM 2454 N N . ASN A 1 293 ? 28.068 5.865 -45.616 1.00 85.88 293 ASN A N 1
ATOM 2455 C CA . ASN A 1 293 ? 28.785 5.338 -46.775 1.00 85.88 293 ASN A CA 1
ATOM 2456 C C . ASN A 1 293 ? 29.059 6.455 -47.794 1.00 85.88 293 ASN A C 1
ATOM 2458 O O . ASN A 1 293 ? 28.180 7.267 -48.057 1.00 85.88 293 ASN A O 1
ATOM 2462 N N . GLU A 1 294 ? 30.282 6.553 -48.328 1.00 83.25 294 GLU A N 1
ATOM 2463 C CA . GLU A 1 294 ? 30.676 7.567 -49.333 1.00 83.25 294 GLU A CA 1
ATOM 2464 C C . GLU A 1 294 ? 30.166 9.005 -49.052 1.00 83.25 294 GLU A C 1
ATOM 2466 O O . GLU A 1 294 ? 29.742 9.736 -49.947 1.00 83.25 294 GLU A O 1
ATOM 2471 N N . ASN A 1 295 ? 30.212 9.431 -47.781 1.00 84.81 295 ASN A N 1
ATOM 2472 C CA . ASN A 1 295 ? 29.725 10.737 -47.311 1.00 84.81 295 ASN A CA 1
ATOM 2473 C C . ASN A 1 295 ? 28.198 10.952 -47.443 1.00 84.81 295 ASN A C 1
ATOM 2475 O O . ASN A 1 295 ? 27.728 12.087 -47.571 1.00 84.81 295 ASN A O 1
ATOM 2479 N N . LYS A 1 296 ? 27.414 9.873 -47.370 1.00 89.88 296 LYS A N 1
ATOM 2480 C CA . LYS A 1 296 ? 25.952 9.878 -47.258 1.00 89.88 296 LYS A CA 1
ATOM 2481 C C . LYS A 1 296 ? 25.493 8.942 -46.143 1.00 89.88 296 LYS A C 1
ATOM 2483 O O . LYS A 1 296 ? 25.976 7.821 -46.022 1.00 89.88 296 LYS A O 1
ATOM 2488 N N . TYR A 1 297 ? 24.570 9.417 -45.317 1.00 90.56 297 TYR A N 1
ATOM 2489 C CA . TYR A 1 297 ? 23.846 8.578 -44.375 1.00 90.56 297 TYR A CA 1
ATOM 2490 C C . TYR A 1 297 ? 22.760 7.813 -45.117 1.00 90.56 297 TYR A C 1
ATOM 2492 O O . TYR A 1 297 ? 21.937 8.432 -45.787 1.00 90.56 297 TYR A O 1
ATOM 2500 N N . GLU A 1 298 ? 22.751 6.497 -44.961 1.00 93.44 298 GLU A N 1
ATOM 2501 C CA . GLU A 1 298 ? 21.760 5.577 -45.512 1.00 93.44 298 GLU A CA 1
ATOM 2502 C C . GLU A 1 298 ? 21.074 4.839 -44.364 1.00 93.44 298 GLU A C 1
ATOM 2504 O O . GLU A 1 298 ? 21.742 4.314 -43.466 1.00 93.44 298 GLU A O 1
ATOM 2509 N N . CYS A 1 299 ? 19.742 4.809 -44.370 1.00 93.75 299 CYS A N 1
ATOM 2510 C CA . CYS A 1 299 ? 18.988 4.045 -43.382 1.00 93.75 299 CYS A CA 1
ATOM 2511 C C . CYS A 1 299 ? 18.984 2.568 -43.775 1.00 93.75 299 CYS A C 1
ATOM 2513 O O . CYS A 1 299 ? 18.478 2.193 -44.833 1.00 93.75 299 CYS A O 1
ATOM 2515 N N . ILE A 1 300 ? 19.536 1.721 -42.911 1.00 93.31 300 ILE A N 1
ATOM 2516 C CA . ILE A 1 300 ? 19.630 0.277 -43.156 1.00 93.31 300 ILE A CA 1
ATOM 2517 C C . ILE A 1 300 ? 18.644 -0.535 -42.313 1.00 93.31 300 ILE A C 1
ATOM 2519 O O . ILE A 1 300 ? 18.444 -1.713 -42.584 1.00 93.31 300 ILE A O 1
ATOM 2523 N N . ALA A 1 301 ? 18.026 0.071 -41.303 1.00 94.69 301 ALA A N 1
ATOM 2524 C CA . ALA A 1 301 ? 16.945 -0.542 -40.546 1.00 94.69 301 ALA A CA 1
ATOM 2525 C C . ALA A 1 301 ? 16.050 0.530 -39.930 1.00 94.69 301 ALA A C 1
ATOM 2527 O O . ALA A 1 301 ? 16.546 1.557 -39.463 1.00 94.69 301 ALA A O 1
ATOM 2528 N N . GLU A 1 302 ? 14.751 0.261 -39.878 1.00 95.44 302 GLU A N 1
ATOM 2529 C CA . GLU A 1 302 ? 13.763 1.123 -39.236 1.00 95.44 302 GLU A CA 1
ATOM 2530 C C . GLU A 1 302 ? 12.680 0.305 -38.533 1.00 95.44 302 GLU A C 1
ATOM 2532 O O . GLU A 1 302 ? 12.358 -0.811 -38.950 1.00 95.44 302 GLU A O 1
ATOM 2537 N N . ILE A 1 303 ? 12.138 0.877 -37.459 1.00 95.69 303 ILE A N 1
ATOM 2538 C CA . ILE A 1 303 ? 10.917 0.428 -36.796 1.00 95.69 303 ILE A CA 1
ATOM 2539 C C . ILE A 1 303 ? 10.083 1.671 -36.479 1.00 95.69 303 ILE A C 1
ATOM 2541 O O . ILE A 1 303 ? 10.487 2.525 -35.687 1.00 95.69 303 ILE A O 1
ATOM 2545 N N . GLY A 1 304 ? 8.898 1.766 -37.083 1.00 93.00 304 GLY A N 1
ATOM 2546 C CA . GLY A 1 304 ? 7.955 2.868 -36.859 1.00 93.00 304 GLY A CA 1
ATOM 2547 C C . GLY A 1 304 ? 8.182 4.106 -37.739 1.00 93.00 304 GLY A C 1
ATOM 2548 O O . GLY A 1 304 ? 7.524 5.133 -37.515 1.00 93.00 304 GLY A O 1
ATOM 2549 N N . TYR A 1 305 ? 9.057 4.004 -38.746 1.00 92.81 305 TYR A N 1
ATOM 2550 C CA . TYR A 1 305 ? 9.396 5.040 -39.726 1.00 92.81 305 TYR A CA 1
ATOM 2551 C C . TYR A 1 305 ? 9.251 4.517 -41.168 1.00 92.81 305 TYR A C 1
ATOM 2553 O O . TYR A 1 305 ? 10.245 4.361 -41.886 1.00 92.81 305 TYR A O 1
ATOM 2561 N N . PRO A 1 306 ? 8.012 4.261 -41.628 1.00 88.56 306 PRO A N 1
ATOM 2562 C CA . PRO A 1 306 ? 7.767 3.624 -42.917 1.00 88.56 306 PRO A CA 1
ATOM 2563 C C . PRO A 1 306 ? 8.363 4.438 -44.069 1.00 88.56 306 PRO A C 1
ATOM 2565 O O . PRO A 1 306 ? 8.037 5.607 -44.256 1.00 88.56 306 PRO A O 1
ATOM 2568 N N . GLY A 1 307 ? 9.214 3.791 -44.867 1.00 87.19 307 GLY A N 1
ATOM 2569 C CA . GLY A 1 307 ? 9.902 4.416 -46.001 1.00 87.19 307 GLY A CA 1
ATOM 2570 C C . GLY A 1 307 ? 11.255 5.043 -45.656 1.00 87.19 307 GLY A C 1
ATOM 2571 O O . GLY A 1 307 ? 11.960 5.479 -46.568 1.00 87.19 307 GLY A O 1
ATOM 2572 N N . ALA A 1 308 ? 11.672 5.035 -44.384 1.00 88.44 308 ALA A N 1
ATOM 2573 C CA . ALA A 1 308 ? 12.972 5.567 -43.986 1.00 88.44 308 ALA A CA 1
ATOM 2574 C C . ALA A 1 308 ? 14.149 4.842 -44.656 1.00 88.44 308 ALA A C 1
ATOM 2576 O O . ALA A 1 308 ? 15.116 5.498 -45.026 1.00 88.44 308 ALA A O 1
ATOM 2577 N N . GLU A 1 309 ? 14.042 3.535 -44.921 1.00 89.00 309 GLU A N 1
ATOM 2578 C CA . GLU A 1 309 ? 15.076 2.754 -45.627 1.00 89.00 309 GLU A CA 1
ATOM 2579 C C . GLU A 1 309 ? 15.369 3.239 -47.062 1.00 89.00 309 GLU A C 1
ATOM 2581 O O . GLU A 1 309 ? 16.381 2.861 -47.643 1.00 89.00 309 GLU A O 1
ATOM 2586 N N . SER A 1 310 ? 14.494 4.059 -47.659 1.00 88.00 310 SER A N 1
ATOM 2587 C CA . SER A 1 310 ? 14.727 4.670 -48.980 1.00 88.00 310 SER A CA 1
ATOM 2588 C C . SER A 1 310 ? 15.445 6.023 -48.898 1.00 88.00 310 SER A C 1
ATOM 2590 O O . SER A 1 310 ? 15.709 6.649 -49.926 1.00 88.00 310 SER A O 1
ATOM 2592 N N . LEU A 1 311 ? 15.736 6.511 -47.689 1.00 87.06 311 LEU A N 1
ATOM 2593 C CA . LEU A 1 311 ? 16.360 7.809 -47.469 1.00 87.06 311 LEU A CA 1
ATOM 2594 C C . LEU A 1 311 ? 17.885 7.711 -47.534 1.00 87.06 311 LEU A C 1
ATOM 2596 O O . LEU A 1 311 ? 18.509 6.872 -46.883 1.00 87.06 311 LEU A O 1
ATOM 2600 N N . SER A 1 312 ? 18.477 8.654 -48.266 1.00 87.50 312 SER A N 1
ATOM 2601 C CA . SER A 1 312 ? 19.917 8.894 -48.287 1.00 87.50 312 SER A CA 1
ATOM 2602 C C . SER A 1 312 ? 20.196 10.394 -48.341 1.00 87.50 312 SER A C 1
ATOM 2604 O O . SER A 1 312 ? 19.614 11.110 -49.160 1.00 87.50 312 SER A O 1
ATOM 2606 N N . PHE A 1 313 ? 21.059 10.898 -47.459 1.00 86.94 313 PHE A N 1
ATOM 2607 C CA . PHE A 1 313 ? 21.391 12.326 -47.403 1.00 86.94 313 PHE A CA 1
ATOM 2608 C C . PHE A 1 313 ? 22.815 12.584 -46.905 1.00 86.94 313 PHE A C 1
ATOM 2610 O O . PHE A 1 313 ? 23.395 11.791 -46.172 1.00 86.94 313 PHE A O 1
ATOM 2617 N N . SER A 1 314 ? 23.400 13.721 -47.290 1.00 85.00 314 SER A N 1
ATOM 2618 C CA . SER A 1 314 ? 24.737 14.111 -46.832 1.00 85.00 314 SER A CA 1
ATOM 2619 C C . SER A 1 314 ? 24.743 14.489 -45.340 1.00 85.00 314 SER A C 1
ATOM 2621 O O . SER A 1 314 ? 23.735 14.990 -44.834 1.00 85.00 314 SER A O 1
ATOM 2623 N N . PRO A 1 315 ? 25.879 14.351 -44.627 1.00 82.75 315 PRO A N 1
ATOM 2624 C CA . PRO A 1 315 ? 26.010 14.757 -43.225 1.00 82.75 315 PRO A CA 1
ATOM 2625 C C . PRO A 1 315 ? 25.545 16.186 -42.917 1.00 82.75 315 PRO A C 1
ATOM 2627 O O . PRO A 1 315 ? 24.997 16.436 -41.845 1.00 82.75 315 PRO A O 1
ATOM 2630 N N . SER A 1 316 ? 25.695 17.107 -43.876 1.00 79.81 316 SER A N 1
ATOM 2631 C CA . SER A 1 316 ? 25.234 18.498 -43.771 1.00 79.81 316 SER A CA 1
ATOM 2632 C C . SER A 1 316 ? 23.717 18.650 -43.620 1.00 79.81 316 SER A C 1
ATOM 2634 O O . SER A 1 316 ? 23.268 19.667 -43.106 1.00 79.81 316 SER A O 1
ATOM 2636 N N . LYS A 1 317 ? 22.932 17.656 -44.054 1.00 81.88 317 LYS A N 1
ATOM 2637 C CA . LYS A 1 317 ? 21.462 17.669 -44.000 1.00 81.88 317 LYS A CA 1
ATOM 2638 C C . LYS A 1 317 ? 20.896 16.968 -42.767 1.00 81.88 317 LYS A C 1
ATOM 2640 O O . LYS A 1 317 ? 19.694 17.047 -42.517 1.00 81.88 317 LYS A O 1
ATOM 2645 N N . THR A 1 318 ? 21.741 16.272 -42.003 1.00 81.50 318 THR A N 1
ATOM 2646 C CA . THR A 1 318 ? 21.322 15.575 -40.780 1.00 81.50 318 THR A CA 1
ATOM 2647 C C . THR A 1 318 ? 20.729 16.578 -39.785 1.00 81.50 318 THR A C 1
ATOM 2649 O O . THR A 1 318 ? 21.259 17.674 -39.611 1.00 81.50 318 THR A O 1
ATOM 2652 N N . ALA A 1 319 ? 19.646 16.215 -39.097 1.00 81.19 319 ALA A N 1
ATOM 2653 C CA . ALA A 1 319 ? 19.106 17.069 -38.036 1.00 81.19 319 ALA A CA 1
ATOM 2654 C C . ALA A 1 319 ? 20.040 17.127 -36.815 1.00 81.19 319 ALA A C 1
ATOM 2656 O O . ALA A 1 319 ? 20.136 18.153 -36.150 1.00 81.19 319 ALA A O 1
ATOM 2657 N N . TYR A 1 320 ? 20.756 16.034 -36.536 1.00 81.94 320 TYR A N 1
ATOM 2658 C CA . TYR A 1 320 ? 21.512 15.860 -35.293 1.00 81.94 320 TYR A CA 1
ATOM 2659 C C . TYR A 1 320 ? 23.033 15.927 -35.454 1.00 81.94 320 TYR A C 1
ATOM 2661 O O . TYR A 1 320 ? 23.740 15.924 -34.450 1.00 81.94 320 TYR A O 1
ATOM 2669 N N . GLY A 1 321 ? 23.574 15.976 -36.676 1.00 77.56 321 GLY A N 1
ATOM 2670 C CA . GLY A 1 321 ? 24.999 15.724 -36.927 1.00 77.56 321 GLY A CA 1
ATOM 2671 C C . GLY A 1 321 ? 25.946 16.654 -36.176 1.00 77.56 321 GLY A C 1
ATOM 2672 O O . GLY A 1 321 ? 26.939 16.195 -35.618 1.00 77.56 321 GLY A O 1
ATOM 2673 N N . THR A 1 322 ? 25.627 17.945 -36.086 1.00 79.50 322 THR A N 1
ATOM 2674 C CA . THR A 1 322 ? 26.440 18.914 -35.336 1.00 79.50 322 THR A CA 1
ATOM 2675 C C . THR A 1 322 ? 26.456 18.614 -33.840 1.00 79.50 322 THR A C 1
ATOM 2677 O O . THR A 1 322 ? 27.491 18.769 -33.198 1.00 79.50 322 THR A O 1
ATOM 2680 N N . GLU A 1 323 ? 25.329 18.176 -33.279 1.00 83.31 323 GLU A N 1
ATOM 2681 C CA . GLU A 1 323 ? 25.228 17.850 -31.855 1.00 83.31 323 GLU A CA 1
ATOM 2682 C C . GLU A 1 323 ? 25.897 16.507 -31.544 1.00 83.31 323 GLU A C 1
ATOM 2684 O O . GLU A 1 323 ? 26.659 16.408 -30.584 1.00 83.31 323 GLU A O 1
ATOM 2689 N N . ILE A 1 324 ? 25.731 15.519 -32.429 1.00 82.44 324 ILE A N 1
ATOM 2690 C CA . ILE A 1 324 ? 26.434 14.234 -32.379 1.00 82.44 324 ILE A CA 1
ATOM 2691 C C . ILE A 1 324 ? 27.953 14.451 -32.337 1.00 82.44 324 ILE A C 1
ATOM 2693 O O . ILE A 1 324 ? 28.631 13.903 -31.471 1.00 82.44 324 ILE A O 1
ATOM 2697 N N . VAL A 1 325 ? 28.504 15.299 -33.214 1.00 83.31 325 VAL A N 1
ATOM 2698 C CA . VAL A 1 325 ? 29.949 15.585 -33.239 1.00 83.31 325 VAL A CA 1
ATOM 2699 C C . VAL A 1 325 ? 30.425 16.227 -31.932 1.00 83.31 325 VAL A C 1
ATOM 2701 O O . VAL A 1 325 ? 31.447 15.802 -31.391 1.00 83.31 325 VAL A O 1
ATOM 2704 N N . LYS A 1 326 ? 29.690 17.204 -31.383 1.00 85.50 326 LYS A N 1
ATOM 2705 C CA . LYS A 1 326 ? 30.040 17.829 -30.091 1.00 85.50 326 LYS A CA 1
ATOM 2706 C C . LYS A 1 326 ? 30.038 16.818 -28.948 1.00 85.50 326 LYS A C 1
ATOM 2708 O O . LYS A 1 326 ? 30.927 16.846 -28.100 1.00 85.50 326 LYS A O 1
ATOM 2713 N N . LYS A 1 327 ? 29.034 15.942 -28.911 1.00 87.31 327 LYS A N 1
ATOM 2714 C CA . LYS A 1 327 ? 28.888 14.898 -27.893 1.00 87.31 327 LYS A CA 1
ATOM 2715 C C . LYS A 1 327 ? 30.037 13.895 -27.952 1.00 87.31 327 LYS A C 1
ATOM 2717 O O . LYS A 1 327 ? 30.678 13.629 -26.938 1.00 87.31 327 LYS A O 1
ATOM 2722 N N . ILE A 1 328 ? 30.409 13.465 -29.153 1.00 83.81 328 ILE A N 1
ATOM 2723 C CA . ILE A 1 328 ? 31.566 12.585 -29.366 1.00 83.81 328 ILE A CA 1
ATOM 2724 C C . ILE A 1 328 ? 32.881 13.261 -28.961 1.00 83.81 328 ILE A C 1
ATOM 2726 O O . ILE A 1 328 ? 33.741 12.607 -28.377 1.00 83.81 328 ILE A O 1
ATOM 2730 N N . GLN A 1 329 ? 33.058 14.561 -29.227 1.00 84.62 329 GLN A N 1
ATOM 2731 C CA . GLN A 1 329 ? 34.246 15.309 -28.781 1.00 84.62 329 GLN A CA 1
ATOM 2732 C C . GLN A 1 329 ? 34.377 15.357 -27.253 1.00 84.62 329 GLN A C 1
ATOM 2734 O O . GLN A 1 329 ? 35.491 15.436 -26.740 1.00 84.62 329 GLN A O 1
ATOM 2739 N N . LYS A 1 330 ? 33.260 15.256 -26.524 1.00 85.06 330 LYS A N 1
ATOM 2740 C CA . LYS A 1 330 ? 33.232 15.117 -25.059 1.00 85.06 330 LYS A CA 1
ATOM 2741 C C . LYS A 1 330 ? 33.458 13.678 -24.577 1.00 85.06 330 LYS A C 1
ATOM 2743 O O . LYS A 1 330 ? 33.452 13.438 -23.375 1.00 85.06 330 LYS A O 1
ATOM 2748 N N . GLY A 1 331 ? 33.663 12.729 -25.491 1.00 83.06 331 GLY A N 1
ATOM 2749 C CA . GLY A 1 331 ? 33.837 11.310 -25.185 1.00 83.06 331 GLY A CA 1
ATOM 2750 C C . GLY A 1 331 ? 32.527 10.537 -25.015 1.00 83.06 331 GLY A C 1
ATOM 2751 O O . GLY A 1 331 ? 32.568 9.372 -24.627 1.00 83.06 331 GLY A O 1
ATOM 2752 N N . GLU A 1 332 ? 31.371 11.143 -25.306 1.00 89.00 332 GLU A N 1
ATOM 2753 C CA . GLU A 1 332 ? 30.073 10.471 -25.200 1.00 89.00 332 GLU A CA 1
ATOM 2754 C C . GLU A 1 332 ? 29.822 9.586 -26.434 1.00 89.00 332 GLU A C 1
ATOM 2756 O O . GLU A 1 332 ? 29.928 10.037 -27.578 1.00 89.00 332 GLU A O 1
ATOM 2761 N N . LYS A 1 333 ? 29.469 8.317 -26.203 1.00 90.88 333 LYS A N 1
ATOM 2762 C CA . LYS A 1 333 ? 29.133 7.341 -27.256 1.00 90.88 333 LYS A CA 1
ATOM 2763 C C . LYS A 1 333 ? 27.628 7.116 -27.403 1.00 90.88 333 LYS A C 1
ATOM 2765 O O . LYS A 1 333 ? 27.142 6.912 -28.516 1.00 90.88 333 LYS A O 1
ATOM 2770 N N . VAL A 1 334 ? 26.922 7.156 -26.277 1.00 95.88 334 VAL A N 1
ATOM 2771 C CA . VAL A 1 334 ? 25.468 7.052 -26.178 1.00 95.88 334 VAL A CA 1
ATOM 2772 C C . VAL A 1 334 ? 24.951 8.258 -25.406 1.00 95.88 334 VAL A C 1
ATOM 2774 O O . VAL A 1 334 ? 25.447 8.528 -24.313 1.00 95.88 334 VAL A O 1
ATOM 2777 N N . PHE A 1 335 ? 23.997 8.996 -25.971 1.00 95.62 335 PHE A N 1
ATOM 2778 C CA . PHE A 1 335 ? 23.493 10.237 -25.378 1.00 95.62 335 PHE A CA 1
ATOM 2779 C C . PHE A 1 335 ? 22.104 10.610 -25.899 1.00 95.62 335 PHE A C 1
ATOM 2781 O O . PHE A 1 335 ? 21.732 10.287 -27.026 1.00 95.62 335 PHE A O 1
ATOM 2788 N N . GLU A 1 336 ? 21.347 11.327 -25.072 1.00 95.50 336 GLU A N 1
ATOM 2789 C CA . GLU A 1 336 ? 20.068 11.922 -25.465 1.00 95.50 336 GLU A CA 1
ATOM 2790 C C . GLU A 1 336 ? 20.277 13.272 -26.157 1.00 95.50 336 GLU A C 1
ATOM 2792 O O . GLU A 1 336 ? 21.248 13.988 -25.881 1.00 95.50 336 GLU A O 1
ATOM 2797 N N . ILE A 1 337 ? 19.335 13.644 -27.024 1.00 92.00 337 ILE A N 1
ATOM 2798 C CA . ILE A 1 337 ? 19.267 14.983 -27.621 1.00 92.00 337 ILE A CA 1
ATOM 2799 C C . ILE A 1 337 ? 18.035 15.712 -27.079 1.00 92.00 337 ILE A C 1
ATOM 2801 O O . ILE A 1 337 ? 16.943 15.631 -27.631 1.00 92.00 337 ILE A O 1
ATOM 2805 N N . GLU A 1 338 ? 18.215 16.462 -25.996 1.00 87.44 338 GLU A N 1
ATOM 2806 C CA . GLU A 1 338 ? 17.113 17.149 -25.303 1.00 87.44 338 GLU A CA 1
ATOM 2807 C C . GLU A 1 338 ? 16.475 18.272 -26.139 1.00 87.44 338 GLU A C 1
ATOM 2809 O O . GLU A 1 338 ? 15.279 18.532 -26.050 1.00 87.44 338 GLU A O 1
ATOM 2814 N N . ASN A 1 339 ? 17.254 18.924 -27.004 1.00 88.31 339 ASN A N 1
ATOM 2815 C CA . ASN A 1 339 ? 16.788 19.984 -27.900 1.00 88.31 339 ASN A CA 1
ATOM 2816 C C . ASN A 1 339 ? 16.417 19.466 -29.304 1.00 88.31 339 ASN A C 1
ATOM 2818 O O . ASN A 1 339 ? 16.464 20.223 -30.280 1.00 88.31 339 ASN A O 1
ATOM 2822 N N . ALA A 1 340 ? 16.041 18.186 -29.431 1.00 90.06 340 ALA A N 1
ATOM 2823 C CA . ALA A 1 340 ? 15.792 17.539 -30.719 1.00 90.06 340 ALA A CA 1
ATOM 2824 C C . ALA A 1 340 ? 14.759 18.279 -31.579 1.00 90.06 340 ALA A C 1
ATOM 2826 O O . ALA A 1 340 ? 14.982 18.459 -32.775 1.00 90.06 340 ALA A O 1
ATOM 2827 N N . LYS A 1 341 ? 13.675 18.789 -30.981 1.00 89.88 341 LYS A N 1
ATOM 2828 C CA . LYS A 1 341 ? 12.652 19.572 -31.694 1.00 89.88 341 LYS A CA 1
ATOM 2829 C C . LYS A 1 341 ? 13.236 20.790 -32.415 1.00 89.88 341 LYS A C 1
ATOM 2831 O O . LYS A 1 341 ? 12.905 21.037 -33.574 1.00 89.88 341 LYS A O 1
ATOM 2836 N N . GLU A 1 342 ? 14.089 21.563 -31.745 1.00 90.31 342 GLU A N 1
ATOM 2837 C CA . GLU A 1 342 ? 14.698 22.763 -32.332 1.00 90.31 342 GLU A CA 1
ATOM 2838 C C . GLU A 1 342 ? 15.646 22.408 -33.478 1.00 90.31 342 GLU A C 1
ATOM 2840 O O . GLU A 1 342 ? 15.692 23.105 -34.492 1.00 90.31 342 GLU A O 1
ATOM 2845 N N . LEU A 1 343 ? 16.390 21.311 -33.323 1.00 89.81 343 LEU A N 1
ATOM 2846 C CA . LEU A 1 343 ? 17.300 20.796 -34.341 1.00 89.81 343 LEU A CA 1
ATOM 2847 C C . LEU A 1 343 ? 16.539 20.288 -35.574 1.00 89.81 343 LEU A C 1
ATOM 2849 O O . LEU A 1 343 ? 16.887 20.643 -36.699 1.00 89.81 343 LEU A O 1
ATOM 2853 N N . VAL A 1 344 ? 15.445 19.548 -35.373 1.00 89.56 344 VAL A N 1
ATOM 2854 C CA . VAL A 1 344 ? 14.552 19.089 -36.450 1.00 89.56 344 VAL A CA 1
ATOM 2855 C C . VAL A 1 344 ? 13.953 20.275 -37.210 1.00 89.56 344 VAL A C 1
ATOM 2857 O O . VAL A 1 344 ? 13.923 20.262 -38.437 1.00 89.56 344 VAL A O 1
ATOM 2860 N N . GLN A 1 345 ? 13.532 21.336 -36.514 1.00 88.38 345 GLN A N 1
ATOM 2861 C CA . GLN A 1 345 ? 12.970 22.535 -37.152 1.00 88.38 345 GLN A CA 1
ATOM 2862 C C . GLN A 1 345 ? 13.965 23.304 -38.029 1.00 88.38 345 GLN A C 1
ATOM 2864 O O . GLN A 1 345 ? 13.537 23.988 -38.958 1.00 88.38 345 GLN A O 1
ATOM 2869 N N . LYS A 1 346 ? 15.264 23.213 -37.731 1.00 88.00 346 LYS A N 1
ATOM 2870 C CA . LYS A 1 346 ? 16.343 23.870 -38.484 1.00 88.00 346 LYS A CA 1
ATOM 2871 C C . LYS A 1 346 ? 16.915 22.989 -39.602 1.00 88.00 346 LYS A C 1
ATOM 2873 O O . LYS A 1 346 ? 17.748 23.464 -40.368 1.00 88.00 346 LYS A O 1
ATOM 2878 N N . SER A 1 347 ? 16.500 21.725 -39.688 1.00 87.00 347 SER A N 1
ATOM 2879 C CA . SER A 1 347 ? 16.989 20.767 -40.681 1.00 87.00 347 SER A CA 1
ATOM 2880 C C . SER A 1 347 ? 16.328 20.971 -42.046 1.00 87.00 347 SER A C 1
ATOM 2882 O O . SER A 1 347 ? 15.131 21.236 -42.138 1.00 87.00 347 SER A O 1
ATOM 2884 N N . GLU A 1 348 ? 17.080 20.728 -43.121 1.00 86.38 348 GLU A N 1
ATOM 2885 C CA . GLU A 1 348 ? 16.528 20.606 -44.480 1.00 86.38 348 GLU A CA 1
ATOM 2886 C C . GLU A 1 348 ? 15.517 19.451 -44.613 1.00 86.38 348 GLU A C 1
ATOM 2888 O O . GLU A 1 348 ? 14.717 19.432 -45.543 1.00 86.38 348 GLU A O 1
ATOM 2893 N N . LEU A 1 349 ? 15.530 18.491 -43.680 1.00 86.44 349 LEU A N 1
ATOM 2894 C CA . LEU A 1 349 ? 14.631 17.335 -43.643 1.00 86.44 349 LEU A CA 1
ATOM 2895 C C . LEU A 1 349 ? 13.384 17.563 -42.771 1.00 86.44 349 LEU A C 1
ATOM 2897 O O . LEU A 1 349 ? 12.651 16.613 -42.493 1.00 86.44 349 LEU A O 1
ATOM 2901 N N . LYS A 1 350 ? 13.138 18.803 -42.324 1.00 88.00 350 LYS A N 1
ATOM 2902 C CA . LYS A 1 350 ? 12.087 19.159 -41.359 1.00 88.00 350 LYS A CA 1
ATOM 2903 C C . LYS A 1 350 ? 10.727 18.548 -41.681 1.00 88.00 350 LYS A C 1
ATOM 2905 O O . LYS A 1 350 ? 10.115 17.979 -40.781 1.00 88.00 350 LYS A O 1
ATOM 2910 N N . ASP A 1 351 ? 10.238 18.690 -42.911 1.00 88.94 351 ASP A N 1
ATOM 2911 C CA . ASP A 1 351 ? 8.873 18.276 -43.261 1.00 88.94 351 ASP A CA 1
ATOM 2912 C C . ASP A 1 351 ? 8.708 16.755 -43.146 1.00 88.94 351 ASP A C 1
ATOM 2914 O O . ASP A 1 351 ? 7.739 16.268 -42.563 1.00 88.94 351 ASP A O 1
ATOM 2918 N N . MET A 1 352 ? 9.718 16.003 -43.589 1.00 88.62 352 MET A N 1
ATOM 2919 C CA . MET A 1 352 ? 9.758 14.547 -43.468 1.00 88.62 352 MET A CA 1
ATOM 2920 C C . MET A 1 352 ? 9.883 14.105 -42.002 1.00 88.62 352 MET A C 1
ATOM 2922 O O . MET A 1 352 ? 9.064 13.318 -41.535 1.00 88.62 352 MET A O 1
ATOM 2926 N N . LEU A 1 353 ? 10.825 14.659 -41.233 1.00 89.12 353 LEU A N 1
ATOM 2927 C CA . LEU A 1 353 ? 10.994 14.305 -39.815 1.00 89.12 353 LEU A CA 1
ATOM 2928 C C . LEU A 1 353 ? 9.756 14.684 -38.981 1.00 89.12 353 LEU A C 1
ATOM 2930 O O . LEU A 1 353 ? 9.354 13.958 -38.071 1.00 89.12 353 LEU A O 1
ATOM 2934 N N . SER A 1 354 ? 9.098 15.794 -39.330 1.00 90.06 354 SER A N 1
ATOM 2935 C CA . SER A 1 354 ? 7.835 16.215 -38.714 1.00 90.06 354 SER A CA 1
ATOM 2936 C C . SER A 1 354 ? 6.695 15.249 -39.030 1.00 90.06 354 SER A C 1
ATOM 2938 O O . SER A 1 354 ? 5.880 14.992 -38.148 1.00 90.06 354 SER A O 1
ATOM 2940 N N . SER A 1 355 ? 6.654 14.666 -40.235 1.00 91.00 355 SER A N 1
ATOM 2941 C CA . SER A 1 355 ? 5.652 13.646 -40.590 1.00 91.00 355 SER A CA 1
ATOM 2942 C C . SER A 1 355 ? 5.740 12.394 -39.708 1.00 91.00 355 SER A C 1
ATOM 2944 O O . SER A 1 355 ? 4.735 11.730 -39.467 1.00 91.00 355 SER A O 1
ATOM 2946 N N . TYR A 1 356 ? 6.920 12.120 -39.144 1.00 91.38 356 TYR A N 1
ATOM 2947 C CA . TYR A 1 356 ? 7.137 11.030 -38.198 1.00 91.38 356 TYR A CA 1
ATOM 2948 C C . TYR A 1 356 ? 6.872 11.388 -36.727 1.00 91.38 356 TYR A C 1
ATOM 2950 O O . TYR A 1 356 ? 6.988 10.515 -35.861 1.00 91.38 356 TYR A O 1
ATOM 2958 N N . GLY A 1 357 ? 6.507 12.643 -36.441 1.00 90.56 357 GLY A N 1
ATOM 2959 C CA . GLY A 1 357 ? 6.221 13.150 -35.095 1.00 90.56 357 GLY A CA 1
ATOM 2960 C C . GLY A 1 357 ? 7.427 13.735 -34.351 1.00 90.56 357 GLY A C 1
ATOM 2961 O O . GLY A 1 357 ? 7.294 14.138 -33.197 1.00 90.56 357 GLY A O 1
ATOM 2962 N N . MET A 1 358 ? 8.604 13.836 -34.986 1.00 92.12 358 MET A N 1
ATOM 2963 C CA . MET A 1 358 ? 9.844 14.308 -34.336 1.00 92.12 358 MET A CA 1
ATOM 2964 C C . MET A 1 358 ? 9.860 15.820 -34.031 1.00 92.12 358 MET A C 1
ATOM 2966 O O . MET A 1 358 ? 10.824 16.352 -33.486 1.00 92.12 358 MET A O 1
ATOM 2970 N N . ASN A 1 359 ? 8.794 16.543 -34.380 1.00 89.94 359 ASN A N 1
ATOM 2971 C CA . ASN A 1 359 ? 8.582 17.944 -34.014 1.00 89.94 359 ASN A CA 1
ATOM 2972 C C . ASN A 1 359 ? 7.850 18.114 -32.663 1.00 89.94 359 ASN A C 1
ATOM 2974 O O . ASN A 1 359 ? 7.605 19.253 -32.241 1.00 89.94 359 ASN A O 1
ATOM 2978 N N . SER A 1 360 ? 7.491 17.011 -31.996 1.00 90.56 360 SER A N 1
ATOM 2979 C CA . SER A 1 360 ? 6.843 17.033 -30.684 1.00 90.56 360 SER A CA 1
ATOM 2980 C C . SER A 1 360 ? 7.762 17.636 -29.609 1.00 90.56 360 SER A C 1
ATOM 2982 O O . SER A 1 360 ? 8.957 17.350 -29.596 1.00 90.56 360 SER A O 1
ATOM 2984 N N . PRO A 1 361 ? 7.246 18.455 -28.667 1.00 88.06 361 PRO A N 1
ATOM 2985 C CA . PRO A 1 361 ? 8.025 18.901 -27.507 1.00 88.06 361 PRO A CA 1
ATOM 2986 C C . PRO A 1 361 ? 8.370 17.767 -26.530 1.00 88.06 361 PRO A C 1
ATOM 2988 O O . PRO A 1 361 ? 9.235 17.950 -25.685 1.00 88.06 361 PRO A O 1
ATOM 2991 N N . THR A 1 362 ? 7.694 16.622 -26.627 1.00 91.38 362 THR A N 1
ATOM 2992 C CA . THR A 1 362 ? 7.941 15.434 -25.797 1.00 91.38 362 THR A CA 1
ATOM 2993 C C . THR A 1 362 ? 8.864 14.417 -26.473 1.00 91.38 362 THR A C 1
ATOM 2995 O O . THR A 1 362 ? 9.075 13.334 -25.935 1.00 91.38 362 THR A O 1
ATOM 2998 N N . PHE A 1 363 ? 9.389 14.740 -27.657 1.00 93.88 363 PHE A N 1
ATOM 2999 C CA . PHE A 1 363 ? 10.282 13.863 -28.401 1.00 93.88 363 PHE A CA 1
ATOM 3000 C C . PHE A 1 363 ? 11.720 13.974 -27.887 1.00 93.88 363 PHE A C 1
ATOM 3002 O O . PHE A 1 363 ? 12.320 15.050 -27.934 1.00 93.88 363 PHE A O 1
ATOM 3009 N N . ILE A 1 364 ? 12.267 12.847 -27.432 1.00 94.31 364 ILE A N 1
ATOM 3010 C CA . ILE A 1 364 ? 13.641 12.714 -26.947 1.00 94.31 364 ILE A CA 1
ATOM 3011 C C . ILE A 1 364 ? 14.252 11.476 -27.620 1.00 94.31 364 ILE A C 1
ATOM 3013 O O . ILE A 1 364 ? 13.845 10.357 -27.304 1.00 94.31 364 ILE A O 1
ATOM 3017 N N . PRO A 1 365 ? 15.209 11.639 -28.550 1.00 95.56 365 PRO A N 1
ATOM 3018 C CA . PRO A 1 365 ? 15.939 10.521 -29.123 1.00 95.56 365 PRO A CA 1
ATOM 3019 C C . PRO A 1 365 ? 17.176 10.190 -28.280 1.00 95.56 365 PRO A C 1
ATOM 3021 O O . PRO A 1 365 ? 17.900 11.082 -27.821 1.00 95.56 365 PRO A O 1
ATOM 3024 N N . LEU A 1 366 ? 17.444 8.898 -28.129 1.00 97.06 366 LEU A N 1
ATOM 3025 C CA . LEU A 1 366 ? 18.668 8.329 -27.585 1.00 97.06 366 LEU A CA 1
ATOM 3026 C C . LEU A 1 366 ? 19.534 7.820 -28.740 1.00 97.06 366 LEU A C 1
ATOM 3028 O O . LEU A 1 366 ? 19.187 6.856 -29.425 1.00 97.06 366 LEU A O 1
ATOM 3032 N N . ILE A 1 367 ? 20.678 8.468 -28.948 1.00 96.38 367 ILE A N 1
ATOM 3033 C CA . ILE A 1 367 ? 21.591 8.173 -30.051 1.00 96.38 367 ILE A CA 1
ATOM 3034 C C . ILE A 1 367 ? 22.763 7.341 -29.550 1.00 96.38 367 ILE A C 1
ATOM 3036 O O . ILE A 1 367 ? 23.424 7.723 -28.588 1.00 96.38 367 ILE A O 1
ATOM 3040 N N . GLY A 1 368 ? 23.060 6.245 -30.245 1.00 96.44 368 GLY A N 1
ATOM 3041 C CA . GLY A 1 368 ? 24.288 5.470 -30.092 1.00 96.44 368 GLY A CA 1
ATOM 3042 C C . GLY A 1 368 ? 25.143 5.542 -31.351 1.00 96.44 368 GLY A C 1
ATOM 3043 O O . GLY A 1 368 ? 24.670 5.224 -32.438 1.00 96.44 368 GLY A O 1
ATOM 3044 N N . VAL A 1 369 ? 26.402 5.961 -31.235 1.00 94.81 369 VAL A N 1
ATOM 3045 C CA . VAL A 1 369 ? 27.259 6.214 -32.405 1.00 94.81 369 VAL A CA 1
ATOM 3046 C C . VAL A 1 369 ? 28.231 5.064 -32.660 1.00 94.81 369 VAL A C 1
ATOM 3048 O O . VAL A 1 369 ? 28.942 4.618 -31.757 1.00 94.81 369 VAL A O 1
ATOM 3051 N N . PHE A 1 370 ? 28.329 4.641 -33.922 1.00 93.50 370 PHE A N 1
ATOM 3052 C CA . PHE A 1 370 ? 29.320 3.674 -34.388 1.00 93.50 370 PHE A CA 1
ATOM 3053 C C . PHE A 1 370 ? 30.597 4.393 -34.830 1.00 93.50 370 PHE A C 1
ATOM 3055 O O . PHE A 1 370 ? 30.569 5.266 -35.707 1.00 93.50 370 PHE A O 1
ATOM 3062 N N . LYS A 1 371 ? 31.734 4.027 -34.231 1.00 89.62 371 LYS A N 1
ATOM 3063 C CA . LYS A 1 371 ? 33.014 4.717 -34.441 1.00 89.62 371 LYS A CA 1
ATOM 3064 C C . LYS A 1 371 ? 34.176 3.736 -34.587 1.00 89.62 371 LYS A C 1
ATOM 3066 O O . LYS A 1 371 ? 34.452 2.980 -33.663 1.00 89.62 371 LYS A O 1
ATOM 3071 N N . ILE A 1 372 ? 34.906 3.814 -35.700 1.00 86.62 372 ILE A N 1
ATOM 3072 C CA . ILE A 1 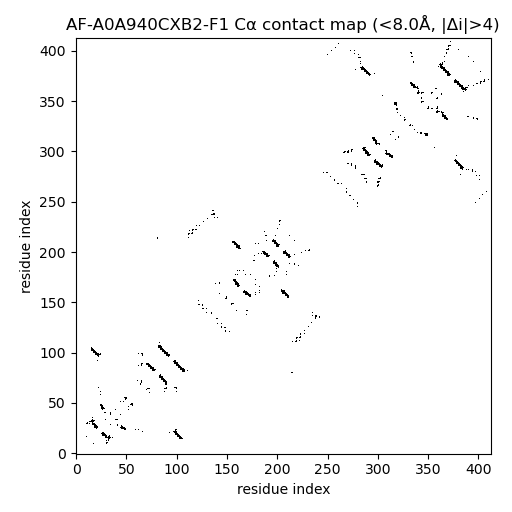372 ? 36.159 3.072 -35.915 1.00 86.62 372 ILE A CA 1
ATOM 3073 C C . ILE A 1 372 ? 37.318 4.065 -35.828 1.00 86.62 372 ILE A C 1
ATOM 3075 O O . ILE A 1 372 ? 37.428 4.991 -36.637 1.00 86.62 372 ILE A O 1
ATOM 3079 N N . GLY A 1 373 ? 38.171 3.915 -34.813 1.00 84.31 373 GLY A N 1
ATOM 3080 C CA . GLY A 1 373 ? 39.222 4.890 -34.515 1.00 84.31 373 GLY A CA 1
ATOM 3081 C C . GLY A 1 373 ? 38.632 6.282 -34.260 1.00 84.31 373 GLY A C 1
ATOM 3082 O O . GLY A 1 373 ? 37.904 6.486 -33.288 1.00 84.31 373 GLY A O 1
ATOM 3083 N N . ASN A 1 374 ? 38.921 7.242 -35.148 1.00 82.25 374 ASN A N 1
ATOM 3084 C CA . ASN A 1 374 ? 38.360 8.600 -35.112 1.00 82.25 374 ASN A CA 1
ATOM 3085 C C . ASN A 1 374 ? 37.220 8.854 -36.110 1.00 82.25 374 ASN A C 1
ATOM 3087 O O . ASN A 1 374 ? 36.637 9.937 -36.093 1.00 82.25 374 ASN A O 1
ATOM 3091 N N . LYS A 1 375 ? 36.864 7.868 -36.938 1.00 86.50 375 LYS A N 1
ATOM 3092 C CA . LYS A 1 375 ? 35.851 8.007 -37.987 1.00 86.50 375 LYS A CA 1
ATOM 3093 C C . LYS A 1 375 ? 34.484 7.542 -37.489 1.00 86.50 375 LYS A C 1
ATOM 3095 O O . LYS A 1 375 ? 34.346 6.423 -36.996 1.00 86.50 375 LYS A O 1
ATOM 3100 N N . ILE A 1 376 ? 33.475 8.397 -37.645 1.00 88.62 376 ILE A N 1
ATOM 3101 C CA . ILE A 1 376 ? 32.067 8.022 -37.474 1.00 88.62 376 ILE A CA 1
ATOM 3102 C C . ILE A 1 376 ? 31.650 7.242 -38.716 1.00 88.62 376 ILE A C 1
ATOM 3104 O O . ILE A 1 376 ? 31.884 7.701 -39.833 1.00 88.62 376 ILE A O 1
ATOM 3108 N N . ILE A 1 377 ? 31.050 6.076 -38.517 1.00 91.50 377 ILE A N 1
ATOM 3109 C CA . ILE A 1 377 ? 30.583 5.212 -39.610 1.00 91.50 377 ILE A CA 1
ATOM 3110 C C . ILE A 1 377 ? 29.066 5.008 -39.589 1.00 91.50 377 ILE A C 1
ATOM 3112 O O . ILE A 1 377 ? 28.522 4.357 -40.472 1.00 91.50 377 ILE A O 1
ATOM 3116 N N . GLY A 1 378 ? 28.370 5.570 -38.602 1.00 92.31 378 GLY A N 1
ATOM 3117 C CA . GLY A 1 378 ? 26.921 5.486 -38.497 1.00 92.31 378 GLY A CA 1
ATOM 3118 C C . GLY A 1 378 ? 26.423 5.721 -37.078 1.00 92.31 378 GLY A C 1
ATOM 3119 O O . GLY A 1 378 ? 27.201 6.032 -36.172 1.00 92.31 378 GLY A O 1
ATOM 3120 N N . ASN A 1 379 ? 25.123 5.548 -36.885 1.00 94.75 379 ASN A N 1
ATOM 3121 C CA . ASN A 1 379 ? 24.476 5.614 -35.586 1.00 94.75 379 ASN A CA 1
ATOM 3122 C C . ASN A 1 379 ? 23.194 4.775 -35.552 1.00 94.75 379 ASN A C 1
ATOM 3124 O O . ASN A 1 379 ? 22.577 4.500 -36.577 1.00 94.75 379 ASN A O 1
ATOM 3128 N N . ILE A 1 380 ? 22.770 4.427 -34.347 1.00 96.00 380 ILE A N 1
ATOM 3129 C CA . ILE A 1 380 ? 21.432 3.938 -34.026 1.00 96.00 380 ILE A CA 1
ATOM 3130 C C . ILE A 1 380 ? 20.688 5.030 -33.251 1.00 96.00 380 ILE A C 1
ATOM 3132 O O . ILE A 1 380 ? 21.294 5.731 -32.440 1.00 96.00 380 ILE A O 1
ATOM 3136 N N . SER A 1 381 ? 19.401 5.206 -33.537 1.00 95.88 381 SER A N 1
ATOM 3137 C CA . SER A 1 381 ? 18.479 6.098 -32.828 1.00 95.88 381 SER A CA 1
ATOM 3138 C C . SER A 1 381 ? 17.372 5.258 -32.213 1.00 95.88 381 SER A C 1
ATOM 3140 O O . SER A 1 381 ? 16.758 4.460 -32.924 1.00 95.88 381 SER A O 1
ATOM 3142 N N . LEU A 1 382 ? 17.134 5.432 -30.917 1.00 97.50 382 LEU A N 1
ATOM 3143 C CA . LEU A 1 382 ? 15.944 4.944 -30.227 1.00 97.50 382 LEU A CA 1
ATOM 3144 C C . LEU A 1 382 ? 15.129 6.145 -29.778 1.00 97.50 382 LEU A C 1
ATOM 3146 O O . LEU A 1 382 ? 15.650 7.047 -29.129 1.00 97.50 382 LEU A O 1
ATOM 3150 N N . ASP A 1 383 ? 13.853 6.151 -30.113 1.00 95.94 383 ASP A N 1
ATOM 3151 C CA . ASP A 1 383 ? 13.054 7.362 -30.143 1.00 95.94 383 ASP A CA 1
ATOM 3152 C C . ASP A 1 383 ? 11.867 7.234 -29.183 1.00 95.94 383 ASP A C 1
ATOM 3154 O O . ASP A 1 383 ? 11.087 6.282 -29.264 1.00 95.94 383 ASP A O 1
ATOM 3158 N N . ASN A 1 384 ? 11.748 8.191 -28.259 1.00 94.25 384 ASN A N 1
ATOM 3159 C CA . ASN A 1 384 ? 10.718 8.248 -27.219 1.00 94.25 384 ASN A CA 1
ATOM 3160 C C . ASN A 1 384 ? 9.877 9.523 -27.387 1.00 94.25 384 ASN A C 1
ATOM 3162 O O . ASN A 1 384 ? 10.429 10.613 -27.549 1.00 94.25 384 ASN A O 1
ATOM 3166 N N . PHE A 1 385 ? 8.549 9.400 -27.341 1.00 93.81 385 PHE A N 1
ATOM 3167 C CA . PHE A 1 385 ? 7.598 10.502 -27.524 1.00 93.81 385 PHE A CA 1
ATOM 3168 C C . PHE A 1 385 ? 6.804 10.825 -26.249 1.00 93.81 385 PHE A C 1
ATOM 3170 O O . PHE A 1 385 ? 5.998 11.759 -26.245 1.00 93.81 385 PHE A O 1
ATOM 3177 N N . SER A 1 386 ? 7.049 10.110 -25.149 1.00 88.94 386 SER A N 1
ATOM 3178 C CA . SER A 1 386 ? 6.392 10.310 -23.851 1.00 88.94 386 SER A CA 1
ATOM 3179 C C . SER A 1 386 ? 6.888 11.532 -23.063 1.00 88.94 386 SER A C 1
ATOM 3181 O O . SER A 1 386 ? 6.269 11.917 -22.069 1.00 88.94 386 SER A O 1
ATOM 3183 N N . GLY A 1 387 ? 8.011 12.139 -23.464 1.00 84.06 387 GLY A N 1
ATOM 3184 C CA . GLY A 1 387 ? 8.652 13.252 -22.752 1.00 84.06 387 GLY A CA 1
ATOM 3185 C C . GLY A 1 387 ? 9.431 12.830 -21.505 1.00 84.06 387 GLY A C 1
ATOM 3186 O O . GLY A 1 387 ? 9.838 13.683 -20.716 1.00 84.06 387 GLY A O 1
ATOM 3187 N N . LYS A 1 388 ? 9.621 11.523 -21.295 1.00 87.31 388 LYS A N 1
ATOM 3188 C CA . LYS A 1 388 ? 10.466 10.974 -20.228 1.00 87.31 388 LYS A CA 1
ATOM 3189 C C . LYS A 1 388 ? 11.871 10.706 -20.763 1.00 87.31 388 LYS A C 1
ATOM 3191 O O . LYS A 1 388 ? 12.022 10.282 -21.900 1.00 87.31 388 LYS A O 1
ATOM 3196 N N . HIS A 1 389 ? 12.882 10.908 -19.928 1.00 93.44 389 HIS A N 1
ATOM 3197 C CA . HIS A 1 389 ? 14.246 10.488 -20.245 1.00 93.44 389 HIS A CA 1
ATOM 3198 C C . HIS A 1 389 ? 14.378 8.963 -20.182 1.00 93.44 389 HIS A C 1
ATOM 3200 O O . HIS A 1 389 ? 13.684 8.307 -19.401 1.00 93.44 389 HIS A O 1
ATOM 3206 N N . PHE A 1 390 ? 15.302 8.423 -20.970 1.00 94.50 390 PHE A N 1
ATOM 3207 C CA . PHE A 1 390 ? 15.773 7.050 -20.871 1.00 94.50 390 PHE A CA 1
ATOM 3208 C C . PHE A 1 390 ? 16.536 6.851 -19.558 1.00 94.50 390 PHE A C 1
ATOM 3210 O O . PHE A 1 390 ? 17.372 7.680 -19.173 1.00 94.50 390 PHE A O 1
ATOM 3217 N N . SER A 1 391 ? 16.267 5.728 -18.896 1.00 92.38 391 SER A N 1
ATOM 3218 C CA . SER A 1 391 ? 16.977 5.295 -17.694 1.00 92.38 391 SER A CA 1
ATOM 3219 C C . SER A 1 391 ? 18.472 5.074 -17.948 1.00 92.38 391 SER A C 1
ATOM 3221 O O . SER A 1 391 ? 18.913 4.814 -19.075 1.00 92.38 391 SER A O 1
ATOM 3223 N N . ASP A 1 392 ? 19.269 5.155 -16.881 1.00 91.44 392 ASP A N 1
ATOM 3224 C CA . ASP A 1 392 ? 20.705 4.866 -16.945 1.00 91.44 392 ASP A CA 1
ATOM 3225 C C . ASP A 1 392 ? 20.958 3.409 -17.362 1.00 91.44 392 ASP A C 1
ATOM 3227 O O . ASP A 1 392 ? 21.904 3.122 -18.101 1.00 91.44 392 ASP A O 1
ATOM 3231 N N . GLU A 1 393 ? 20.077 2.488 -16.962 1.00 89.19 393 GLU A N 1
ATOM 3232 C CA . GLU A 1 393 ? 20.080 1.098 -17.406 1.00 89.19 393 GLU A CA 1
ATOM 3233 C C . GLU A 1 393 ? 19.880 0.978 -18.922 1.00 89.19 393 GLU A C 1
ATOM 3235 O O . GLU A 1 393 ? 20.676 0.304 -19.581 1.00 89.19 393 GLU A O 1
ATOM 3240 N N . SER A 1 394 ? 18.885 1.662 -19.497 1.00 93.06 394 SER A N 1
ATOM 3241 C CA . SER A 1 394 ? 18.631 1.659 -20.945 1.00 93.06 394 SER A CA 1
ATOM 3242 C C . SER A 1 394 ? 19.791 2.265 -21.739 1.00 93.06 394 SER A C 1
ATOM 3244 O O . SER A 1 394 ? 20.225 1.695 -22.744 1.00 93.06 394 SER A O 1
ATOM 3246 N N . LYS A 1 395 ? 20.375 3.371 -21.255 1.00 95.06 395 LYS A N 1
ATOM 3247 C CA . LYS A 1 395 ? 21.577 3.989 -21.850 1.00 95.06 395 LYS A CA 1
ATOM 3248 C C . LYS A 1 395 ? 22.761 3.019 -21.856 1.00 95.06 395 LYS A C 1
ATOM 3250 O O . LYS A 1 395 ? 23.458 2.882 -22.864 1.00 95.06 395 LYS A O 1
ATOM 3255 N N . LYS A 1 396 ? 22.969 2.305 -20.747 1.00 92.81 396 LYS A N 1
ATOM 3256 C CA . LYS A 1 396 ? 24.034 1.306 -20.602 1.00 92.81 396 LYS A CA 1
ATOM 3257 C C . LYS A 1 396 ? 23.809 0.083 -21.495 1.00 92.81 396 LYS A C 1
ATOM 3259 O O . LYS A 1 396 ? 24.760 -0.375 -22.128 1.00 92.81 396 LYS A O 1
ATOM 3264 N N . LEU A 1 397 ? 22.573 -0.416 -21.581 1.00 92.12 397 LEU A N 1
ATOM 3265 C CA . LEU A 1 397 ? 22.195 -1.506 -22.485 1.00 92.12 397 LEU A CA 1
ATOM 3266 C C . LEU A 1 397 ? 22.484 -1.133 -23.937 1.00 92.12 397 LEU A C 1
ATOM 3268 O O . LEU A 1 397 ? 23.199 -1.873 -24.613 1.00 92.12 397 LEU A O 1
ATOM 3272 N N . LEU A 1 398 ? 22.018 0.036 -24.392 1.00 95.12 398 LEU A N 1
ATOM 3273 C CA . LEU A 1 398 ? 22.307 0.506 -25.744 1.00 95.12 398 LEU A CA 1
ATOM 3274 C C . LEU A 1 398 ? 23.817 0.596 -25.985 1.00 95.12 398 LEU A C 1
ATOM 3276 O O . LEU A 1 398 ? 24.283 0.148 -27.027 1.00 95.12 398 LEU A O 1
ATOM 3280 N N . ASN A 1 399 ? 24.600 1.102 -25.026 1.00 94.75 399 ASN A N 1
ATOM 3281 C CA . ASN A 1 399 ? 26.052 1.191 -25.185 1.00 94.75 399 ASN A CA 1
ATOM 3282 C C . ASN A 1 399 ? 26.700 -0.170 -25.491 1.00 94.75 399 ASN A C 1
ATOM 3284 O O . ASN A 1 399 ? 27.513 -0.247 -26.410 1.00 94.75 399 ASN A O 1
ATOM 3288 N N . TYR A 1 400 ? 26.296 -1.243 -24.804 1.00 92.25 400 TYR A N 1
ATOM 3289 C CA . TYR A 1 400 ? 26.793 -2.593 -25.095 1.00 92.25 400 TYR A CA 1
ATOM 3290 C C . TYR A 1 400 ? 26.453 -3.054 -26.516 1.00 92.25 400 TYR A C 1
ATOM 3292 O O . TYR A 1 400 ? 27.317 -3.580 -27.218 1.00 92.25 400 TYR A O 1
ATOM 3300 N N . PHE A 1 401 ? 25.228 -2.811 -26.985 1.00 91.69 401 PHE A N 1
ATOM 3301 C CA . PHE A 1 401 ? 24.864 -3.130 -28.368 1.00 91.69 401 PHE A CA 1
ATOM 3302 C C . PHE A 1 401 ? 25.644 -2.292 -29.379 1.00 91.69 401 PHE A C 1
ATOM 3304 O O . PHE A 1 401 ? 26.075 -2.819 -30.402 1.00 91.69 401 PHE A O 1
ATOM 3311 N N . VAL A 1 402 ? 25.876 -1.009 -29.094 1.00 93.94 402 VAL A N 1
ATOM 3312 C CA . VAL A 1 402 ? 26.675 -0.130 -29.956 1.00 93.94 402 VAL A CA 1
ATOM 3313 C C . VAL A 1 402 ? 28.133 -0.597 -29.993 1.00 93.94 402 VAL A C 1
ATOM 3315 O O . VAL A 1 402 ? 28.743 -0.545 -31.057 1.00 93.94 402 VAL A O 1
ATOM 3318 N N . ASP A 1 403 ? 28.710 -1.077 -28.887 1.00 91.38 403 ASP A N 1
ATOM 3319 C CA . ASP A 1 403 ? 30.041 -1.707 -28.866 1.00 91.38 403 ASP A CA 1
ATOM 3320 C C . ASP A 1 403 ? 30.102 -2.923 -29.803 1.00 91.38 403 ASP A C 1
ATOM 3322 O O . ASP A 1 403 ? 30.967 -2.972 -30.681 1.00 91.38 403 ASP A O 1
ATOM 3326 N N . ILE A 1 404 ? 29.142 -3.846 -29.691 1.00 89.06 404 ILE A N 1
ATOM 3327 C CA . ILE A 1 404 ? 29.084 -5.054 -30.530 1.00 89.06 404 ILE A CA 1
ATOM 3328 C C . ILE A 1 404 ? 28.857 -4.695 -32.010 1.00 89.06 404 ILE A C 1
ATOM 3330 O O . ILE A 1 404 ? 29.563 -5.196 -32.887 1.00 89.06 404 ILE A O 1
ATOM 3334 N N . LEU A 1 405 ? 27.911 -3.794 -32.304 1.00 89.75 405 LEU A N 1
ATOM 3335 C CA . LEU A 1 405 ? 27.637 -3.301 -33.660 1.00 89.75 405 LEU A CA 1
ATOM 3336 C C . LEU A 1 405 ? 28.865 -2.624 -34.269 1.00 89.75 405 LEU A C 1
ATOM 3338 O O . LEU A 1 405 ? 29.182 -2.859 -35.430 1.00 89.75 405 LEU A O 1
ATOM 3342 N N . THR A 1 406 ? 29.580 -1.811 -33.490 1.00 91.06 406 THR A N 1
ATOM 3343 C CA . THR A 1 406 ? 30.794 -1.131 -33.959 1.00 91.06 406 THR A CA 1
ATOM 3344 C C . THR A 1 406 ? 31.887 -2.136 -34.311 1.00 91.06 406 THR A C 1
ATOM 3346 O O . THR A 1 406 ? 32.511 -1.998 -35.361 1.00 91.06 406 THR A O 1
ATOM 3349 N N . ALA A 1 407 ? 32.097 -3.157 -33.472 1.00 88.06 407 ALA A N 1
ATOM 3350 C CA . ALA A 1 407 ? 33.063 -4.218 -33.748 1.00 88.06 407 ALA A CA 1
ATOM 3351 C C . ALA A 1 407 ? 32.715 -4.967 -35.044 1.00 88.06 407 ALA A C 1
ATOM 3353 O O . ALA A 1 407 ? 33.573 -5.132 -35.907 1.00 88.06 407 ALA A O 1
ATOM 3354 N N . PHE A 1 408 ? 31.444 -5.322 -35.241 1.00 84.75 408 PHE A N 1
ATOM 3355 C CA . PHE A 1 408 ? 30.984 -5.954 -36.480 1.00 84.75 408 PHE A CA 1
ATOM 3356 C C . PHE A 1 408 ? 31.213 -5.089 -37.718 1.00 84.75 408 PHE A C 1
ATOM 3358 O O . PHE A 1 408 ? 31.730 -5.555 -38.731 1.00 84.75 408 PHE A O 1
ATOM 3365 N N . LEU A 1 409 ? 30.821 -3.817 -37.644 1.00 85.06 409 LEU A N 1
ATOM 3366 C CA . LEU A 1 409 ? 30.990 -2.893 -38.756 1.00 85.06 409 LEU A CA 1
ATOM 3367 C C . LEU A 1 409 ? 32.476 -2.704 -39.093 1.00 85.06 409 LEU A C 1
ATOM 3369 O O . LEU A 1 409 ? 32.800 -2.532 -40.261 1.00 85.06 409 LEU A O 1
ATOM 3373 N N . SER A 1 410 ? 33.379 -2.811 -38.113 1.00 84.69 410 SER A N 1
ATOM 3374 C CA . SER A 1 410 ? 34.825 -2.721 -38.353 1.00 84.69 410 SER A CA 1
ATOM 3375 C C . SER A 1 410 ? 35.430 -3.869 -39.154 1.00 84.69 410 SER A C 1
ATOM 3377 O O . SER A 1 410 ? 36.477 -3.681 -39.758 1.00 84.69 410 SER A O 1
ATOM 3379 N N . GLU A 1 411 ? 34.768 -5.024 -39.230 1.00 79.44 411 GLU A N 1
ATOM 3380 C CA . GLU A 1 411 ? 35.190 -6.104 -40.132 1.00 79.44 411 GLU A CA 1
ATOM 3381 C C . GLU A 1 411 ? 34.702 -5.890 -41.575 1.00 79.44 411 GLU A C 1
ATOM 3383 O O . GLU A 1 411 ? 35.191 -6.541 -42.497 1.00 79.44 411 GLU A O 1
ATOM 3388 N N . LYS A 1 412 ? 33.726 -4.996 -41.783 1.00 71.88 412 LYS A N 1
ATOM 3389 C CA . LYS A 1 412 ? 33.089 -4.752 -43.087 1.00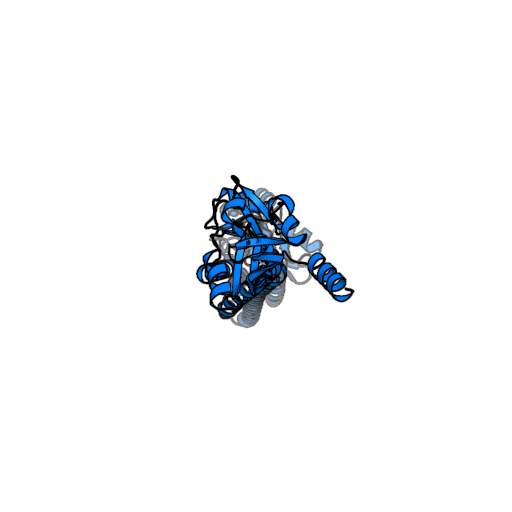 71.88 412 LYS A CA 1
ATOM 3390 C C . LYS A 1 412 ? 33.507 -3.443 -43.766 1.00 71.88 412 LYS A C 1
ATOM 3392 O O . LYS A 1 412 ? 33.239 -3.316 -44.960 1.00 71.88 412 LYS A O 1
ATOM 3397 N N . PHE A 1 413 ? 34.104 -2.493 -43.038 1.00 65.56 413 PHE A N 1
ATOM 3398 C CA . PHE A 1 413 ? 34.394 -1.122 -43.492 1.00 65.56 413 PHE A CA 1
ATOM 3399 C C . PHE A 1 413 ? 35.859 -0.712 -43.368 1.00 65.56 413 PHE A C 1
ATOM 3401 O O . PHE A 1 413 ? 36.511 -1.123 -42.384 1.00 65.56 413 PHE A O 1
#

pLDDT: mean 91.39, std 5.45, range [62.66, 98.25]

Sequence (413 aa):
MRHLFYLQQFFERFPAPAFIKDNKLRYVWINKEWEKFFGIIERKVIGKTNKKLFGKDIHEEIDKKVIKTKKAVTYKATLDNKHLLVNKIPIRLGDGTYGVAGFILDETERYLYELSLQGLIKINEVLRDLLLENYNDRDSFIIDFFENLYKRSQMGPYAILKENKENIILKSYLPEKVCQRAFSKSELKEFSVDNEKWIVIPIAEYKLLLKSTPNYYKIIKNLYPTAVSKIENVLDSIERKLKQQLYYKALEKMVDFVVSWRSKDLKSYCKKALEDIMEIIPEAEKGSVWILNENKYECIAEIGYPGAESLSFSPSKTAYGTEIVKKIQKGEKVFEIENAKELVQKSELKDMLSSYGMNSPTFIPLIGVFKIGNKIIGNISLDNFSGKHFSDESKKLLNYFVDILTAFLSEKF

Solvent-accessible surface area (backbone atoms only — not comparable to full-atom values): 22668 Å² total; per-residue (Å²): 114,71,67,59,56,54,51,50,53,49,55,57,63,39,96,38,27,30,39,33,24,42,75,81,51,21,26,74,47,67,28,62,41,31,26,67,72,73,72,50,57,62,91,80,41,57,74,36,34,52,40,78,74,67,74,49,54,96,53,51,70,58,52,52,46,22,42,73,67,64,38,69,49,74,49,78,49,77,58,97,92,37,36,29,43,40,38,37,34,48,35,79,43,98,87,72,49,48,14,38,31,35,38,41,43,84,40,35,68,60,53,43,49,53,51,25,52,52,50,50,52,52,52,51,52,51,51,57,60,55,68,76,54,88,65,94,51,64,66,64,46,56,52,52,50,51,50,53,45,40,76,75,45,91,56,71,63,38,30,38,33,38,68,57,100,80,57,45,77,79,44,69,71,57,62,64,72,58,56,62,62,46,72,84,54,85,57,74,43,78,50,76,56,96,92,40,47,31,34,41,40,60,45,87,58,31,35,43,35,37,72,50,52,92,66,43,62,60,30,48,64,69,34,41,73,64,53,39,54,54,53,46,54,50,46,52,49,47,51,52,51,53,53,49,52,51,52,51,53,48,50,52,49,51,51,51,51,70,64,50,58,86,80,51,57,70,44,64,44,48,33,52,52,52,54,55,49,45,75,67,29,88,66,39,75,30,36,39,32,33,36,49,53,98,73,25,38,34,32,52,22,66,43,89,47,92,70,45,62,78,42,71,43,42,63,90,48,45,51,52,46,72,58,53,52,55,40,42,76,74,70,48,54,54,50,71,39,84,61,37,28,65,32,31,70,72,22,87,48,27,72,64,46,39,75,72,51,48,60,36,94,29,28,37,40,39,37,32,51,24,58,59,91,91,43,75,44,31,36,36,39,36,30,21,68,85,58,65,83,76,50,72,67,46,51,51,53,51,42,54,52,35,52,55,51,29,57,57,47,56,78,75,102

Secondary structure (DSSP, 8-state):
-HHHHHHHHHHHT-SS-EEEE-TT--EEEE-HHHHHHHT--GGGTTT--HHHHHS--TTHHHHHHHHHHT--EEEEEEETTEEEEEEEEEEE-TTS-EEEEEEEEE-HHHHHHHHHHHHHHHHHHHHHHHTTS--SSHHHHHHHHHHHHHHHS---SEEEEE-STT-EEEEESS-HHHHHHHHT--SSEEEEETTEEEEEEEETTEEEEEE--TTHHHHHHHHHHHHHHHHHHHHHHHHHHHHHHHHHHHHHHHHHHHHHGGGS-HHHHHHHHHHHHHHH-TT-SEEEEEEEETTEEEEEEEES-TTGGG-EE-GGG-SSHHHHHHHHHTT-SEEE-TTHHHHHHHSTTHHHHHHTTTT-TT-EEEEEEEEETTEEEEEEEEEE-SSPPPPHHHHHHHHHHHHHHHHHHHHH-

Foldseek 3Di:
DVVVVVVVVCQQPPQFWKFWADPVQATQDIHPNVCVVLVHDPVVRGRDHCCVVPVDDPCVVVFVCQQVVQDKDWDWDDDPQWIKIKIWGWDQDPVRGIGIIITIDGCNVVVLVVVLVVLLVLLVVLVVVCVVPQDLALLVVVVSSVVSSVVVDPFDWKWKWFDDPVTDTSDGPDDVVVSVVQSPPPDFDWDDDPNWIKTWADAPRMIMIGTDDRCPSVSCVSNRVVSSVSSNVVNVVSVVVNVVVLVVLLVVLLVCLLVCLVPDDPLVSVQSLLVSLPVSQVQFPWKWWWFQDPQKTATSYIDQQPPSNVDIDGLQQDLCNVVVVVCVVVVHQKDKDLCQLVSLCPGPCNVSCVVSVSNANLKIKIKGFQDDPHDTGIIMIGIGRRSDDGDPVSSVSVNSSSVSSNVSVVVVD

Mean predicted aligned error: 9.6 Å

Nearest PDB structures (foldseek):
  6tc5-assembly1_AAA  TM=4.850E-01  e=1.243E-06  Sorghum bicolor
  6tby-assembly1_AAA  TM=5.263E-01  e=8.878E-06  Sorghum bicolor
  6tc7-assembly1_AAA  TM=4.579E-01  e=2.394E-06  Glycine max
  7duc-assembly1_A  TM=6.358E-01  e=5.635E-03  Staphylococcus aureus
  6e3u-assembly1_A  TM=3.409E-01  e=7.251E-03  Mus musculus

Radius of gyration: 37.94 Å; Cα contacts (8 Å, |Δi|>4): 626; chains: 1; bounding box: 70×45×115 Å